Protein AF-A0A7S2RJC7-F1 (afdb_monomer_lite)

Foldseek 3Di:
DDDDDDDDDDDDDDDDDDDDPDPCDVQCVLAPPVRAGPVVLLVVLLVCLLPVLVVQLVVVLVVLCVQAADFDLQQAAAAPDPPDDQDFAEDDDGDHRLVPDDLVVLLVQCVSVVNNVCSPDDSVVSSSVSRLVRLQSLQVSQVVSQLVCQCCCFVVVDPTYHYQRDADRVARNNLSSNHHPQRSQQLSLLVSLLVLLAQLLVLLVCCLPPNLSSLSVSLSNLLSNLVNQLVQLVVCLVPCFRCGSRGHGHHHDDSCNGPGPCSVLVNLLSVLSNVVSSCCSGQVFDSNLSSLCSNLQRHPLSSLVSVLVSCSSHSVLVVLVSNLVSLVVSLVSLCVRLPVCLVVSLVSQLVRQCVGPNDVSSVVSNVSSVSSNVVSVVVNVVSVVSSVVSVVVVPPDPPPPPPD

Organism: NCBI:txid96639

Structure (mmCIF, N/CA/C/O backbone):
data_AF-A0A7S2RJC7-F1
#
_entry.id   AF-A0A7S2RJC7-F1
#
loop_
_atom_site.group_PDB
_atom_site.id
_atom_site.type_symbol
_atom_site.label_atom_id
_atom_site.label_alt_id
_atom_site.label_comp_id
_atom_site.label_asym_id
_atom_site.label_entity_id
_atom_site.label_seq_id
_atom_site.pdbx_PDB_ins_code
_atom_site.Cartn_x
_atom_site.Cartn_y
_atom_site.Cartn_z
_atom_site.occupancy
_atom_site.B_iso_or_equiv
_atom_site.auth_seq_id
_atom_site.auth_comp_id
_atom_site.auth_asym_id
_atom_site.auth_atom_id
_atom_site.pdbx_PDB_model_num
ATOM 1 N N . MET A 1 1 ? -8.207 3.080 -53.864 1.00 37.31 1 MET A N 1
ATOM 2 C CA . MET A 1 1 ? -8.817 4.023 -52.901 1.00 37.31 1 MET A CA 1
ATOM 3 C C . MET A 1 1 ? -8.468 3.542 -51.505 1.00 37.31 1 MET A C 1
ATOM 5 O O . MET A 1 1 ? -9.176 2.708 -50.954 1.00 37.31 1 MET A O 1
ATOM 9 N N . GLU A 1 2 ? -7.333 3.998 -50.982 1.00 32.25 2 GLU A N 1
ATOM 10 C CA . GLU A 1 2 ? -6.976 3.814 -49.575 1.00 32.25 2 GLU A CA 1
ATOM 11 C C . GLU A 1 2 ? -7.846 4.744 -48.728 1.00 32.25 2 GLU A C 1
ATOM 13 O O . GLU A 1 2 ? -7.948 5.939 -49.006 1.00 32.25 2 GLU A O 1
ATOM 18 N N . LYS A 1 3 ? -8.530 4.182 -47.729 1.00 32.84 3 LYS A N 1
ATOM 19 C CA . LYS A 1 3 ? -9.277 4.959 -46.740 1.00 32.84 3 LYS A CA 1
ATOM 20 C C . LYS A 1 3 ? -8.295 5.420 -45.665 1.00 32.84 3 LYS A C 1
ATOM 22 O O . LYS A 1 3 ? -7.793 4.597 -44.904 1.00 32.84 3 LYS A O 1
ATOM 27 N N . SER A 1 4 ? -8.045 6.725 -45.612 1.00 31.44 4 SER A N 1
ATOM 28 C CA . SER A 1 4 ? -7.323 7.387 -44.526 1.00 31.44 4 SER A CA 1
ATOM 29 C C . SER A 1 4 ? -8.029 7.135 -43.189 1.00 31.44 4 SER A C 1
ATOM 31 O O . SER A 1 4 ? -9.244 7.327 -43.078 1.00 31.44 4 SER A O 1
ATOM 33 N N . LYS A 1 5 ? -7.277 6.699 -42.172 1.00 33.00 5 LYS A N 1
ATOM 34 C CA . LYS A 1 5 ? -7.758 6.636 -40.784 1.00 33.00 5 LYS A CA 1
ATOM 35 C C . LYS A 1 5 ? -8.062 8.060 -40.283 1.00 33.00 5 LYS A C 1
ATOM 37 O O . LYS A 1 5 ? -7.337 8.978 -40.658 1.00 33.00 5 LYS A O 1
ATOM 42 N N . PRO A 1 6 ? -9.107 8.265 -39.462 1.00 36.31 6 PRO A N 1
ATOM 43 C CA . PRO A 1 6 ? -9.429 9.584 -38.940 1.00 36.31 6 PRO A CA 1
ATOM 44 C C . PRO A 1 6 ? -8.436 9.965 -37.837 1.00 36.31 6 PRO A C 1
ATOM 46 O O . PRO A 1 6 ? -8.317 9.260 -36.834 1.00 36.31 6 PRO A O 1
ATOM 49 N N . GLU A 1 7 ? -7.734 11.081 -38.023 1.00 31.30 7 GLU A N 1
ATOM 50 C CA . GLU A 1 7 ? -7.027 11.763 -36.941 1.00 31.30 7 GLU A CA 1
ATOM 51 C C . GLU A 1 7 ? -8.057 12.305 -35.949 1.00 31.30 7 GLU A C 1
ATOM 53 O O . GLU A 1 7 ? -8.968 13.058 -36.295 1.00 31.30 7 GLU A O 1
ATOM 58 N N . MET A 1 8 ? -7.943 11.869 -34.699 1.00 29.00 8 MET A N 1
ATOM 59 C CA . MET A 1 8 ? -8.819 12.299 -33.623 1.00 29.00 8 MET A CA 1
ATOM 60 C C . MET A 1 8 ? -8.259 13.592 -33.022 1.00 29.00 8 MET A C 1
ATOM 62 O O . MET A 1 8 ? -7.414 13.567 -32.130 1.00 29.00 8 MET A O 1
ATOM 66 N N . THR A 1 9 ? -8.730 14.732 -33.523 1.00 31.17 9 THR A N 1
ATOM 67 C CA . THR A 1 9 ? -8.415 16.055 -32.971 1.00 31.17 9 THR A CA 1
ATOM 68 C C . THR A 1 9 ? -9.111 16.226 -31.620 1.00 31.17 9 THR A C 1
ATOM 70 O O . THR A 1 9 ? -10.309 16.502 -31.548 1.00 31.17 9 THR A O 1
ATOM 73 N N . ILE A 1 10 ? -8.372 16.053 -30.523 1.00 32.62 10 ILE A N 1
ATOM 74 C CA . ILE A 1 10 ? -8.865 16.350 -29.173 1.00 32.62 10 ILE A CA 1
ATOM 75 C C . ILE A 1 10 ? -8.798 17.867 -28.961 1.00 32.62 10 ILE A C 1
ATOM 77 O O . ILE A 1 10 ? -7.727 18.433 -28.747 1.00 32.62 10 ILE A O 1
ATOM 81 N N . VAL A 1 11 ? -9.953 18.533 -28.994 1.00 32.19 11 VAL A N 1
ATOM 82 C CA . VAL A 1 11 ? -10.088 19.942 -28.600 1.00 32.19 11 VAL A CA 1
ATOM 83 C C . VAL A 1 11 ? -10.038 20.026 -27.070 1.00 32.19 11 VAL A C 1
ATOM 85 O O . VAL A 1 11 ? -10.982 19.634 -26.388 1.00 32.19 11 VAL A O 1
ATOM 88 N N . LYS A 1 12 ? -8.929 20.529 -26.513 1.00 35.75 12 LYS A N 1
ATOM 89 C CA . LYS A 1 12 ? -8.820 20.894 -25.091 1.00 35.75 12 LYS A CA 1
ATOM 90 C C . LYS A 1 12 ? -9.181 22.366 -24.914 1.00 35.75 12 LYS A C 1
ATOM 92 O O . LYS A 1 12 ? -8.433 23.243 -25.334 1.00 35.75 12 LYS A O 1
ATOM 97 N N . THR A 1 13 ? -10.285 22.640 -24.227 1.00 28.88 13 THR A N 1
ATOM 98 C CA . THR A 1 13 ? -10.583 23.972 -23.687 1.00 28.88 13 THR A CA 1
ATOM 99 C C . THR A 1 13 ? -10.474 23.913 -22.168 1.00 28.88 13 THR A C 1
ATOM 101 O O . THR A 1 13 ? -11.386 23.460 -21.489 1.00 28.88 13 THR A O 1
ATOM 104 N N . LEU A 1 14 ? -9.340 24.368 -21.638 1.00 28.38 14 LEU A N 1
ATOM 105 C CA . LEU A 1 14 ? -9.199 24.830 -20.257 1.00 28.38 14 LEU A CA 1
ATOM 106 C C . LEU A 1 14 ? -8.304 26.068 -20.307 1.00 28.38 14 LEU A C 1
ATOM 108 O O . LEU A 1 14 ? -7.080 25.995 -20.281 1.00 28.38 14 LEU A O 1
ATOM 112 N N . THR A 1 15 ? -8.948 27.215 -20.490 1.00 29.28 15 THR A N 1
ATOM 113 C CA . THR A 1 15 ? -8.324 28.536 -20.515 1.00 29.28 15 THR A CA 1
ATOM 114 C C . THR A 1 15 ? -7.988 28.988 -19.099 1.00 29.28 15 THR A C 1
ATOM 116 O O . THR A 1 15 ? -8.881 29.364 -18.343 1.00 29.28 15 THR A O 1
ATOM 119 N N . PHE A 1 16 ? -6.696 29.040 -18.782 1.00 28.61 16 PHE A N 1
ATOM 120 C CA . PHE A 1 16 ? -6.146 30.015 -17.843 1.00 28.61 16 PHE A CA 1
ATOM 121 C C . PHE A 1 16 ? -5.082 30.844 -18.573 1.00 28.61 16 PHE A C 1
ATOM 123 O O . PHE A 1 16 ? -4.045 30.327 -18.964 1.00 28.61 16 PHE A O 1
ATOM 130 N N . GLY A 1 17 ? -5.409 32.122 -18.784 1.00 28.47 17 GLY A N 1
ATOM 131 C CA . GLY A 1 17 ? -4.495 33.262 -18.911 1.00 28.47 17 GLY A CA 1
ATOM 132 C C . GLY A 1 17 ? -3.238 33.124 -19.773 1.00 28.47 17 GLY A C 1
ATOM 133 O O . GLY A 1 17 ? -2.170 32.848 -19.249 1.00 28.47 17 GLY A O 1
ATOM 134 N N . ALA A 1 18 ? -3.382 33.468 -21.054 1.00 35.62 18 ALA A N 1
ATOM 135 C CA . ALA A 1 18 ? -2.396 34.144 -21.904 1.00 35.62 18 ALA A CA 1
ATOM 136 C C . ALA A 1 18 ? -0.910 33.744 -21.765 1.00 35.62 18 ALA A C 1
ATOM 138 O O . ALA A 1 18 ? -0.159 34.387 -21.041 1.00 35.62 18 ALA A O 1
ATOM 139 N N . MET A 1 19 ? -0.464 32.808 -22.606 1.00 29.47 19 MET A N 1
ATOM 140 C CA . MET A 1 19 ? 0.806 32.900 -23.341 1.00 29.47 19 MET A CA 1
ATOM 141 C C . MET A 1 19 ? 0.743 31.964 -24.560 1.00 29.47 19 MET A C 1
ATOM 143 O O . MET A 1 19 ? 0.349 30.817 -24.428 1.00 29.47 19 MET A O 1
ATOM 147 N N . HIS A 1 20 ? 1.055 32.532 -25.728 1.00 33.91 20 HIS A N 1
ATOM 148 C CA . HIS A 1 20 ? 1.298 31.950 -27.056 1.00 33.91 20 HIS A CA 1
ATOM 149 C C . HIS A 1 20 ? 0.642 30.625 -27.508 1.00 33.91 20 HIS A C 1
ATOM 151 O O . HIS A 1 20 ? 0.823 29.558 -26.935 1.00 33.91 20 HIS A O 1
ATOM 157 N N . ASN A 1 21 ? -0.004 30.715 -28.679 1.00 34.25 21 ASN A N 1
ATOM 158 C CA . ASN A 1 21 ? -0.400 29.613 -29.560 1.00 34.25 21 ASN A CA 1
ATOM 159 C C . ASN A 1 21 ? 0.822 28.864 -30.131 1.00 34.25 21 ASN A C 1
ATOM 161 O O . ASN A 1 21 ? 1.093 28.947 -31.327 1.00 34.25 21 ASN A O 1
ATOM 165 N N . GLU A 1 22 ? 1.536 28.109 -29.308 1.00 38.72 22 GLU A N 1
ATOM 166 C CA . GLU A 1 22 ? 2.316 26.974 -29.795 1.00 38.72 22 GLU A CA 1
ATOM 167 C C . GLU A 1 22 ? 1.563 25.715 -29.382 1.00 38.72 22 GLU A C 1
ATOM 169 O O . GLU A 1 22 ? 1.468 25.374 -28.205 1.00 38.72 22 GLU A O 1
ATOM 174 N N . THR A 1 23 ? 0.953 25.043 -30.358 1.00 37.19 23 THR A N 1
ATOM 175 C CA . THR A 1 23 ? 0.533 23.650 -30.211 1.00 37.19 23 THR A CA 1
ATOM 176 C C . THR A 1 23 ? 1.787 22.816 -29.994 1.00 37.19 23 THR A C 1
ATOM 178 O O . THR A 1 23 ? 2.338 22.276 -30.947 1.00 37.19 23 THR A O 1
ATOM 181 N N . THR A 1 24 ? 2.255 22.753 -28.749 1.00 41.94 24 THR A N 1
ATOM 182 C CA . THR A 1 24 ? 3.354 21.882 -28.352 1.00 41.94 24 THR A CA 1
ATOM 183 C C . THR A 1 24 ? 2.872 20.455 -28.554 1.00 41.94 24 THR A C 1
ATOM 185 O O . THR A 1 24 ? 1.888 20.021 -27.942 1.00 41.94 24 THR A O 1
ATOM 188 N N . THR A 1 25 ? 3.494 19.735 -29.478 1.00 53.50 25 THR A N 1
ATOM 189 C CA . THR A 1 25 ? 3.149 18.331 -29.704 1.00 53.50 25 THR A CA 1
ATOM 190 C C . THR A 1 25 ? 3.571 17.514 -28.477 1.00 53.50 25 THR A C 1
ATOM 192 O O . THR A 1 25 ? 4.492 17.886 -27.749 1.00 53.50 25 THR A O 1
ATOM 195 N N . LEU A 1 26 ? 2.899 16.388 -28.203 1.00 51.75 26 LEU A N 1
ATOM 196 C CA . LEU A 1 26 ? 3.301 15.496 -27.103 1.00 51.75 26 LEU A CA 1
ATOM 197 C C . LEU A 1 26 ? 4.776 15.064 -27.251 1.00 51.75 26 LEU A C 1
ATOM 199 O O . LEU A 1 26 ? 5.454 14.861 -26.251 1.00 51.75 26 LEU A O 1
ATOM 203 N N . GLU A 1 27 ? 5.282 14.988 -28.486 1.00 49.16 27 GLU A N 1
ATOM 204 C CA . GLU A 1 27 ? 6.691 14.727 -28.792 1.00 49.16 27 GLU A CA 1
ATOM 205 C C . GLU A 1 27 ? 7.619 15.794 -28.194 1.00 49.16 27 GLU A C 1
ATOM 207 O O . GLU A 1 27 ? 8.525 15.457 -27.438 1.00 49.16 27 GLU A O 1
ATOM 212 N N . GLU A 1 28 ? 7.345 17.081 -28.406 1.00 50.56 28 GLU A N 1
ATOM 213 C CA . GLU A 1 28 ? 8.143 18.184 -27.842 1.00 50.56 28 GLU A CA 1
ATOM 214 C C . GLU A 1 28 ? 8.082 18.262 -26.307 1.00 50.56 28 GLU A C 1
ATOM 216 O O . GLU A 1 28 ? 8.956 18.851 -25.674 1.00 50.56 28 GLU A O 1
ATOM 221 N N . CYS A 1 29 ? 7.052 17.671 -25.693 1.00 50.56 29 CYS A N 1
ATOM 222 C CA . CYS A 1 29 ? 6.916 17.597 -24.240 1.00 50.56 29 CYS A CA 1
ATOM 223 C C . CYS A 1 29 ? 7.657 16.412 -23.611 1.00 50.56 29 CYS A C 1
ATOM 225 O O . CYS A 1 29 ? 7.998 16.500 -22.434 1.00 50.56 29 CYS A O 1
ATOM 227 N N . VAL A 1 30 ? 7.868 15.312 -24.344 1.00 56.53 30 VAL A N 1
ATOM 228 C CA . VAL A 1 30 ? 8.475 14.064 -23.834 1.00 56.53 30 VAL A CA 1
ATOM 229 C C . VAL A 1 30 ? 9.978 14.001 -24.129 1.00 56.53 30 VAL A C 1
ATOM 231 O O . VAL A 1 30 ? 10.727 13.393 -23.363 1.00 56.53 30 VAL A O 1
ATOM 234 N N . PHE A 1 31 ? 10.438 14.673 -25.183 1.00 56.19 31 PHE A N 1
ATOM 235 C CA . PHE A 1 31 ? 11.855 14.867 -25.479 1.00 56.19 31 PHE A CA 1
ATOM 236 C C . PHE A 1 31 ? 12.334 16.225 -24.947 1.00 56.19 31 PHE A C 1
ATOM 238 O O . PHE A 1 31 ? 11.566 17.185 -24.896 1.00 56.19 31 PHE A O 1
ATOM 245 N N . ASP A 1 32 ? 13.608 16.355 -24.556 1.00 52.97 32 ASP A N 1
ATOM 246 C CA . ASP A 1 32 ? 14.204 17.691 -24.667 1.00 52.97 32 ASP A CA 1
ATOM 247 C C . ASP A 1 32 ? 14.296 18.055 -26.162 1.00 52.97 32 ASP A C 1
ATOM 249 O O . ASP A 1 32 ? 14.260 17.172 -27.019 1.00 52.97 32 ASP A O 1
ATOM 253 N N . GLY A 1 33 ? 14.408 19.336 -26.515 1.00 46.16 33 GLY A N 1
ATOM 254 C CA . GLY A 1 33 ? 14.473 19.774 -27.921 1.00 46.16 33 GLY A CA 1
ATOM 255 C C . GLY A 1 33 ? 15.626 19.179 -28.758 1.00 46.16 33 GLY A C 1
ATOM 256 O O . GLY A 1 33 ? 15.797 19.578 -29.905 1.00 46.16 33 GLY A O 1
ATOM 257 N N . SER A 1 34 ? 16.421 18.252 -28.204 1.00 48.22 34 SER A N 1
ATOM 258 C CA . SER A 1 34 ? 17.479 17.482 -28.859 1.00 48.22 34 SER A CA 1
ATOM 259 C C . SER A 1 34 ? 17.214 15.965 -28.939 1.00 48.22 34 SER A C 1
ATOM 261 O O . SER A 1 34 ? 18.109 15.216 -29.327 1.00 48.22 34 SER A O 1
ATOM 263 N N . GLY A 1 35 ? 16.011 15.488 -28.591 1.00 56.75 35 GLY A N 1
ATOM 264 C CA . GLY A 1 35 ? 15.669 14.058 -28.631 1.00 56.75 35 GLY A CA 1
ATOM 265 C C . GLY A 1 35 ? 16.223 13.246 -27.451 1.00 56.75 35 GLY A C 1
ATOM 266 O O . GLY A 1 35 ? 16.203 12.016 -27.487 1.00 56.75 35 GLY A O 1
ATOM 267 N N . CYS A 1 36 ? 16.725 13.912 -26.405 1.00 65.06 36 CYS A N 1
ATOM 268 C CA . CYS A 1 36 ? 17.342 13.280 -25.239 1.00 65.06 36 CYS A CA 1
ATOM 269 C C . CYS A 1 36 ? 16.391 13.210 -24.029 1.00 65.06 36 CYS A C 1
ATOM 271 O O . CYS A 1 36 ? 15.296 13.780 -24.017 1.00 65.06 36 CYS A O 1
ATOM 273 N N . VAL A 1 37 ? 16.827 12.484 -22.988 1.00 75.88 37 VAL A N 1
ATOM 274 C CA . VAL A 1 37 ? 16.106 12.339 -21.713 1.00 75.88 37 VAL A CA 1
ATOM 275 C C . VAL A 1 37 ? 15.796 13.712 -21.107 1.00 75.88 37 VAL A C 1
ATOM 277 O O . VAL A 1 37 ? 16.703 14.440 -20.707 1.00 75.88 37 VAL A O 1
ATOM 280 N N . SER A 1 38 ? 14.513 14.037 -20.937 1.00 84.00 38 SER A N 1
ATOM 281 C CA . SER A 1 38 ? 14.102 15.287 -20.298 1.00 84.00 38 SER A CA 1
ATOM 282 C C . SER A 1 38 ? 14.269 15.252 -18.773 1.00 84.00 38 SER A C 1
ATOM 284 O O . SER A 1 38 ? 13.366 14.864 -18.031 1.00 84.00 38 SER A O 1
ATOM 286 N N . TYR A 1 39 ? 15.409 15.734 -18.270 1.00 84.38 39 TYR A N 1
ATOM 287 C CA . TYR A 1 39 ? 15.644 15.900 -16.825 1.00 84.38 39 TYR A CA 1
ATOM 288 C C . TYR A 1 39 ? 14.620 16.818 -16.143 1.00 84.38 39 TYR A C 1
ATOM 290 O O . TYR A 1 39 ? 14.353 16.666 -14.951 1.00 84.38 39 TYR A O 1
ATOM 298 N N . LYS A 1 40 ? 14.008 17.747 -16.893 1.00 86.06 40 LYS A N 1
ATOM 299 C CA . LYS A 1 40 ? 12.928 18.605 -16.388 1.00 86.06 40 LYS A CA 1
ATOM 300 C C . LYS A 1 40 ? 11.691 17.790 -16.016 1.00 86.06 40 LYS A C 1
ATOM 302 O O . LYS A 1 40 ? 11.107 18.056 -14.972 1.00 86.06 40 LYS A O 1
ATOM 307 N N . LEU A 1 41 ? 11.317 16.794 -16.825 1.00 86.75 41 LEU A N 1
ATOM 308 C CA . LEU A 1 41 ? 10.190 15.907 -16.518 1.00 86.75 41 LEU A CA 1
ATOM 309 C C . LEU A 1 41 ? 10.491 15.009 -15.322 1.00 86.75 41 LEU A C 1
ATOM 311 O O . LEU A 1 41 ? 9.622 14.831 -14.476 1.00 86.75 41 LEU A O 1
ATOM 315 N N . ILE A 1 42 ? 11.726 14.507 -15.210 1.00 88.06 42 ILE A N 1
ATOM 316 C CA . ILE A 1 42 ? 12.169 13.741 -14.033 1.00 88.06 42 ILE A CA 1
ATOM 317 C C . ILE A 1 42 ? 12.032 14.596 -12.774 1.00 88.06 42 ILE A C 1
ATOM 319 O O . ILE A 1 42 ? 11.447 14.154 -11.790 1.00 88.06 42 ILE A O 1
ATOM 323 N N . LEU A 1 43 ? 12.537 15.833 -12.808 1.00 88.75 43 LEU A N 1
ATOM 324 C CA . LEU A 1 43 ? 12.462 16.751 -11.676 1.00 88.75 43 LEU A CA 1
ATOM 325 C C . LEU A 1 43 ? 11.014 17.129 -11.346 1.00 88.75 43 LEU A C 1
ATOM 327 O O . LEU A 1 43 ? 10.643 17.145 -10.178 1.00 88.75 43 LEU A O 1
ATOM 331 N N . LEU A 1 44 ? 10.185 17.414 -12.353 1.00 90.62 44 LEU A N 1
ATOM 332 C CA . LEU A 1 44 ? 8.773 17.729 -12.147 1.00 90.62 44 LEU A CA 1
ATOM 333 C C . LEU A 1 44 ? 8.029 16.545 -11.525 1.00 90.62 44 LEU A C 1
ATOM 335 O O . LEU A 1 44 ? 7.272 16.739 -10.579 1.00 90.62 44 LEU A O 1
ATOM 339 N N . SER A 1 45 ? 8.284 15.332 -12.018 1.00 91.25 45 SER A N 1
ATOM 340 C CA . SER A 1 45 ? 7.748 14.089 -11.467 1.00 91.25 45 SER A CA 1
ATOM 341 C C . SER A 1 45 ? 8.216 13.877 -10.024 1.00 91.25 45 SER A C 1
ATOM 343 O O . SER A 1 45 ? 7.397 13.681 -9.133 1.00 91.25 45 SER A O 1
ATOM 345 N N . PHE A 1 46 ? 9.513 14.038 -9.748 1.00 91.25 46 PHE A N 1
ATOM 346 C CA . PHE A 1 46 ? 10.075 13.984 -8.397 1.00 91.25 46 PHE A CA 1
ATOM 347 C C . PHE A 1 46 ? 9.410 14.988 -7.449 1.00 91.25 46 PHE A C 1
ATOM 349 O O . PHE A 1 46 ? 9.058 14.631 -6.330 1.00 91.25 46 PHE A O 1
ATOM 356 N N . LEU A 1 47 ? 9.204 16.237 -7.876 1.00 89.50 47 LEU A N 1
ATOM 357 C CA . LEU A 1 47 ? 8.547 17.261 -7.059 1.00 89.50 47 LEU A CA 1
ATOM 358 C C . LEU A 1 47 ? 7.056 16.962 -6.865 1.00 89.50 47 LEU A C 1
ATOM 360 O O . LEU A 1 47 ? 6.531 17.135 -5.763 1.00 89.50 47 LEU A O 1
ATOM 364 N N . PHE A 1 48 ? 6.381 16.490 -7.915 1.00 89.44 48 PHE A N 1
ATOM 365 C CA . PHE A 1 48 ? 4.989 16.063 -7.851 1.00 89.44 48 PHE A CA 1
ATOM 366 C C . PHE A 1 48 ? 4.819 14.917 -6.856 1.00 89.44 48 PHE A C 1
ATOM 368 O O . PHE A 1 48 ? 3.956 14.994 -5.989 1.00 89.44 48 PHE A O 1
ATOM 375 N N . TRP A 1 49 ? 5.667 13.894 -6.909 1.00 86.81 49 TRP A N 1
ATOM 376 C CA . TRP A 1 49 ? 5.598 12.788 -5.962 1.00 86.81 49 TRP A CA 1
ATOM 377 C C . TRP A 1 49 ? 6.091 13.192 -4.566 1.00 86.81 49 TRP A C 1
ATOM 379 O O . TRP A 1 49 ? 5.486 12.828 -3.561 1.00 86.81 49 TRP A O 1
ATOM 389 N N . GLY A 1 50 ? 7.114 14.039 -4.482 1.00 82.94 50 GLY A N 1
ATOM 390 C CA . GLY A 1 50 ? 7.666 14.539 -3.226 1.00 82.94 50 GLY A CA 1
ATOM 391 C C . GLY A 1 50 ? 6.696 15.400 -2.415 1.00 82.94 50 GLY A C 1
ATOM 392 O O . GLY A 1 50 ? 6.667 15.300 -1.195 1.00 82.94 50 GLY A O 1
ATOM 393 N N . ILE A 1 51 ? 5.883 16.237 -3.068 1.00 84.94 51 ILE A N 1
ATOM 394 C CA . ILE A 1 51 ? 4.954 17.168 -2.400 1.00 84.94 51 ILE A CA 1
ATOM 395 C C . ILE A 1 51 ? 3.503 16.716 -2.575 1.00 84.94 51 ILE A C 1
ATOM 397 O O . ILE A 1 51 ? 2.734 16.648 -1.612 1.00 84.94 51 ILE A O 1
ATOM 401 N N . GLY A 1 52 ? 3.121 16.388 -3.807 1.00 85.00 52 GLY A N 1
ATOM 402 C CA . GLY A 1 52 ? 1.759 16.018 -4.178 1.00 85.00 52 GLY A CA 1
ATOM 403 C C . GLY A 1 52 ? 1.257 14.786 -3.437 1.00 85.00 52 GLY A C 1
ATOM 404 O O . GLY A 1 52 ? 0.084 14.746 -3.079 1.00 85.00 52 GLY A O 1
ATOM 405 N N . LEU A 1 53 ? 2.119 13.828 -3.082 1.00 83.88 53 LEU A N 1
ATOM 406 C CA . LEU A 1 53 ? 1.681 12.662 -2.309 1.00 83.88 53 LEU A CA 1
ATOM 407 C C . LEU A 1 53 ? 1.265 12.994 -0.888 1.00 83.88 53 LEU A C 1
ATOM 409 O O . LEU A 1 53 ? 0.308 12.410 -0.387 1.00 83.88 53 LEU A O 1
ATOM 413 N N . HIS A 1 54 ? 1.931 13.945 -0.238 1.00 82.06 54 HIS A N 1
ATOM 414 C CA . HIS A 1 54 ? 1.494 14.401 1.078 1.00 82.06 54 HIS A CA 1
ATOM 415 C C . HIS A 1 54 ? 0.135 15.096 0.997 1.00 82.06 54 HIS A C 1
ATOM 417 O O . HIS A 1 54 ? -0.717 14.870 1.858 1.00 82.06 54 HIS A O 1
ATOM 423 N N . VAL A 1 55 ? -0.103 15.861 -0.073 1.00 88.31 55 VAL A N 1
ATOM 424 C CA . VAL A 1 55 ? -1.415 16.457 -0.350 1.00 88.31 55 VAL A CA 1
ATOM 425 C C . VAL A 1 55 ? -2.461 15.365 -0.591 1.00 88.31 55 VAL A C 1
ATOM 427 O O . VAL A 1 55 ? -3.515 15.394 0.038 1.00 88.31 55 VAL A O 1
ATOM 430 N N . LEU A 1 56 ? -2.172 14.360 -1.421 1.00 89.94 56 LEU A N 1
ATOM 431 C CA . LEU A 1 56 ? -3.095 13.255 -1.704 1.00 89.94 56 LEU A CA 1
ATOM 432 C C . LEU A 1 56 ? -3.417 12.425 -0.459 1.00 89.94 56 LEU A C 1
ATOM 434 O O . LEU A 1 56 ? -4.582 12.103 -0.241 1.00 89.94 56 LEU A O 1
ATOM 438 N N . LYS A 1 57 ? -2.429 12.129 0.395 1.00 88.31 57 LYS A N 1
ATOM 439 C CA . LYS A 1 57 ? -2.658 11.469 1.692 1.00 88.31 57 LYS A CA 1
ATOM 440 C C . LYS A 1 57 ? -3.573 12.292 2.585 1.00 88.31 57 LYS A C 1
ATOM 442 O O . LYS A 1 57 ? -4.514 11.752 3.157 1.00 88.31 57 LYS A O 1
ATOM 447 N N . TYR A 1 58 ? -3.296 13.591 2.704 1.00 88.19 58 TYR A N 1
ATOM 448 C CA . TYR A 1 58 ? -4.105 14.494 3.513 1.00 88.19 58 TYR A CA 1
ATOM 449 C C . TYR A 1 58 ? -5.551 14.544 3.008 1.00 88.19 58 TYR A C 1
ATOM 451 O O . TYR A 1 58 ? -6.481 14.378 3.794 1.00 88.19 58 TYR A O 1
ATOM 459 N N . LEU A 1 59 ? -5.741 14.705 1.695 1.00 92.69 59 LEU A N 1
ATOM 460 C CA . LEU A 1 59 ? -7.061 14.708 1.070 1.00 92.69 59 LEU A CA 1
ATOM 461 C C . LEU A 1 59 ? -7.779 13.371 1.266 1.00 92.69 59 LEU A C 1
ATOM 463 O O . LEU A 1 59 ? -8.940 13.372 1.660 1.00 92.69 59 LEU A O 1
ATOM 467 N N . PHE A 1 60 ? -7.093 12.245 1.064 1.00 92.31 60 PHE A N 1
ATOM 468 C CA . PHE A 1 60 ? -7.640 10.911 1.312 1.00 92.31 60 PHE A CA 1
ATOM 469 C C . PHE A 1 60 ? -8.129 10.771 2.757 1.00 92.31 60 PHE A C 1
ATOM 471 O O . PHE A 1 60 ? -9.280 10.407 2.980 1.00 92.31 60 PHE A O 1
ATOM 478 N N . ILE A 1 61 ? -7.293 11.141 3.733 1.00 90.56 61 ILE A N 1
ATOM 479 C CA . ILE A 1 61 ? -7.655 11.120 5.154 1.00 90.56 61 ILE A CA 1
ATOM 480 C C . ILE A 1 61 ? -8.894 11.981 5.400 1.00 90.56 61 ILE A C 1
ATOM 482 O O . ILE A 1 61 ? -9.838 11.505 6.019 1.00 90.56 61 ILE A O 1
ATOM 486 N N . LYS A 1 62 ? -8.935 13.216 4.888 1.00 93.44 62 LYS A N 1
ATOM 487 C CA . LYS A 1 62 ? -10.062 14.134 5.115 1.00 93.44 62 LYS A CA 1
ATOM 488 C C . LYS A 1 62 ? -11.361 13.649 4.484 1.00 93.44 62 LYS A C 1
ATOM 490 O O . LYS A 1 62 ? -12.411 13.729 5.117 1.00 93.44 62 LYS A O 1
ATOM 495 N N . VAL A 1 63 ? -11.295 13.112 3.270 1.00 94.00 63 VAL A N 1
ATOM 496 C CA . VAL A 1 63 ? -12.454 12.527 2.588 1.00 94.00 63 VAL A CA 1
ATOM 497 C C . VAL A 1 63 ? -12.952 11.296 3.346 1.00 94.00 63 VAL A C 1
ATOM 499 O O . VAL A 1 63 ? -14.151 11.173 3.582 1.00 94.00 63 VAL A O 1
ATOM 502 N N . CYS A 1 64 ? -12.056 10.411 3.787 1.00 92.19 64 CYS A N 1
ATOM 503 C CA . CYS A 1 64 ? -12.433 9.245 4.582 1.00 92.19 64 CYS A CA 1
ATOM 504 C C . CYS A 1 64 ? -12.963 9.623 5.969 1.00 92.19 64 CYS A C 1
ATOM 506 O O . CYS A 1 64 ? -13.891 8.982 6.441 1.00 92.19 64 CYS A O 1
ATOM 508 N N . GLU A 1 65 ? -12.433 10.658 6.622 1.00 91.25 65 GLU A N 1
ATOM 509 C CA . GLU A 1 65 ? -12.967 11.155 7.899 1.00 91.25 65 GLU A CA 1
ATOM 510 C C . GLU A 1 65 ? -14.391 11.687 7.726 1.00 91.25 65 GLU A C 1
ATOM 512 O O . GLU A 1 65 ? -15.250 11.424 8.561 1.00 91.25 65 GLU A O 1
ATOM 517 N N . TYR A 1 66 ? -14.656 12.387 6.622 1.00 92.38 66 TYR A N 1
ATOM 518 C CA . TYR A 1 66 ? -15.983 12.908 6.318 1.00 92.38 66 TYR A CA 1
ATOM 519 C C . TYR A 1 66 ? -16.992 11.803 5.968 1.00 92.38 66 TYR A C 1
ATOM 521 O O . TYR A 1 66 ? -18.123 11.830 6.441 1.00 92.38 66 TYR A O 1
ATOM 529 N N . LEU A 1 67 ? -16.595 10.828 5.142 1.00 92.12 67 LEU A N 1
ATOM 530 C CA . LEU A 1 67 ? -17.505 9.798 4.624 1.00 92.12 67 LEU A CA 1
ATOM 531 C C . LEU A 1 67 ? -17.620 8.557 5.520 1.00 92.12 67 LEU A C 1
ATOM 533 O O . LEU A 1 67 ? -18.637 7.871 5.474 1.00 92.12 67 LEU A O 1
ATOM 537 N N . LEU A 1 68 ? -16.561 8.230 6.264 1.00 92.38 68 LEU A N 1
ATOM 538 C CA . LEU A 1 68 ? -16.354 6.942 6.943 1.00 92.38 68 LEU A CA 1
ATOM 539 C C . LEU A 1 68 ? -15.878 7.124 8.402 1.00 92.38 68 LEU A C 1
ATOM 541 O O . LEU A 1 68 ? -15.289 6.207 8.982 1.00 92.38 68 LEU A O 1
ATOM 545 N N . GLY A 1 69 ? -16.068 8.314 8.981 1.00 89.56 69 GLY A N 1
ATOM 546 C CA . GLY A 1 69 ? -15.647 8.676 10.340 1.00 89.56 69 GLY A CA 1
ATOM 547 C C . GLY A 1 69 ? -16.763 8.672 11.388 1.00 89.56 69 GLY A C 1
ATOM 548 O O . GLY A 1 69 ? -16.583 9.255 12.455 1.00 89.56 69 GLY A O 1
ATOM 549 N N . GLU A 1 70 ? -17.913 8.059 11.103 1.00 90.06 70 GLU A N 1
ATOM 550 C CA . GLU A 1 70 ? -19.048 8.020 12.028 1.00 90.06 70 GLU A CA 1
ATOM 551 C C . GLU A 1 70 ? -18.749 7.115 13.233 1.00 90.06 70 GLU A C 1
ATOM 553 O O . GLU A 1 70 ? -18.339 5.960 13.083 1.00 90.06 70 GLU A O 1
ATOM 558 N N . VAL A 1 71 ? -18.994 7.625 14.440 1.00 87.81 71 VAL A N 1
ATOM 559 C CA . VAL A 1 71 ? -18.903 6.846 15.680 1.00 87.81 71 VAL A CA 1
ATOM 560 C C . VAL A 1 71 ? -20.306 6.625 16.217 1.00 87.81 71 VAL A C 1
ATOM 562 O O . VAL A 1 71 ? -20.996 7.588 16.540 1.00 87.81 71 VAL A O 1
ATOM 565 N N . ASP A 1 72 ? -20.685 5.358 16.345 1.00 85.94 72 ASP A N 1
ATOM 566 C CA . ASP A 1 72 ? -21.993 4.940 16.839 1.00 85.94 72 ASP A CA 1
ATOM 567 C C . ASP A 1 72 ? -21.850 4.176 18.166 1.00 85.94 72 ASP A C 1
ATOM 569 O O . ASP A 1 72 ? -21.123 3.181 18.261 1.00 85.94 72 ASP A O 1
ATOM 573 N N . ALA A 1 73 ? -22.562 4.629 19.200 1.00 85.12 73 ALA A N 1
ATOM 574 C CA . ALA A 1 73 ? -22.598 3.979 20.508 1.00 85.12 73 ALA A CA 1
ATOM 575 C C . ALA A 1 73 ? -23.241 2.581 20.471 1.00 85.12 73 ALA A C 1
ATOM 577 O O . ALA A 1 73 ? -22.922 1.738 21.314 1.00 85.12 73 ALA A O 1
ATOM 578 N N . ASP A 1 74 ? -24.098 2.302 19.486 1.00 87.44 74 ASP A N 1
ATOM 579 C CA . ASP A 1 74 ? -24.664 0.975 19.243 1.00 87.44 74 ASP A CA 1
ATOM 580 C C . ASP A 1 74 ? -23.703 0.014 18.552 1.00 87.44 74 ASP A C 1
ATOM 582 O O . ASP A 1 74 ? -24.027 -1.161 18.382 1.00 87.44 74 ASP A O 1
ATOM 586 N N . HIS A 1 75 ? -22.514 0.469 18.189 1.00 86.38 75 HIS A N 1
ATOM 587 C CA . HIS A 1 75 ? -21.482 -0.391 17.634 1.00 86.38 75 HIS A CA 1
ATOM 588 C C . HIS A 1 75 ? -20.193 -0.316 18.453 1.00 86.38 75 HIS A C 1
ATOM 590 O O . HIS A 1 75 ? -19.396 -1.236 18.387 1.00 86.38 75 HIS A O 1
ATOM 596 N N . ALA A 1 76 ? -19.992 0.695 19.299 1.00 88.50 76 ALA A N 1
ATOM 597 C CA . ALA A 1 76 ? -18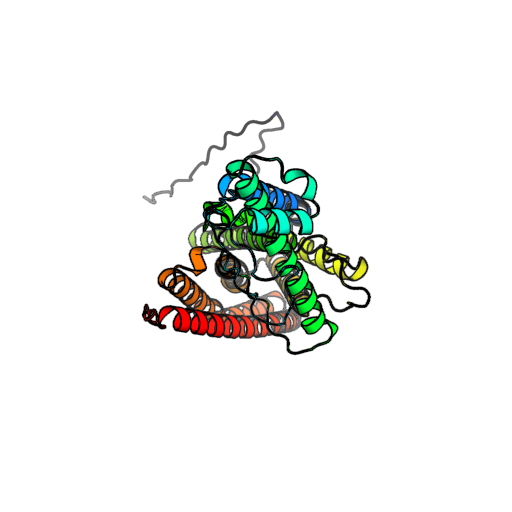.818 0.763 20.160 1.00 88.50 76 ALA A CA 1
ATOM 598 C C . ALA A 1 76 ? -18.845 -0.260 21.310 1.00 88.50 76 ALA A C 1
ATOM 600 O O . ALA A 1 76 ? -19.882 -0.532 21.927 1.00 88.50 76 ALA A O 1
ATOM 601 N N . TYR A 1 77 ? -17.663 -0.778 21.640 1.00 90.38 77 TYR A N 1
ATOM 602 C CA . TYR A 1 77 ? -17.450 -1.708 22.746 1.00 90.38 77 TYR A CA 1
ATOM 603 C C . TYR A 1 77 ? -16.457 -1.131 23.756 1.00 90.38 77 TYR A C 1
ATOM 605 O O . TYR A 1 77 ? -15.717 -0.209 23.441 1.00 90.38 77 TYR A O 1
ATOM 613 N N . LEU A 1 78 ? -16.431 -1.685 24.964 1.00 90.88 78 LEU A N 1
ATOM 614 C CA . LEU A 1 78 ? -15.453 -1.433 26.019 1.00 90.88 78 LEU A CA 1
ATOM 615 C C . LEU A 1 78 ? -14.740 -2.745 26.375 1.00 90.88 78 LEU A C 1
ATOM 617 O O . LEU A 1 78 ? -15.343 -3.823 26.266 1.00 90.88 78 LEU A O 1
ATOM 621 N N . PRO A 1 79 ? -13.472 -2.686 26.812 1.00 89.06 79 PRO A N 1
ATOM 622 C CA . PRO A 1 79 ? -12.796 -3.858 27.343 1.00 89.06 79 PRO A CA 1
ATOM 623 C C . PRO A 1 79 ? -13.366 -4.231 28.719 1.00 89.06 79 PRO A C 1
ATOM 625 O O . PRO A 1 79 ? -13.950 -3.396 29.411 1.00 89.06 79 PRO A O 1
ATOM 628 N N . ASP A 1 80 ? -13.185 -5.487 29.130 1.00 85.75 80 ASP A N 1
ATOM 629 C CA . ASP A 1 80 ? -13.581 -5.956 30.470 1.00 85.75 80 ASP A CA 1
ATOM 630 C C . ASP A 1 80 ? -12.702 -5.360 31.575 1.00 85.75 80 ASP A C 1
ATOM 632 O O . ASP A 1 80 ? -13.151 -5.147 32.700 1.00 85.75 80 ASP A O 1
ATOM 636 N N . VAL A 1 81 ? -11.441 -5.080 31.242 1.00 85.19 81 VAL A N 1
ATOM 637 C CA . VAL A 1 81 ? -10.453 -4.498 32.145 1.00 85.19 81 VAL A CA 1
ATOM 638 C C . VAL A 1 81 ? -9.754 -3.355 31.423 1.00 85.19 81 VAL A C 1
ATOM 640 O O . VAL A 1 81 ? -9.294 -3.507 30.291 1.00 85.19 81 VAL A O 1
ATOM 643 N N . PHE A 1 82 ? -9.667 -2.204 32.083 1.00 86.19 82 PHE A N 1
ATOM 644 C CA . PHE A 1 82 ? -8.866 -1.070 31.639 1.00 86.19 82 PHE A CA 1
ATOM 645 C C . PHE A 1 82 ? -7.948 -0.603 32.788 1.00 86.19 82 PHE A C 1
ATOM 647 O O . PHE A 1 82 ? -8.427 -0.454 33.914 1.00 86.19 82 PHE A O 1
ATOM 654 N N . PRO A 1 83 ? -6.639 -0.383 32.532 1.00 86.81 83 PRO A N 1
ATOM 655 C CA . PRO A 1 83 ? -5.978 -0.487 31.229 1.00 86.81 83 PRO A CA 1
ATOM 656 C C . PRO A 1 83 ? -5.834 -1.938 30.723 1.00 86.81 83 PRO A C 1
ATOM 658 O O . PRO A 1 83 ? -5.603 -2.857 31.503 1.00 86.81 83 PRO A O 1
ATOM 661 N N . VAL A 1 84 ? -5.975 -2.126 29.406 1.00 84.94 84 VAL A N 1
ATOM 662 C CA . VAL A 1 84 ? -5.825 -3.418 28.714 1.00 84.94 84 VAL A CA 1
ATOM 663 C C . VAL A 1 84 ? -4.366 -3.870 28.753 1.00 84.94 84 VAL A C 1
ATOM 665 O O . VAL A 1 84 ? -3.457 -3.080 28.493 1.00 84.94 84 VAL A O 1
ATOM 668 N N . GLU A 1 85 ? -4.139 -5.153 29.036 1.00 77.12 85 GLU A N 1
ATOM 669 C CA . GLU A 1 85 ? -2.800 -5.739 29.030 1.00 77.12 85 GLU A CA 1
ATOM 670 C C . GLU A 1 85 ? -2.308 -5.984 27.591 1.00 77.12 85 GLU A C 1
ATOM 672 O O . GLU A 1 85 ? -2.942 -6.662 26.779 1.00 77.12 85 GLU A O 1
ATOM 677 N N . GLU A 1 86 ? -1.129 -5.463 27.258 1.00 71.25 86 GLU A N 1
ATOM 678 C CA . GLU A 1 86 ? -0.578 -5.513 25.902 1.00 71.25 86 GLU A CA 1
ATOM 679 C C . GLU A 1 86 ? 0.191 -6.822 25.650 1.00 71.25 86 GLU A C 1
ATOM 681 O O . GLU A 1 86 ? 1.419 -6.866 25.606 1.00 71.25 86 GLU A O 1
ATOM 686 N N . LYS A 1 87 ? -0.537 -7.931 25.478 1.00 67.12 87 LYS A N 1
ATOM 687 C CA . LYS A 1 87 ? 0.064 -9.239 25.154 1.00 67.12 87 LYS A CA 1
ATOM 688 C C . LYS A 1 87 ? 0.415 -9.374 23.670 1.00 67.12 87 LYS A C 1
ATOM 690 O O . LYS A 1 87 ? -0.287 -8.862 22.794 1.00 67.12 87 LYS A O 1
ATOM 695 N N . ALA A 1 88 ? 1.465 -10.141 23.367 1.00 63.81 88 ALA A N 1
ATOM 696 C CA . ALA A 1 88 ? 1.865 -10.477 21.999 1.00 63.81 88 ALA A CA 1
ATOM 697 C C . ALA A 1 88 ? 0.760 -11.236 21.229 1.00 63.81 88 ALA A C 1
ATOM 699 O O . ALA A 1 88 ? 0.046 -12.060 21.796 1.00 63.81 88 ALA A O 1
ATOM 700 N N . GLY A 1 89 ? 0.655 -11.026 19.911 1.00 66.75 89 GLY A N 1
ATOM 701 C CA . GLY A 1 89 ? -0.287 -11.761 19.051 1.00 66.75 89 GLY A CA 1
ATOM 702 C C . GLY A 1 89 ? -1.634 -11.063 18.855 1.00 66.75 89 GLY A C 1
ATOM 703 O O . GLY A 1 89 ? -1.671 -9.859 18.621 1.00 66.75 89 GLY A O 1
ATOM 704 N N . LYS A 1 90 ? -2.756 -11.795 18.880 1.00 66.25 90 LYS A N 1
ATOM 705 C CA . LYS A 1 90 ? -4.090 -11.209 18.629 1.00 66.25 90 LYS A CA 1
ATOM 706 C C . LYS A 1 90 ? -4.446 -10.165 19.689 1.00 66.25 90 LYS A C 1
ATOM 708 O O . LYS A 1 90 ? -4.106 -10.350 20.853 1.00 66.25 90 LYS A O 1
ATOM 713 N N . SER A 1 91 ? -5.058 -9.054 19.284 1.00 68.44 91 SER A N 1
ATOM 714 C CA . SER A 1 91 ? -5.652 -8.105 20.233 1.00 68.44 91 SER A CA 1
ATOM 715 C C . SER A 1 91 ? -6.896 -8.717 20.873 1.00 68.44 91 SER A C 1
ATOM 717 O O . SER A 1 91 ? -7.586 -9.506 20.224 1.00 68.44 91 SER A O 1
ATOM 719 N N . GLU A 1 92 ? -7.138 -8.392 22.143 1.00 71.00 92 GLU A N 1
ATOM 720 C CA . GLU A 1 92 ? -8.348 -8.818 22.848 1.00 71.00 92 GLU A CA 1
ATOM 721 C C . GLU A 1 92 ? -9.585 -8.228 22.161 1.00 71.00 92 GLU A C 1
ATOM 723 O O . GLU A 1 92 ? -9.576 -7.073 21.727 1.00 71.00 92 GLU A O 1
ATOM 728 N N . GLU A 1 93 ? -10.634 -9.040 22.017 1.00 75.44 93 GLU A N 1
ATOM 729 C CA . GLU A 1 93 ? -11.930 -8.551 21.551 1.00 75.44 93 GLU A CA 1
ATOM 730 C C . GLU A 1 93 ? -12.626 -7.849 22.717 1.00 75.44 93 GLU A C 1
ATOM 732 O O . GLU A 1 93 ? -12.701 -8.380 23.822 1.00 75.44 93 GLU A O 1
ATOM 737 N N . TRP A 1 94 ? -13.107 -6.635 22.473 1.00 86.12 94 TRP A N 1
ATOM 738 C CA . TRP A 1 94 ? -13.859 -5.869 23.457 1.00 86.12 94 TRP A CA 1
ATOM 739 C C . TRP A 1 94 ? -15.318 -6.315 23.414 1.00 86.12 94 TRP A C 1
ATOM 741 O O . TRP A 1 94 ? -15.914 -6.368 22.339 1.00 86.12 94 TRP A O 1
ATOM 751 N N . MET A 1 95 ? -15.880 -6.666 24.570 1.00 83.62 95 MET A N 1
ATOM 752 C CA . MET A 1 95 ? -17.157 -7.388 24.645 1.00 83.62 95 MET A CA 1
ATOM 753 C C . MET A 1 95 ? -18.302 -6.542 25.212 1.00 83.62 95 MET A C 1
ATOM 755 O O . MET A 1 95 ? -19.470 -6.846 24.963 1.00 83.62 95 MET A O 1
ATOM 759 N N . ASN A 1 96 ? -17.996 -5.455 25.925 1.00 88.00 96 ASN A N 1
ATOM 760 C CA . ASN A 1 96 ? -18.998 -4.656 26.628 1.00 88.00 96 ASN A CA 1
ATOM 761 C C . ASN A 1 96 ? -19.572 -3.570 25.723 1.00 88.00 96 ASN A C 1
ATOM 763 O O . ASN A 1 96 ? -18.960 -2.527 25.523 1.00 88.00 96 ASN A O 1
ATOM 767 N N . LYS A 1 97 ? -20.754 -3.810 25.158 1.00 91.00 97 LYS A N 1
ATOM 768 C CA . LYS A 1 97 ? -21.392 -2.876 24.228 1.00 91.00 97 LYS A CA 1
ATOM 769 C C . LYS A 1 97 ? -21.825 -1.589 24.940 1.00 91.00 97 LYS A C 1
ATOM 771 O O . LYS A 1 97 ? -22.657 -1.652 25.851 1.00 91.00 97 LYS A O 1
ATOM 776 N N . VAL A 1 98 ? -21.334 -0.436 24.476 1.00 91.88 98 VAL A N 1
ATOM 777 C CA . VAL A 1 98 ? -21.544 0.879 25.113 1.00 91.88 98 VAL A CA 1
ATOM 778 C C . VAL A 1 98 ? -23.029 1.188 25.309 1.00 91.88 98 VAL A C 1
ATOM 780 O O . VAL A 1 98 ? -23.420 1.619 26.396 1.00 91.88 98 VAL A O 1
ATOM 783 N N . SER A 1 99 ? -23.886 0.893 24.324 1.00 91.56 99 SER A N 1
ATOM 784 C CA . SER A 1 99 ? -25.330 1.151 24.453 1.00 91.56 99 SER A CA 1
ATOM 785 C C . SER A 1 99 ? -26.045 0.335 25.533 1.00 91.56 99 SER A C 1
ATOM 787 O O . SER A 1 99 ? -27.128 0.721 25.973 1.00 91.56 99 SER A O 1
ATOM 789 N N . THR A 1 100 ? -25.440 -0.753 26.013 1.00 91.88 100 THR A N 1
ATOM 790 C CA . THR A 1 100 ? -26.024 -1.634 27.041 1.00 91.88 100 THR A CA 1
ATOM 791 C C . THR A 1 100 ? -25.301 -1.577 28.384 1.00 91.88 100 THR A C 1
ATOM 793 O O . THR A 1 100 ? -25.809 -2.100 29.374 1.00 91.88 100 THR A O 1
ATOM 796 N N . CYS A 1 101 ? -24.133 -0.933 28.446 1.00 91.25 101 CYS A N 1
ATOM 797 C CA . CYS A 1 101 ? -23.385 -0.786 29.686 1.00 91.25 101 CYS A CA 1
ATOM 798 C C . CYS A 1 101 ? -24.160 0.049 30.715 1.00 91.25 101 CYS A C 1
ATOM 800 O O . CYS A 1 101 ? -24.777 1.069 30.393 1.00 91.25 101 CYS A O 1
ATOM 802 N N . GLY A 1 102 ? -24.093 -0.391 31.974 1.00 91.06 102 GLY A N 1
ATOM 803 C CA . GLY A 1 102 ? -24.610 0.371 33.106 1.00 91.06 102 GLY A CA 1
ATOM 804 C C . GLY A 1 102 ? -23.778 1.627 33.358 1.00 91.06 102 GLY A C 1
ATOM 805 O O . GLY A 1 102 ? -22.572 1.647 33.112 1.00 91.06 102 GLY A O 1
ATOM 806 N N . GLU A 1 103 ? -24.414 2.662 33.901 1.00 91.50 103 GLU A N 1
ATOM 807 C CA . GLU A 1 103 ? -23.818 3.993 34.064 1.00 91.50 103 GLU A CA 1
ATOM 808 C C . GLU A 1 103 ? -22.503 3.986 34.861 1.00 91.50 103 GLU A C 1
ATOM 810 O O . GLU A 1 103 ? -21.537 4.614 34.450 1.00 91.50 103 GLU A O 1
ATOM 815 N N . LYS A 1 104 ? -22.397 3.152 35.905 1.00 90.88 104 LYS A N 1
ATOM 816 C CA . LYS A 1 104 ? -21.154 2.992 36.685 1.00 90.88 104 LYS A CA 1
ATOM 817 C C . LYS A 1 104 ? -19.948 2.556 35.845 1.00 90.88 104 LYS A C 1
ATOM 819 O O . LYS A 1 104 ? -18.826 2.955 36.139 1.00 90.88 104 LYS A O 1
ATOM 824 N N . VAL A 1 105 ? -20.164 1.714 34.831 1.00 92.31 105 VAL A N 1
ATOM 825 C CA . VAL A 1 105 ? -19.092 1.253 33.931 1.00 92.31 105 VAL A CA 1
ATOM 826 C C . VAL A 1 105 ? -18.681 2.384 32.993 1.00 92.31 105 VAL A C 1
ATOM 828 O O . VAL A 1 105 ? -17.490 2.599 32.785 1.00 92.31 105 VAL A O 1
ATOM 831 N N . LEU A 1 106 ? -19.663 3.131 32.477 1.00 93.69 106 LEU A N 1
ATOM 832 C CA . LEU A 1 106 ? -19.437 4.301 31.627 1.00 93.69 106 LEU A CA 1
ATOM 833 C C . LEU A 1 106 ? -18.634 5.375 32.376 1.00 93.69 106 LEU A C 1
ATOM 835 O O . LEU A 1 106 ? -17.608 5.827 31.877 1.00 93.69 106 LEU A O 1
ATOM 839 N N . ASP A 1 107 ? -19.046 5.713 33.599 1.00 92.44 107 ASP A N 1
ATOM 840 C CA . ASP A 1 107 ? -18.373 6.700 34.448 1.00 92.44 107 ASP A CA 1
ATOM 841 C C . ASP A 1 107 ? -16.954 6.250 34.822 1.00 92.44 107 ASP A C 1
ATOM 843 O O . ASP A 1 107 ? -16.010 7.034 34.747 1.00 92.44 107 ASP A O 1
ATOM 847 N N . GLY A 1 108 ? -16.780 4.969 35.173 1.00 93.25 108 GLY A N 1
ATOM 848 C CA . GLY A 1 108 ? -15.466 4.399 35.471 1.00 93.25 108 GLY A CA 1
ATOM 849 C C . GLY A 1 108 ? -14.511 4.470 34.277 1.00 93.25 108 GLY A C 1
ATOM 850 O O . GLY A 1 108 ? -13.339 4.813 34.441 1.00 93.25 108 GLY A O 1
ATOM 851 N N . PHE A 1 109 ? -15.013 4.208 33.067 1.00 94.44 109 PHE A N 1
ATOM 852 C CA . PHE A 1 109 ? -14.224 4.332 31.845 1.00 94.44 109 PHE A CA 1
ATOM 853 C C . PHE A 1 109 ? -13.875 5.793 31.527 1.00 94.44 109 PHE A C 1
ATOM 855 O O . PHE A 1 109 ? -12.721 6.090 31.222 1.00 94.44 109 PHE A O 1
ATOM 862 N N . LEU A 1 110 ? -14.825 6.727 31.651 1.00 94.44 110 LEU A N 1
ATOM 863 C CA . LEU A 1 110 ? -14.553 8.157 31.459 1.00 94.44 110 LEU A CA 1
ATOM 864 C C . LEU A 1 110 ? -13.537 8.685 32.474 1.00 94.44 110 LEU A C 1
ATOM 866 O O . LEU A 1 110 ? -12.620 9.408 32.092 1.00 94.44 110 LEU A O 1
ATOM 870 N N . ALA A 1 111 ? -13.635 8.279 33.741 1.00 92.81 111 ALA A N 1
ATOM 871 C CA . ALA A 1 111 ? -12.653 8.624 34.764 1.00 92.81 111 ALA A CA 1
ATOM 872 C C . ALA A 1 111 ? -11.252 8.099 34.408 1.00 92.81 111 ALA A C 1
ATOM 874 O O . ALA A 1 111 ? -10.281 8.851 34.484 1.00 92.81 111 ALA A O 1
ATOM 875 N N . PHE A 1 112 ? -11.145 6.851 33.937 1.00 94.38 112 PHE A N 1
ATOM 876 C CA . PHE A 1 112 ? -9.890 6.293 33.416 1.00 94.38 112 PHE A CA 1
ATOM 877 C C . PHE A 1 112 ? -9.325 7.113 32.245 1.00 94.38 112 PHE A C 1
ATOM 879 O O . PHE A 1 112 ? -8.117 7.332 32.164 1.00 94.38 112 PHE A O 1
ATOM 886 N N . ARG A 1 113 ? -10.193 7.617 31.365 1.00 94.38 113 ARG A N 1
ATOM 887 C CA . ARG A 1 113 ? -9.827 8.493 30.242 1.00 94.38 113 ARG A CA 1
ATOM 888 C C . ARG A 1 113 ? -9.547 9.946 30.646 1.00 94.38 113 ARG A C 1
ATOM 890 O O . ARG A 1 113 ? -9.281 10.767 29.773 1.00 94.38 113 ARG A O 1
ATOM 897 N N . GLY A 1 114 ? -9.587 10.278 31.939 1.00 92.50 114 GLY A N 1
ATOM 898 C CA . GLY A 1 114 ? -9.359 11.638 32.437 1.00 92.50 114 GLY A CA 1
ATOM 899 C C . GLY A 1 114 ? -10.534 12.593 32.201 1.00 92.50 114 GLY A C 1
ATOM 900 O O . GLY A 1 114 ? -10.349 13.803 32.250 1.00 92.50 114 GLY A O 1
ATOM 901 N N . LYS A 1 115 ? -11.735 12.060 31.952 1.00 90.88 115 LYS A N 1
ATOM 902 C CA . LYS A 1 115 ? -12.990 12.794 31.708 1.00 90.88 115 LYS A CA 1
ATOM 903 C C . LYS A 1 115 ? -14.005 12.603 32.840 1.00 90.88 115 LYS A C 1
ATOM 905 O O . LYS A 1 115 ? -15.211 12.575 32.614 1.00 90.88 115 LYS A O 1
ATOM 910 N N . GLY A 1 116 ? -13.515 12.438 34.071 1.00 77.56 116 GLY A N 1
ATOM 911 C CA . GLY A 1 116 ? -14.350 12.179 35.252 1.00 77.56 116 GLY A CA 1
ATOM 912 C C . GLY A 1 116 ? -15.350 13.296 35.577 1.00 77.56 116 GLY A C 1
ATOM 913 O O . GLY A 1 116 ? -16.372 13.033 36.200 1.00 77.56 116 GLY A O 1
ATOM 914 N N . ASP A 1 117 ? -15.109 14.519 35.106 1.00 77.69 117 ASP A N 1
ATOM 915 C CA . ASP A 1 117 ? -16.015 15.654 35.320 1.00 77.69 117 ASP A CA 1
ATOM 916 C C . ASP A 1 117 ? -17.266 15.596 34.413 1.00 77.69 117 ASP A C 1
ATOM 918 O O . ASP A 1 117 ? -18.279 16.244 34.684 1.00 77.69 117 ASP A O 1
ATOM 922 N N . GLU A 1 118 ? -17.245 14.763 33.365 1.00 77.62 118 GLU A N 1
ATOM 923 C CA . GLU A 1 118 ? -18.343 14.594 32.400 1.00 77.62 118 GLU A CA 1
ATOM 924 C C . GLU A 1 118 ? -19.444 13.621 32.889 1.00 77.62 118 GLU A C 1
ATOM 926 O O . GLU A 1 118 ? -20.400 13.320 32.174 1.00 77.62 118 GLU A O 1
ATOM 931 N N . VAL A 1 119 ? -19.370 13.161 34.146 1.00 67.06 119 VAL A N 1
ATOM 932 C CA . VAL A 1 119 ? -20.358 12.260 34.782 1.00 67.06 119 VAL A CA 1
ATOM 933 C C . VAL A 1 119 ? -21.756 12.890 34.881 1.00 67.06 119 VAL A C 1
ATOM 935 O O . VAL A 1 119 ? -22.754 12.170 34.939 1.00 67.06 119 VAL A O 1
ATOM 938 N N . SER A 1 120 ? -21.840 14.223 34.848 1.00 72.44 120 SER A N 1
ATOM 939 C CA . SER A 1 120 ? -23.093 14.990 34.924 1.00 72.44 120 SER A CA 1
ATOM 940 C C . SER A 1 120 ? -23.886 15.072 33.608 1.00 72.44 120 SER A C 1
ATOM 942 O O . SER A 1 120 ? -24.993 15.613 33.599 1.00 72.44 120 SER A O 1
ATOM 944 N N . LEU A 1 121 ? -23.352 14.542 32.500 1.00 81.69 121 LEU A N 1
ATOM 945 C CA . LEU A 1 121 ? -24.039 14.513 31.207 1.00 81.69 121 LEU A CA 1
ATOM 946 C C . LEU A 1 121 ? -25.260 13.582 31.223 1.00 81.69 121 LEU A C 1
ATOM 948 O O . LEU A 1 121 ? -25.304 12.595 31.960 1.00 81.69 121 LEU A O 1
ATOM 952 N N . SER A 1 122 ? -26.234 13.854 30.347 1.00 88.25 122 SER A N 1
ATOM 953 C CA . SER A 1 122 ? -27.328 12.910 30.101 1.00 88.25 122 SER A CA 1
ATOM 954 C C . SER A 1 122 ? -26.777 11.567 29.605 1.00 88.25 122 SER A C 1
ATOM 956 O O . SER A 1 122 ? -25.740 11.512 28.942 1.00 88.25 122 SER A O 1
ATOM 958 N N . LEU A 1 123 ? -27.477 10.468 29.904 1.00 88.38 123 LEU A N 1
ATOM 959 C CA . LEU A 1 123 ? -27.000 9.117 29.586 1.00 88.38 123 LEU A CA 1
ATOM 960 C C . LEU A 1 123 ? -26.728 8.908 28.085 1.00 88.38 123 LEU A C 1
ATOM 962 O O . LEU A 1 123 ? -25.809 8.179 27.720 1.00 88.38 123 LEU A O 1
ATOM 966 N N . GLU A 1 124 ? -27.511 9.548 27.219 1.00 89.00 124 GLU A N 1
ATOM 967 C CA . GLU A 1 124 ? -27.339 9.497 25.764 1.00 89.00 124 GLU A CA 1
ATOM 968 C C . GLU A 1 124 ? -26.027 10.161 25.327 1.00 89.00 124 GLU A C 1
ATOM 970 O O . GLU A 1 124 ? -25.176 9.508 24.725 1.00 89.00 124 GLU A O 1
ATOM 975 N N . VAL A 1 125 ? -25.796 11.409 25.744 1.00 89.69 125 VAL A N 1
ATOM 976 C CA . VAL A 1 125 ? -24.561 12.149 25.434 1.00 89.69 125 VAL A CA 1
ATOM 977 C C . VAL A 1 125 ? -23.342 11.455 26.050 1.00 89.69 125 VAL A C 1
ATOM 979 O O . VAL A 1 125 ? -22.289 11.346 25.421 1.00 89.69 125 VAL A O 1
ATOM 982 N N . LYS A 1 126 ? -23.495 10.906 27.260 1.00 92.19 126 LYS A N 1
ATOM 983 C CA . LYS A 1 126 ? -22.462 10.113 27.934 1.00 92.19 126 LYS A CA 1
ATOM 984 C C . LYS A 1 126 ? -22.068 8.887 27.108 1.00 92.19 126 LYS A C 1
ATOM 986 O O . LYS A 1 126 ? -20.883 8.602 26.967 1.00 92.19 126 LYS A O 1
ATOM 991 N N . ARG A 1 127 ? -23.033 8.170 26.523 1.00 93.44 127 ARG A N 1
ATOM 992 C CA . ARG A 1 127 ? -22.762 7.010 25.657 1.00 93.44 127 ARG A CA 1
ATOM 993 C C . ARG A 1 127 ? -22.044 7.399 24.372 1.00 93.44 127 ARG A C 1
ATOM 995 O O . ARG A 1 127 ? -21.110 6.703 23.990 1.00 93.44 127 ARG A O 1
ATOM 1002 N N . GLU A 1 128 ? -22.424 8.502 23.733 1.00 91.69 128 GLU A N 1
ATOM 1003 C CA . GLU A 1 128 ? -21.716 8.998 22.545 1.00 91.69 128 GLU A CA 1
ATOM 1004 C C . GLU A 1 128 ? -20.260 9.362 22.856 1.00 91.69 128 GLU A C 1
ATOM 1006 O O . GLU A 1 128 ? -19.343 8.991 22.120 1.00 91.69 128 GLU A O 1
ATOM 1011 N N . LEU A 1 129 ? -20.031 10.054 23.973 1.00 92.75 129 LEU A N 1
ATOM 1012 C CA . LEU A 1 129 ? -18.691 10.392 24.436 1.00 92.75 129 LEU A CA 1
ATOM 1013 C C . LEU A 1 129 ? -17.869 9.134 24.727 1.00 92.75 129 LEU A C 1
ATOM 1015 O O . LEU A 1 129 ? -16.741 9.010 24.248 1.00 92.75 129 LEU A O 1
ATOM 1019 N N . VAL A 1 130 ? -18.442 8.188 25.476 1.00 94.25 130 VAL A N 1
ATOM 1020 C CA . VAL A 1 130 ? -17.795 6.907 25.778 1.00 94.25 130 VAL A CA 1
ATOM 1021 C C . VAL A 1 130 ? -17.473 6.151 24.496 1.00 94.25 130 VAL A C 1
ATOM 1023 O O . VAL A 1 130 ? -16.380 5.611 24.393 1.00 94.25 130 VAL A O 1
ATOM 1026 N N . ALA A 1 131 ? -18.361 6.144 23.501 1.00 93.00 131 ALA A N 1
ATOM 1027 C CA . ALA A 1 131 ? -18.108 5.500 22.217 1.00 93.00 131 ALA A CA 1
ATOM 1028 C C . ALA A 1 131 ? -16.894 6.111 21.498 1.00 93.00 131 ALA A C 1
ATOM 1030 O O . ALA A 1 131 ? -16.026 5.379 21.022 1.00 93.00 131 ALA A O 1
ATOM 1031 N N . ARG A 1 132 ? -16.780 7.446 21.470 1.00 91.69 132 ARG A N 1
ATOM 1032 C CA . ARG A 1 132 ? -15.621 8.143 20.880 1.00 91.69 132 ARG A CA 1
ATOM 1033 C C . ARG A 1 132 ? -14.327 7.827 21.624 1.00 91.69 132 ARG A C 1
ATOM 1035 O O . ARG A 1 132 ? -13.316 7.527 20.991 1.00 91.69 132 ARG A O 1
ATOM 1042 N N . GLU A 1 133 ? -14.364 7.847 22.953 1.00 93.38 133 GLU A N 1
ATOM 1043 C CA . GLU A 1 133 ? -13.204 7.517 23.784 1.00 93.38 133 GLU A CA 1
ATOM 1044 C C . GLU A 1 133 ? -12.814 6.041 23.706 1.00 93.38 133 GLU A C 1
ATOM 1046 O O . GLU A 1 133 ? -11.632 5.711 23.737 1.00 93.38 133 GLU A O 1
ATOM 1051 N N . ALA A 1 134 ? -13.788 5.148 23.566 1.00 91.69 134 ALA A N 1
ATOM 1052 C CA . ALA A 1 134 ? -13.564 3.727 23.372 1.00 91.69 134 ALA A CA 1
ATOM 1053 C C . ALA A 1 134 ? -12.836 3.464 22.051 1.00 91.69 134 ALA A C 1
ATOM 1055 O O . ALA A 1 134 ? -11.817 2.775 22.031 1.00 91.69 134 ALA A O 1
ATOM 1056 N N . VAL A 1 135 ? -13.308 4.072 20.960 1.00 89.81 135 VAL A N 1
ATOM 1057 C CA . VAL A 1 135 ? -12.644 4.001 19.653 1.00 89.81 135 VAL A CA 1
ATOM 1058 C C . VAL A 1 135 ? -11.219 4.559 19.737 1.00 89.81 135 VAL A C 1
ATOM 1060 O O . VAL A 1 135 ? -10.276 3.896 19.299 1.00 89.81 135 VAL A O 1
ATOM 1063 N N . ALA A 1 136 ? -11.033 5.731 20.354 1.00 89.31 136 ALA A N 1
ATOM 1064 C CA . ALA A 1 136 ? -9.710 6.322 20.549 1.00 89.31 136 ALA A CA 1
ATOM 1065 C C . ALA A 1 136 ? -8.783 5.402 21.361 1.00 89.31 136 ALA A C 1
ATOM 1067 O O . ALA A 1 136 ? -7.650 5.147 20.957 1.00 89.31 136 ALA A O 1
ATOM 1068 N N . TYR A 1 137 ? -9.274 4.833 22.461 1.00 90.00 137 TYR A N 1
ATOM 1069 C CA . TYR A 1 137 ? -8.484 3.949 23.308 1.00 90.00 137 TYR A CA 1
ATOM 1070 C C . TYR A 1 137 ? -8.119 2.629 22.606 1.00 90.00 137 TYR A C 1
ATOM 1072 O O . TYR A 1 137 ? -6.986 2.165 22.731 1.00 90.00 137 TYR A O 1
ATOM 1080 N N . ASN A 1 138 ? -9.022 2.049 21.808 1.00 86.94 138 ASN A N 1
ATOM 1081 C CA . ASN A 1 138 ? -8.746 0.840 21.021 1.00 86.94 138 ASN A CA 1
ATOM 1082 C C . ASN A 1 138 ? -7.616 1.089 20.013 1.00 86.94 138 ASN A C 1
ATOM 1084 O O . ASN A 1 138 ? -6.682 0.294 19.883 1.00 86.94 138 ASN A O 1
ATOM 1088 N N . ASN A 1 139 ? -7.672 2.245 19.352 1.00 85.12 139 ASN A N 1
ATOM 1089 C CA . ASN A 1 139 ? -6.646 2.698 18.424 1.00 85.12 139 ASN A CA 1
ATOM 1090 C C . ASN A 1 139 ? -5.287 2.873 19.114 1.00 85.12 139 ASN A C 1
ATOM 1092 O O . ASN A 1 139 ? -4.282 2.358 18.630 1.00 85.12 139 ASN A O 1
ATOM 1096 N N . GLU A 1 140 ? -5.258 3.539 20.271 1.00 85.88 140 GLU A N 1
ATOM 1097 C CA . GLU A 1 140 ? -4.040 3.731 21.061 1.00 85.88 140 GLU A CA 1
ATOM 1098 C C . GLU A 1 140 ? -3.414 2.391 21.498 1.00 85.88 140 GLU A C 1
ATOM 1100 O O . GLU A 1 140 ? -2.198 2.219 21.418 1.00 85.88 140 GLU A O 1
ATOM 1105 N N . VAL A 1 141 ? -4.231 1.427 21.944 1.00 84.50 141 VAL A N 1
ATOM 1106 C CA . VAL A 1 141 ? -3.770 0.079 22.325 1.00 84.50 141 VAL A CA 1
ATOM 1107 C C . VAL A 1 141 ? -3.163 -0.652 21.124 1.00 84.50 141 VAL A C 1
ATOM 1109 O O . VAL A 1 141 ? -2.106 -1.277 21.246 1.00 84.50 141 VAL A O 1
ATOM 1112 N N . TYR A 1 142 ? -3.801 -0.575 19.953 1.00 81.50 142 TYR A N 1
ATOM 1113 C CA . TYR A 1 142 ? -3.285 -1.211 18.743 1.00 81.50 142 TYR A CA 1
ATOM 1114 C C . TYR A 1 142 ? -1.969 -0.582 18.268 1.00 81.50 142 TYR A C 1
ATOM 1116 O O . TYR A 1 142 ? -1.017 -1.319 18.004 1.00 81.50 142 TYR A O 1
ATOM 1124 N N . ASP A 1 143 ? -1.882 0.749 18.213 1.00 79.00 143 ASP A N 1
ATOM 1125 C CA . ASP A 1 143 ? -0.684 1.462 17.755 1.00 79.00 143 ASP A CA 1
ATOM 1126 C C . ASP A 1 143 ? 0.519 1.182 18.676 1.00 79.00 143 ASP A C 1
ATOM 1128 O O . ASP A 1 143 ? 1.615 0.872 18.199 1.00 79.00 143 ASP A O 1
ATOM 1132 N N . ARG A 1 144 ? 0.320 1.158 20.005 1.00 79.38 144 ARG A N 1
ATOM 1133 C CA . ARG A 1 144 ? 1.386 0.771 20.954 1.00 79.38 144 ARG A CA 1
ATOM 1134 C C . ARG A 1 144 ? 1.872 -0.658 20.721 1.00 79.38 144 ARG A C 1
ATOM 1136 O O . ARG A 1 144 ? 3.080 -0.909 20.658 1.00 79.38 144 ARG A O 1
ATOM 1143 N N . LYS A 1 145 ? 0.945 -1.592 20.504 1.00 79.19 145 LYS A N 1
ATOM 1144 C CA . LYS A 1 145 ? 1.267 -2.993 20.211 1.00 79.19 145 LYS A CA 1
ATOM 1145 C C . LYS A 1 145 ? 1.986 -3.165 18.871 1.00 79.19 145 LYS A C 1
ATOM 1147 O O . LYS A 1 145 ? 2.886 -4.002 18.759 1.00 79.19 145 LYS A O 1
ATOM 1152 N N . LEU A 1 146 ? 1.616 -2.382 17.858 1.00 76.00 146 LEU A N 1
ATOM 1153 C CA . LEU A 1 146 ? 2.301 -2.341 16.569 1.00 76.00 146 LEU A CA 1
ATOM 1154 C C . LEU A 1 146 ? 3.746 -1.851 16.732 1.00 76.00 146 LEU A C 1
ATOM 1156 O O . LEU A 1 146 ? 4.665 -2.512 16.242 1.00 76.00 146 LEU A O 1
ATOM 1160 N N . GLY A 1 147 ? 3.957 -0.765 17.479 1.00 72.69 147 GLY A N 1
ATOM 1161 C CA . GLY A 1 147 ? 5.286 -0.254 17.828 1.00 72.69 147 GLY A CA 1
ATOM 1162 C C . GLY A 1 147 ? 6.159 -1.282 18.558 1.00 72.69 147 GLY A C 1
ATOM 1163 O O . GLY A 1 147 ? 7.310 -1.513 18.169 1.00 72.69 147 GLY A O 1
ATOM 1164 N N . TRP A 1 148 ? 5.601 -1.968 19.559 1.00 76.69 14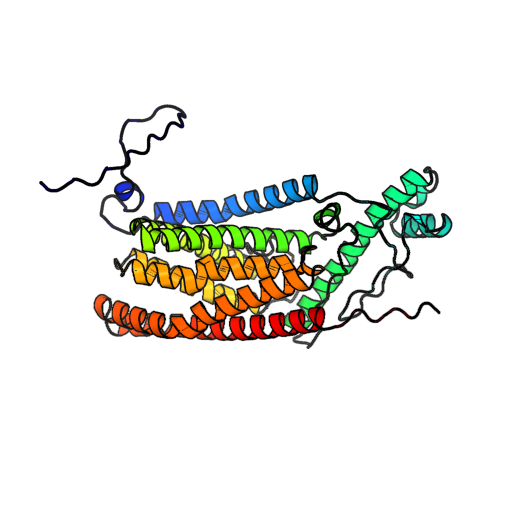8 TRP A N 1
ATOM 1165 C CA . TRP A 1 148 ? 6.277 -3.067 20.257 1.00 76.69 148 TRP A CA 1
ATOM 1166 C C . TRP A 1 148 ? 6.666 -4.207 19.305 1.00 76.69 148 TRP A C 1
ATOM 1168 O O . TRP A 1 148 ? 7.819 -4.636 19.295 1.00 76.69 148 TRP A O 1
ATOM 1178 N N . TYR A 1 149 ? 5.741 -4.668 18.454 1.00 76.19 149 TYR A N 1
ATOM 1179 C CA . TYR A 1 149 ? 6.012 -5.744 17.496 1.00 76.19 149 TYR A CA 1
ATOM 1180 C C . TYR A 1 149 ? 7.139 -5.382 16.522 1.00 76.19 149 TYR A C 1
ATOM 1182 O O . TYR A 1 149 ? 8.008 -6.217 16.259 1.00 76.19 149 TYR A O 1
ATOM 1190 N N . ILE A 1 150 ? 7.128 -4.157 15.984 1.00 70.94 150 ILE A N 1
ATOM 1191 C CA . ILE A 1 150 ? 8.169 -3.669 15.069 1.00 70.94 150 ILE A CA 1
ATOM 1192 C C . ILE A 1 150 ? 9.533 -3.734 15.764 1.00 70.94 150 ILE A C 1
ATOM 1194 O O . ILE A 1 150 ? 10.468 -4.319 15.213 1.00 70.94 150 ILE A O 1
ATOM 1198 N N . THR A 1 151 ? 9.611 -3.229 16.996 1.00 69.38 151 THR A N 1
ATOM 1199 C CA . THR A 1 151 ? 10.841 -3.218 17.801 1.00 69.38 151 THR A CA 1
ATOM 1200 C C . THR A 1 151 ? 11.336 -4.643 18.069 1.00 69.38 151 THR A C 1
ATOM 1202 O O . THR A 1 151 ? 12.485 -4.999 17.804 1.00 69.38 151 THR A O 1
ATOM 1205 N N . GLU A 1 152 ? 10.456 -5.529 18.534 1.00 72.81 152 GLU A N 1
ATOM 1206 C CA . GLU A 1 152 ? 10.837 -6.902 18.859 1.00 72.81 152 GLU A CA 1
ATOM 1207 C C . GLU A 1 152 ? 11.271 -7.707 17.630 1.00 72.81 152 GLU A C 1
ATOM 1209 O O . GLU A 1 152 ? 12.251 -8.455 17.690 1.00 72.81 152 GLU A O 1
ATOM 1214 N N . LYS A 1 153 ? 10.573 -7.552 16.500 1.00 68.31 153 LYS A N 1
ATOM 1215 C CA . LYS A 1 153 ? 10.863 -8.303 15.277 1.00 68.31 153 LYS A CA 1
ATOM 1216 C C . LYS A 1 153 ? 12.102 -7.801 14.546 1.00 68.31 153 LYS A C 1
ATOM 1218 O O . LYS A 1 153 ? 12.883 -8.622 14.066 1.00 68.31 153 LYS A O 1
ATOM 1223 N N . PHE A 1 154 ? 12.256 -6.488 14.389 1.00 62.59 154 PHE A N 1
ATOM 1224 C CA . PHE A 1 154 ? 13.272 -5.915 13.501 1.00 62.59 154 PHE A CA 1
ATOM 1225 C C . PHE A 1 154 ? 14.529 -5.451 14.242 1.00 62.59 154 PHE A C 1
ATOM 1227 O O . PHE A 1 154 ? 15.631 -5.647 13.719 1.00 62.59 154 PHE A O 1
ATOM 1234 N N . THR A 1 155 ? 14.382 -4.929 15.460 1.00 64.69 155 THR A N 1
ATOM 1235 C CA . THR A 1 155 ? 15.499 -4.502 16.315 1.00 64.69 155 THR A CA 1
ATOM 1236 C C . THR A 1 155 ? 16.042 -5.690 17.100 1.00 64.69 155 THR A C 1
ATOM 1238 O O . THR A 1 155 ? 17.204 -6.067 16.954 1.00 64.69 155 THR A O 1
ATOM 1241 N N . ASN A 1 156 ? 15.169 -6.356 17.861 1.00 66.81 156 ASN A N 1
ATOM 1242 C CA . ASN A 1 156 ? 15.564 -7.443 18.763 1.00 66.81 156 ASN A CA 1
ATOM 1243 C C . ASN A 1 156 ? 15.602 -8.817 18.073 1.00 66.81 156 ASN A C 1
ATOM 1245 O O . ASN A 1 156 ? 15.978 -9.810 18.697 1.00 66.81 156 ASN A O 1
ATOM 1249 N N . LYS A 1 157 ? 15.222 -8.888 16.786 1.00 72.50 157 LYS A N 1
ATOM 1250 C CA . LYS A 1 157 ? 15.209 -10.105 15.948 1.00 72.50 157 LYS A CA 1
ATOM 1251 C C . LYS A 1 157 ? 14.449 -11.281 16.576 1.00 72.50 157 LYS A C 1
ATOM 1253 O O . LYS A 1 157 ? 14.723 -12.444 16.268 1.00 72.50 157 LYS A O 1
ATOM 1258 N N . LYS A 1 158 ? 13.479 -11.001 17.448 1.00 74.06 158 LYS A N 1
ATOM 1259 C CA . LYS A 1 158 ? 12.656 -12.026 18.085 1.00 74.06 158 LYS A CA 1
ATOM 1260 C C . LYS A 1 158 ? 11.547 -12.473 17.145 1.00 74.06 158 LYS A C 1
ATOM 1262 O O . LYS A 1 158 ? 10.987 -11.705 16.363 1.00 74.06 158 LYS A O 1
ATOM 1267 N N . ARG A 1 159 ? 11.182 -13.750 17.250 1.00 75.94 159 ARG A N 1
ATOM 1268 C CA . ARG A 1 159 ? 9.990 -14.281 16.585 1.00 75.94 159 ARG A CA 1
ATOM 1269 C C . ARG A 1 159 ? 8.757 -13.892 17.392 1.00 75.94 159 ARG A C 1
ATOM 1271 O O . ARG A 1 159 ? 8.336 -14.627 18.276 1.00 75.94 159 ARG A O 1
ATOM 1278 N N . VAL A 1 160 ? 8.192 -12.736 17.071 1.00 73.19 160 VAL A N 1
ATOM 1279 C CA . VAL A 1 160 ? 6.924 -12.255 17.630 1.00 73.19 160 VAL A CA 1
ATOM 1280 C C . VAL A 1 160 ? 5.803 -12.363 16.598 1.00 73.19 160 VAL A C 1
ATOM 1282 O O . VAL A 1 160 ? 6.028 -12.230 15.393 1.00 73.19 160 VAL A O 1
ATOM 1285 N N . ALA A 1 161 ? 4.587 -12.646 17.062 1.00 72.50 161 ALA A N 1
ATOM 1286 C CA . ALA A 1 161 ? 3.408 -12.700 16.203 1.00 72.50 161 ALA A CA 1
ATOM 1287 C C . ALA A 1 161 ? 2.942 -11.283 15.832 1.00 72.50 161 ALA A C 1
ATOM 1289 O O . ALA A 1 161 ? 2.932 -10.398 16.687 1.00 72.50 161 ALA A O 1
ATOM 1290 N N . PHE A 1 162 ? 2.537 -11.085 14.572 1.00 65.88 162 PHE A N 1
ATOM 1291 C CA . PHE A 1 162 ? 2.002 -9.805 14.100 1.00 65.88 162 PHE A CA 1
ATOM 1292 C C . PHE A 1 162 ? 0.700 -9.459 14.843 1.00 65.88 162 PHE A C 1
ATOM 1294 O O . PHE A 1 162 ? -0.161 -10.341 14.971 1.00 65.88 162 PHE A O 1
ATOM 1301 N N . PRO A 1 163 ? 0.533 -8.216 15.327 1.00 68.50 163 PRO A N 1
ATOM 1302 C CA . PRO A 1 163 ? -0.700 -7.793 15.966 1.00 68.50 163 PRO A CA 1
ATOM 1303 C C . PRO A 1 163 ? -1.832 -7.769 14.947 1.00 68.50 163 PRO A C 1
ATOM 1305 O O . PRO A 1 163 ? -1.780 -7.069 13.944 1.00 68.50 163 PRO A O 1
ATOM 1308 N N . VAL A 1 164 ? -2.872 -8.559 15.195 1.00 66.94 164 VAL A N 1
ATOM 1309 C CA . VAL A 1 164 ? -4.067 -8.548 14.349 1.00 66.94 164 VAL A CA 1
ATOM 1310 C C . VAL A 1 164 ? -5.064 -7.589 14.968 1.00 66.94 164 VAL A C 1
ATOM 1312 O O . VAL A 1 164 ? -5.531 -7.831 16.083 1.00 66.94 164 VAL A O 1
ATOM 1315 N N . LYS A 1 165 ? -5.387 -6.526 14.230 1.00 67.56 165 LYS A N 1
ATOM 1316 C CA . LYS A 1 165 ? -6.407 -5.565 14.631 1.00 67.56 165 LYS A CA 1
ATOM 1317 C C . LYS A 1 165 ? -7.773 -6.249 14.782 1.00 67.56 165 LYS A C 1
ATOM 1319 O O . LYS A 1 165 ? -8.123 -7.067 13.910 1.00 67.56 165 LYS A O 1
ATOM 1324 N N . PRO A 1 166 ? -8.548 -5.911 15.830 1.00 66.50 166 PRO A N 1
ATOM 1325 C CA . PRO A 1 166 ? -9.948 -6.303 15.934 1.00 66.50 166 PRO A CA 1
ATOM 1326 C C . PRO A 1 166 ? -10.738 -5.898 14.684 1.00 66.50 166 PRO A C 1
ATOM 1328 O O . PRO A 1 166 ? -10.284 -5.100 13.861 1.00 66.50 166 PRO A O 1
ATOM 1331 N N . ARG A 1 167 ? -11.913 -6.496 14.496 1.00 68.75 167 ARG A N 1
ATOM 1332 C CA . ARG A 1 167 ? -12.797 -6.105 13.391 1.00 68.75 167 ARG A CA 1
ATOM 1333 C C . ARG A 1 167 ? -13.300 -4.675 13.608 1.00 68.75 167 ARG A C 1
ATOM 1335 O O . ARG A 1 167 ? -13.591 -4.366 14.763 1.00 68.75 167 ARG A O 1
ATOM 1342 N N . PRO A 1 168 ? -13.436 -3.861 12.541 1.00 73.12 168 PRO A N 1
ATOM 1343 C CA . PRO A 1 168 ? -14.113 -2.581 12.651 1.00 73.12 168 PRO A CA 1
ATOM 1344 C C . PRO A 1 168 ? -15.533 -2.803 13.16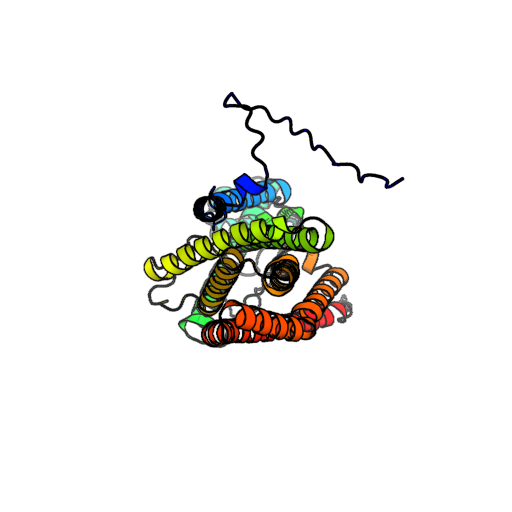8 1.00 73.12 168 PRO A C 1
ATOM 1346 O O . PRO A 1 168 ? -16.270 -3.621 12.610 1.00 73.12 168 PRO A O 1
ATOM 1349 N N . TRP A 1 169 ? -15.910 -2.122 14.237 1.00 74.69 169 TRP A N 1
ATOM 1350 C CA . TRP A 1 169 ? -17.199 -2.299 14.878 1.00 74.69 169 TRP A CA 1
ATOM 1351 C C . TRP A 1 169 ? -18.346 -1.684 14.072 1.00 74.69 169 TRP A C 1
ATOM 1353 O O . TRP A 1 169 ? -19.416 -2.284 13.988 1.00 74.69 169 TRP A O 1
ATOM 1363 N N . ASN A 1 170 ? -18.118 -0.537 13.427 1.00 81.25 170 ASN A N 1
ATOM 1364 C CA . ASN A 1 170 ? -19.130 0.198 12.659 1.00 81.25 170 ASN A CA 1
ATOM 1365 C C . ASN A 1 170 ? -19.009 -0.017 11.132 1.00 81.25 170 ASN A C 1
ATOM 1367 O O . ASN A 1 170 ? -19.404 0.821 10.312 1.00 81.25 170 ASN A O 1
ATOM 1371 N N . GLY A 1 171 ? -18.410 -1.142 10.721 1.00 84.31 171 GLY A N 1
ATOM 1372 C CA . GLY A 1 171 ? -18.248 -1.508 9.314 1.00 84.31 171 GLY A CA 1
ATOM 1373 C C . GLY A 1 171 ? -17.614 -0.386 8.483 1.00 84.31 171 GLY A C 1
ATOM 1374 O O . GLY A 1 171 ? -16.584 0.167 8.853 1.00 84.31 171 GLY A O 1
ATOM 1375 N N . TRP A 1 172 ? -18.221 -0.053 7.339 1.00 87.38 172 TRP A N 1
ATOM 1376 C CA . TRP A 1 172 ? -17.732 1.025 6.468 1.00 87.38 172 TRP A CA 1
ATOM 1377 C C . TRP A 1 172 ? -17.956 2.425 7.038 1.00 87.38 172 TRP A C 1
ATOM 1379 O O . TRP A 1 172 ? -17.116 3.286 6.810 1.00 87.38 172 TRP A O 1
ATOM 1389 N N . ARG A 1 173 ? -19.040 2.661 7.786 1.00 87.06 173 ARG A N 1
ATOM 1390 C CA . ARG A 1 173 ? -19.423 4.012 8.229 1.00 87.06 173 ARG A CA 1
ATOM 1391 C C . ARG A 1 173 ? -18.483 4.602 9.276 1.00 87.06 173 ARG A C 1
ATOM 1393 O O . ARG A 1 173 ? -18.292 5.810 9.273 1.00 87.06 173 ARG A O 1
ATOM 1400 N N . GLY A 1 174 ? -17.882 3.764 10.120 1.00 85.81 174 GLY A N 1
ATOM 1401 C CA . GLY A 1 174 ? -16.898 4.195 11.122 1.00 85.81 174 GLY A CA 1
ATOM 1402 C C . GLY A 1 174 ? -15.481 3.694 10.886 1.00 85.81 174 GLY A C 1
ATOM 1403 O O . GLY A 1 174 ? -14.629 3.869 11.756 1.00 85.81 174 GLY A O 1
ATOM 1404 N N . TRP A 1 175 ? -15.203 3.090 9.723 1.00 88.06 175 TRP A N 1
ATOM 1405 C CA . TRP A 1 175 ? -13.896 2.501 9.427 1.00 88.06 175 TRP A CA 1
ATOM 1406 C C . TRP A 1 175 ? -12.743 3.464 9.719 1.00 88.06 175 TRP A C 1
ATOM 1408 O O . TRP A 1 175 ? -11.783 3.068 10.372 1.00 88.06 175 TRP A O 1
ATOM 1418 N N . MET A 1 176 ? -12.852 4.724 9.283 1.00 89.44 176 MET A N 1
ATOM 1419 C CA . MET A 1 176 ? -11.803 5.730 9.451 1.00 89.44 176 MET A CA 1
ATOM 1420 C C . MET A 1 176 ? -11.654 6.179 10.910 1.00 89.44 176 MET A C 1
ATOM 1422 O O . MET A 1 176 ? -10.533 6.404 11.377 1.00 89.44 176 MET A O 1
ATOM 1426 N N . ALA A 1 177 ? -12.763 6.290 11.648 1.00 87.56 177 ALA A N 1
ATOM 1427 C CA . ALA A 1 177 ? -12.734 6.634 13.070 1.00 87.56 177 ALA A CA 1
ATOM 1428 C C . ALA A 1 177 ? -11.956 5.583 13.874 1.00 87.56 177 ALA A C 1
ATOM 1430 O O . ALA A 1 177 ? -11.156 5.923 14.746 1.00 87.56 177 ALA A O 1
ATOM 1431 N N . GLU A 1 178 ? -12.105 4.317 13.494 1.00 86.44 178 GLU A N 1
ATOM 1432 C CA . GLU A 1 178 ? -11.451 3.159 14.100 1.00 86.44 178 GLU A CA 1
ATOM 1433 C C . GLU A 1 178 ? -10.018 2.915 13.612 1.00 86.44 178 GLU A C 1
ATOM 1435 O O . GLU A 1 178 ? -9.462 1.844 13.838 1.00 86.44 178 GLU A O 1
ATOM 1440 N N . LEU A 1 179 ? -9.386 3.872 12.928 1.00 84.50 179 LEU A N 1
ATOM 1441 C CA . LEU A 1 179 ? -7.956 3.832 12.620 1.00 84.50 179 LEU A CA 1
ATOM 1442 C C . LEU A 1 179 ? -7.182 4.744 13.575 1.00 84.50 179 LEU A C 1
ATOM 1444 O O . LEU A 1 179 ? -7.493 5.933 13.675 1.00 84.50 179 LEU A O 1
ATOM 1448 N N . GLY A 1 180 ? -6.149 4.209 14.231 1.00 81.38 180 GLY A N 1
ATOM 1449 C CA . GLY A 1 180 ? -5.185 5.009 14.984 1.00 81.38 180 GLY A CA 1
ATOM 1450 C C . GLY A 1 180 ? -4.280 5.841 14.076 1.00 81.38 180 GLY A C 1
ATOM 1451 O O . GLY A 1 180 ? -4.228 5.582 12.869 1.00 81.38 180 GLY A O 1
ATOM 1452 N N . PRO A 1 181 ? -3.586 6.859 14.613 1.00 79.94 181 PRO A N 1
ATOM 1453 C CA . PRO A 1 181 ? -2.683 7.697 13.831 1.00 79.94 181 PRO A CA 1
ATOM 1454 C C . PRO A 1 181 ? -1.665 6.905 13.000 1.00 79.94 181 PRO A C 1
ATOM 1456 O O . PRO A 1 181 ? -1.436 7.260 11.843 1.00 79.94 181 PRO A O 1
ATOM 1459 N N . GLU A 1 182 ? -1.092 5.822 13.543 1.00 75.75 182 GLU A N 1
ATOM 1460 C CA . GLU A 1 182 ? -0.108 5.023 12.801 1.00 75.75 182 GLU A CA 1
ATOM 1461 C C . GLU A 1 182 ? -0.757 4.240 11.652 1.00 75.75 182 GLU A C 1
ATOM 1463 O O . GLU A 1 182 ? -0.247 4.226 10.530 1.00 75.75 182 GLU A O 1
ATOM 1468 N N . ASP A 1 183 ? -1.909 3.624 11.913 1.00 77.06 183 ASP A N 1
ATOM 1469 C CA . ASP A 1 183 ? -2.648 2.837 10.923 1.00 77.06 183 ASP A CA 1
ATOM 1470 C C . ASP A 1 183 ? -3.205 3.737 9.802 1.00 77.06 183 ASP A C 1
ATOM 1472 O O . ASP A 1 183 ? -3.116 3.393 8.623 1.00 77.06 183 ASP A O 1
ATOM 1476 N N . ARG A 1 184 ? -3.693 4.946 10.137 1.00 83.25 184 ARG A N 1
ATOM 1477 C CA . ARG A 1 184 ? -4.111 5.971 9.157 1.00 83.25 184 ARG A CA 1
ATOM 1478 C C . ARG A 1 184 ? -2.961 6.373 8.246 1.00 83.25 184 ARG A C 1
ATOM 1480 O O . ARG A 1 184 ? -3.150 6.458 7.032 1.00 83.25 184 ARG A O 1
ATOM 1487 N N . ALA A 1 185 ? -1.783 6.614 8.820 1.00 79.19 185 ALA A N 1
ATOM 1488 C CA . ALA A 1 185 ? -0.605 6.992 8.055 1.00 79.19 185 ALA A CA 1
ATOM 1489 C C . ALA A 1 185 ? -0.219 5.881 7.068 1.00 79.19 185 ALA A C 1
ATOM 1491 O O . ALA A 1 185 ? -0.142 6.148 5.867 1.00 79.19 185 ALA A O 1
ATOM 1492 N N . GLY A 1 186 ? -0.119 4.633 7.541 1.00 78.50 186 GLY A N 1
ATOM 1493 C CA . GLY A 1 186 ? 0.173 3.475 6.693 1.00 78.50 186 GLY A CA 1
ATOM 1494 C C . GLY A 1 186 ? -0.869 3.251 5.591 1.00 78.50 186 GLY A C 1
ATOM 1495 O O . GLY A 1 186 ? -0.512 3.082 4.429 1.00 78.50 186 GLY A O 1
ATOM 1496 N N . ILE A 1 187 ? -2.165 3.310 5.912 1.00 84.81 187 ILE A N 1
ATOM 1497 C CA . ILE A 1 187 ? -3.256 3.144 4.934 1.00 84.81 187 ILE A CA 1
ATOM 1498 C C . ILE A 1 187 ? -3.227 4.252 3.877 1.00 84.81 187 ILE A C 1
ATOM 1500 O O . ILE A 1 187 ? -3.349 3.963 2.687 1.00 84.81 187 ILE A O 1
ATOM 1504 N N . SER A 1 188 ? -3.022 5.508 4.285 1.00 87.88 188 SER A N 1
ATOM 1505 C CA . SER A 1 188 ? -2.901 6.628 3.344 1.00 87.88 188 SER A CA 1
ATOM 1506 C C . SER A 1 188 ? -1.672 6.491 2.435 1.00 87.88 188 SER A C 1
ATOM 1508 O O . SER A 1 188 ? -1.751 6.805 1.248 1.00 87.88 188 SER A O 1
ATOM 1510 N N . GLY A 1 189 ? -0.558 5.965 2.961 1.00 85.06 189 GLY A N 1
ATOM 1511 C CA . GLY A 1 189 ? 0.630 5.617 2.185 1.00 85.06 189 GLY A CA 1
ATOM 1512 C C . GLY A 1 189 ? 0.340 4.542 1.149 1.00 85.06 189 GLY A C 1
ATOM 1513 O O . GLY A 1 189 ? 0.554 4.770 -0.038 1.00 85.06 189 GLY A O 1
ATOM 1514 N N . VAL A 1 190 ? -0.237 3.409 1.559 1.00 86.94 190 VAL A N 1
ATOM 1515 C CA . VAL A 1 190 ? -0.585 2.320 0.629 1.00 86.94 190 VAL A CA 1
ATOM 1516 C C . VAL A 1 190 ? -1.561 2.799 -0.451 1.00 86.94 190 VAL A C 1
ATOM 1518 O O . VAL A 1 190 ? -1.414 2.416 -1.608 1.00 86.94 190 VAL A O 1
ATOM 1521 N N . PHE A 1 191 ? -2.537 3.644 -0.103 1.00 89.75 191 PHE A N 1
ATOM 1522 C CA . PHE A 1 191 ? -3.463 4.243 -1.070 1.00 89.75 191 PHE A CA 1
ATOM 1523 C C . PHE A 1 191 ? -2.734 5.072 -2.130 1.00 89.75 191 PHE A C 1
ATOM 1525 O O . PHE A 1 191 ? -3.033 4.970 -3.315 1.00 89.75 191 PHE A O 1
ATOM 1532 N N . VAL A 1 192 ? -1.745 5.858 -1.722 1.00 88.38 192 VAL A N 1
ATOM 1533 C CA . VAL A 1 192 ? -0.935 6.646 -2.646 1.00 88.38 192 VAL A CA 1
ATOM 1534 C C . VAL A 1 192 ? -0.096 5.764 -3.581 1.00 88.38 192 VAL A C 1
ATOM 1536 O O . VAL A 1 192 ? -0.110 6.006 -4.786 1.00 88.38 192 VAL A O 1
ATOM 1539 N N . TYR A 1 193 ? 0.558 4.713 -3.071 1.00 87.69 193 TYR A N 1
ATOM 1540 C CA . TYR A 1 193 ? 1.273 3.747 -3.926 1.00 87.69 193 TYR A CA 1
ATOM 1541 C C . TYR A 1 193 ? 0.305 3.056 -4.889 1.00 87.69 193 TYR A C 1
ATOM 1543 O O . TYR A 1 193 ? 0.624 2.815 -6.045 1.00 87.69 193 TYR A O 1
ATOM 1551 N N . MET A 1 194 ? -0.914 2.763 -4.427 1.00 90.75 194 MET A N 1
ATOM 1552 C CA . MET A 1 194 ? -1.962 2.188 -5.265 1.00 90.75 194 MET A CA 1
ATOM 1553 C C . MET A 1 194 ? -2.325 3.111 -6.439 1.00 90.75 194 MET A C 1
ATOM 1555 O O . MET A 1 194 ? -2.540 2.618 -7.542 1.00 90.75 194 MET A O 1
ATOM 1559 N N . LEU A 1 195 ? -2.397 4.430 -6.221 1.00 89.75 195 LEU A N 1
ATOM 1560 C CA . LEU A 1 195 ? -2.671 5.403 -7.284 1.00 89.75 195 LEU A CA 1
ATOM 1561 C C . LEU A 1 195 ? -1.526 5.500 -8.293 1.00 89.75 195 LEU A C 1
ATOM 1563 O O . LEU A 1 195 ? -1.793 5.533 -9.491 1.00 89.75 195 LEU A O 1
ATOM 1567 N N . GLU A 1 196 ? -0.282 5.535 -7.815 1.00 90.44 196 GLU A N 1
ATOM 1568 C CA . GLU A 1 196 ? 0.911 5.564 -8.666 1.00 90.44 196 GLU A CA 1
ATOM 1569 C C . GLU A 1 196 ? 0.974 4.310 -9.546 1.00 90.44 196 GLU A C 1
ATOM 1571 O O . GLU A 1 196 ? 0.875 4.413 -10.769 1.00 90.44 196 GLU A O 1
ATOM 1576 N N . HIS A 1 197 ? 0.961 3.125 -8.934 1.00 91.81 197 HIS A N 1
ATOM 1577 C CA . HIS A 1 197 ? 0.998 1.857 -9.657 1.00 91.81 197 HIS A CA 1
ATOM 1578 C C . HIS A 1 197 ? -0.216 1.670 -10.578 1.00 91.81 197 HIS A C 1
ATOM 1580 O O . HIS A 1 197 ? -0.122 1.064 -11.648 1.00 91.81 197 HIS A O 1
ATOM 1586 N N . GLY A 1 198 ? -1.379 2.202 -10.187 1.00 91.69 198 GLY A N 1
ATOM 1587 C CA . GLY A 1 198 ? -2.560 2.252 -11.041 1.00 91.69 198 GLY A CA 1
ATOM 1588 C C . GLY A 1 198 ? -2.325 3.100 -12.287 1.00 91.69 198 GLY A C 1
ATOM 1589 O O . GLY A 1 198 ? -2.560 2.626 -13.397 1.00 91.69 198 GLY A O 1
ATOM 1590 N N . LEU A 1 199 ? -1.825 4.326 -12.118 1.00 90.75 199 LEU A N 1
ATOM 1591 C CA . LEU A 1 199 ? -1.501 5.231 -13.217 1.00 90.75 199 LEU A CA 1
ATOM 1592 C C . LEU A 1 199 ? -0.459 4.607 -14.156 1.00 90.75 199 LEU A C 1
ATOM 1594 O O . LEU A 1 199 ? -0.729 4.481 -15.350 1.00 90.75 199 LEU A O 1
ATOM 1598 N N . ALA A 1 200 ? 0.679 4.154 -13.623 1.00 90.56 200 ALA A N 1
ATOM 1599 C CA . ALA A 1 200 ? 1.738 3.512 -14.398 1.00 90.56 200 ALA A CA 1
ATOM 1600 C C . ALA A 1 200 ? 1.227 2.258 -15.129 1.00 90.56 200 ALA A C 1
ATOM 1602 O O . ALA A 1 200 ? 1.456 2.083 -16.325 1.00 90.56 200 ALA A O 1
ATOM 1603 N N . GLY A 1 201 ? 0.460 1.409 -14.439 1.00 90.62 201 GLY A N 1
ATOM 1604 C CA . GLY A 1 201 ? -0.070 0.164 -14.990 1.00 90.62 201 GLY A CA 1
ATOM 1605 C C . GLY A 1 201 ? -1.100 0.357 -16.097 1.00 90.62 201 GLY A C 1
ATOM 1606 O O . GLY A 1 201 ? -1.024 -0.322 -17.121 1.00 90.62 201 GLY A O 1
ATOM 1607 N N . PHE A 1 202 ? -2.058 1.270 -15.926 1.00 91.62 202 PHE A N 1
ATOM 1608 C CA . PHE A 1 202 ? -3.061 1.531 -16.960 1.00 91.62 202 PHE A CA 1
ATOM 1609 C C . PHE A 1 202 ? -2.466 2.248 -18.171 1.00 91.62 202 PHE A C 1
ATOM 1611 O O . PHE A 1 202 ? -2.855 1.938 -19.295 1.00 91.62 202 PHE A O 1
ATOM 1618 N N . LEU A 1 203 ? -1.502 3.151 -17.969 1.00 91.00 203 LEU A N 1
ATOM 1619 C CA . LEU A 1 203 ? -0.790 3.785 -19.077 1.00 91.00 203 LEU A CA 1
ATOM 1620 C C . LEU A 1 203 ? 0.100 2.789 -19.835 1.00 91.00 203 LEU A C 1
ATOM 1622 O O . LEU A 1 203 ? 0.112 2.824 -21.061 1.00 91.00 203 LEU A O 1
ATOM 1626 N N . ALA A 1 204 ? 0.761 1.855 -19.144 1.00 89.88 204 ALA A N 1
ATOM 1627 C CA . ALA A 1 204 ? 1.516 0.778 -19.789 1.00 89.88 204 ALA A CA 1
ATOM 1628 C C . ALA A 1 204 ? 0.602 -0.173 -20.588 1.00 89.88 204 ALA A C 1
ATOM 1630 O O . ALA A 1 204 ? 0.915 -0.561 -21.711 1.00 89.88 204 ALA A O 1
ATOM 1631 N N . LEU A 1 205 ? -0.578 -0.515 -20.055 1.00 89.44 205 LEU A N 1
ATOM 1632 C CA . LEU A 1 205 ? -1.582 -1.274 -20.812 1.00 89.44 205 LEU A CA 1
ATOM 1633 C C . LEU A 1 205 ? -2.081 -0.500 -22.035 1.00 89.44 205 LEU A C 1
ATOM 1635 O O . LEU A 1 205 ? -2.278 -1.083 -23.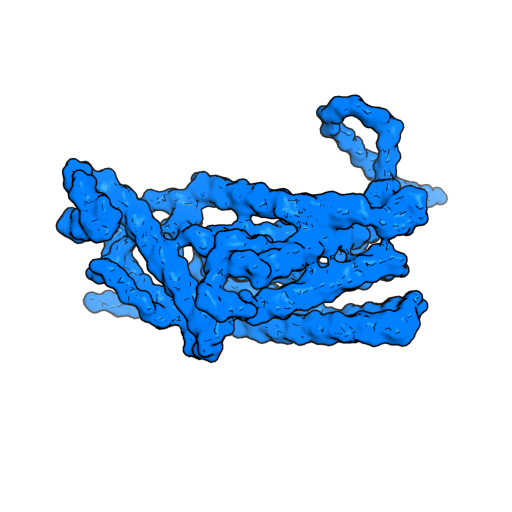098 1.00 89.44 205 LEU A O 1
ATOM 1639 N N . TYR A 1 206 ? -2.284 0.809 -21.897 1.00 88.94 206 TYR A N 1
ATOM 1640 C CA . TYR A 1 206 ? -2.678 1.663 -23.010 1.00 88.94 206 TYR A CA 1
ATOM 1641 C C . TYR A 1 206 ? -1.591 1.707 -24.094 1.00 88.94 206 TYR A C 1
ATOM 1643 O O . TYR A 1 206 ? -1.913 1.590 -25.278 1.00 88.94 206 TYR A O 1
ATOM 1651 N N . SER A 1 207 ? -0.309 1.789 -23.714 1.00 88.81 207 SER A N 1
ATOM 1652 C CA . SER A 1 207 ? 0.796 1.812 -24.679 1.00 88.81 207 SER A CA 1
ATOM 1653 C C . SER A 1 207 ? 0.938 0.516 -25.472 1.00 88.81 207 SER A C 1
ATOM 1655 O O . SER A 1 207 ? 1.316 0.570 -26.635 1.00 88.81 207 SER A O 1
ATOM 1657 N N . LEU A 1 208 ? 0.569 -0.635 -24.898 1.00 87.19 208 LEU A N 1
ATOM 1658 C CA . LEU A 1 208 ? 0.563 -1.913 -25.624 1.00 87.19 208 LEU A CA 1
ATOM 1659 C C . LEU A 1 208 ? -0.465 -1.968 -26.765 1.00 87.19 208 LEU A C 1
ATOM 1661 O O . LEU A 1 208 ? -0.322 -2.775 -27.681 1.00 87.19 208 LEU A O 1
ATOM 1665 N N . HIS A 1 209 ? -1.522 -1.154 -26.705 1.00 84.50 209 HIS A N 1
ATOM 1666 C CA . HIS A 1 209 ? -2.657 -1.260 -27.623 1.00 84.50 209 HIS A CA 1
ATOM 1667 C C . HIS A 1 209 ? -2.851 -0.051 -28.538 1.00 84.50 209 HIS A C 1
ATOM 1669 O O . HIS A 1 209 ? -3.496 -0.197 -29.578 1.00 84.50 209 HIS A O 1
ATOM 1675 N N . TYR A 1 210 ? -2.340 1.124 -28.163 1.00 83.62 210 TYR A N 1
ATOM 1676 C CA . TYR A 1 210 ? -2.731 2.374 -28.817 1.00 83.62 210 TYR A CA 1
ATOM 1677 C C . TYR A 1 210 ? -1.562 3.286 -29.183 1.00 83.62 210 TYR A C 1
ATOM 1679 O O . TYR A 1 210 ? -1.450 3.661 -30.348 1.00 83.62 210 TYR A O 1
ATOM 1687 N N . ASP A 1 211 ? -0.739 3.687 -28.213 1.00 80.75 211 ASP A N 1
ATOM 1688 C CA . ASP A 1 211 ? 0.274 4.731 -28.413 1.00 80.75 211 ASP A CA 1
ATOM 1689 C C . ASP A 1 211 ? 1.491 4.478 -27.518 1.00 80.75 211 ASP A C 1
ATOM 1691 O O . ASP A 1 211 ? 1.431 4.592 -26.289 1.00 80.75 211 ASP A O 1
ATOM 1695 N N . ASP A 1 212 ? 2.595 4.115 -28.157 1.00 80.00 212 ASP A N 1
ATOM 1696 C CA . ASP A 1 212 ? 3.843 3.724 -27.514 1.00 80.00 212 ASP A CA 1
ATOM 1697 C C . ASP A 1 212 ? 4.502 4.870 -26.736 1.00 80.00 212 ASP A C 1
ATOM 1699 O O . ASP A 1 212 ? 5.168 4.621 -25.733 1.00 80.00 212 ASP A O 1
ATOM 1703 N N . ARG A 1 213 ? 4.224 6.133 -27.080 1.00 80.81 213 ARG A N 1
ATOM 1704 C CA . ARG A 1 213 ? 4.762 7.315 -26.383 1.00 80.81 213 ARG A CA 1
ATOM 1705 C C . ARG A 1 213 ? 4.398 7.336 -24.901 1.00 80.81 213 ARG A C 1
ATOM 1707 O O . ARG A 1 213 ? 5.145 7.884 -24.087 1.00 80.81 213 ARG A O 1
ATOM 1714 N N . PHE A 1 214 ? 3.290 6.702 -24.518 1.00 84.44 214 PHE A N 1
ATOM 1715 C CA . PHE A 1 214 ? 2.895 6.597 -23.116 1.00 84.44 214 PHE A CA 1
ATOM 1716 C C . PHE A 1 214 ? 3.844 5.734 -22.282 1.00 84.44 214 PHE A C 1
ATOM 1718 O O . PHE A 1 214 ? 3.944 5.983 -21.084 1.00 84.44 214 PHE A O 1
ATOM 1725 N N . VAL A 1 215 ? 4.612 4.812 -22.876 1.00 85.88 215 VAL A N 1
ATOM 1726 C CA . VAL A 1 215 ? 5.621 4.050 -22.121 1.00 85.88 215 VAL A CA 1
ATOM 1727 C C . VAL A 1 215 ? 6.730 4.962 -21.593 1.00 85.88 215 VAL A C 1
ATOM 1729 O O . VAL A 1 215 ? 7.238 4.761 -20.495 1.00 85.88 215 VAL A O 1
ATOM 1732 N N . ARG A 1 216 ? 7.087 6.013 -22.344 1.00 84.12 216 ARG A N 1
ATOM 1733 C CA . ARG A 1 216 ? 8.072 7.012 -21.905 1.00 84.12 216 ARG A CA 1
ATOM 1734 C C . ARG A 1 216 ? 7.505 7.882 -20.789 1.00 84.12 216 ARG A C 1
ATOM 1736 O O . ARG A 1 216 ? 8.207 8.167 -19.823 1.00 84.12 216 ARG A O 1
ATOM 1743 N N . VAL A 1 217 ? 6.229 8.265 -20.890 1.00 86.75 217 VAL A N 1
ATOM 1744 C CA . VAL A 1 217 ? 5.527 8.993 -19.821 1.00 86.75 217 VAL A CA 1
ATOM 1745 C C . VAL A 1 217 ? 5.505 8.169 -18.534 1.00 86.75 217 VAL A C 1
ATOM 1747 O O . VAL A 1 217 ? 5.846 8.708 -17.485 1.00 86.75 217 VAL A O 1
ATOM 1750 N N . VAL A 1 218 ? 5.174 6.874 -18.617 1.00 88.69 218 VAL A N 1
ATOM 1751 C CA . VAL A 1 218 ? 5.217 5.950 -17.472 1.00 88.69 218 VAL A CA 1
ATOM 1752 C C . VAL A 1 218 ? 6.590 5.977 -16.816 1.00 88.69 218 VAL A C 1
ATOM 1754 O O . VAL A 1 218 ? 6.666 6.222 -15.619 1.00 88.69 218 VAL A O 1
ATOM 1757 N N . SER A 1 219 ? 7.670 5.847 -17.584 1.00 88.88 219 SER A N 1
ATOM 1758 C CA . SER A 1 219 ? 9.024 5.855 -17.023 1.00 88.88 219 SER A CA 1
ATOM 1759 C C . SER A 1 219 ? 9.428 7.182 -16.387 1.00 88.88 219 SER A C 1
ATOM 1761 O O . SER A 1 219 ? 10.117 7.183 -15.375 1.00 88.88 219 SER A O 1
ATOM 1763 N N . TYR A 1 220 ? 9.009 8.331 -16.931 1.00 89.25 220 TYR A N 1
ATOM 1764 C CA . TYR A 1 220 ? 9.249 9.619 -16.267 1.00 89.25 220 TYR A CA 1
ATOM 1765 C C . TYR A 1 220 ? 8.491 9.732 -14.942 1.00 89.25 220 TYR A C 1
ATOM 1767 O O . TYR A 1 220 ? 9.018 10.255 -13.953 1.00 89.25 220 TYR A O 1
ATOM 1775 N N . VAL A 1 221 ? 7.244 9.264 -14.930 1.00 89.25 221 VAL A N 1
ATOM 1776 C CA . VAL A 1 221 ? 6.376 9.290 -13.756 1.00 89.25 221 VAL A CA 1
ATOM 1777 C C . VAL A 1 221 ? 6.925 8.362 -12.670 1.00 89.25 221 VAL A C 1
ATOM 1779 O O . VAL A 1 221 ? 7.196 8.841 -11.570 1.00 89.25 221 VAL A O 1
ATOM 1782 N N . ASP A 1 222 ? 7.168 7.094 -12.987 1.00 89.75 222 ASP A N 1
ATOM 1783 C CA . ASP A 1 222 ? 7.662 6.082 -12.044 1.00 89.75 222 ASP A CA 1
ATOM 1784 C C . ASP A 1 222 ? 9.077 6.432 -11.547 1.00 89.75 222 ASP A C 1
ATOM 1786 O O . ASP A 1 222 ? 9.342 6.447 -10.347 1.00 89.75 222 ASP A O 1
ATOM 1790 N N . MET A 1 223 ? 9.970 6.916 -12.418 1.00 90.00 223 MET A N 1
ATOM 1791 C CA . MET A 1 223 ? 11.322 7.299 -11.988 1.00 90.00 223 MET A CA 1
ATOM 1792 C C . MET A 1 223 ? 11.326 8.467 -11.007 1.00 90.00 223 MET A C 1
ATOM 1794 O O . MET A 1 223 ? 12.081 8.456 -10.034 1.00 90.00 223 MET A O 1
ATOM 1798 N N . GLY A 1 224 ? 10.481 9.479 -11.217 1.00 90.50 224 GLY A N 1
ATOM 1799 C CA . GLY A 1 224 ? 10.339 10.555 -10.237 1.00 90.50 224 GLY A CA 1
ATOM 1800 C C . GLY A 1 224 ? 9.816 10.045 -8.892 1.00 90.50 224 GLY A C 1
ATOM 1801 O O . GLY A 1 224 ? 10.284 10.507 -7.850 1.00 90.50 224 GLY A O 1
ATOM 1802 N N . PHE A 1 225 ? 8.910 9.063 -8.908 1.00 89.94 225 PHE A N 1
ATOM 1803 C CA . PHE A 1 225 ? 8.399 8.407 -7.706 1.00 89.94 225 PHE A CA 1
ATOM 1804 C C . PHE A 1 225 ? 9.500 7.622 -6.984 1.00 89.94 225 PHE A C 1
ATOM 1806 O O . PHE A 1 225 ? 9.757 7.873 -5.806 1.00 89.94 225 PHE A O 1
ATOM 1813 N N . ASN A 1 226 ? 10.213 6.752 -7.704 1.00 89.50 226 ASN A N 1
ATOM 1814 C CA . ASN A 1 226 ? 11.331 5.963 -7.191 1.00 89.50 226 ASN A CA 1
ATOM 1815 C C . ASN A 1 226 ? 12.408 6.858 -6.557 1.00 89.50 226 ASN A C 1
ATOM 1817 O O . ASN A 1 226 ? 12.882 6.582 -5.454 1.00 89.50 226 ASN A O 1
ATOM 1821 N N . LEU A 1 227 ? 12.768 7.968 -7.211 1.00 90.50 227 LEU A N 1
ATOM 1822 C CA . LEU A 1 227 ? 13.738 8.929 -6.681 1.00 90.50 227 LEU A CA 1
ATOM 1823 C C . LEU A 1 227 ? 13.225 9.658 -5.432 1.00 90.50 227 LEU A C 1
ATOM 1825 O O . LEU A 1 227 ? 13.985 9.823 -4.476 1.00 90.50 227 LEU A O 1
ATOM 1829 N N . ALA A 1 228 ? 11.958 10.085 -5.418 1.00 89.12 228 ALA A N 1
ATOM 1830 C CA . ALA A 1 228 ? 11.355 10.730 -4.253 1.00 89.12 228 ALA A CA 1
ATOM 1831 C C . ALA A 1 228 ? 11.353 9.786 -3.046 1.00 89.12 228 ALA A C 1
ATOM 1833 O O . ALA A 1 228 ? 11.808 10.166 -1.963 1.00 89.12 228 ALA A O 1
ATOM 1834 N N . ASP A 1 229 ? 10.930 8.536 -3.239 1.00 86.00 229 ASP A N 1
ATOM 1835 C CA . ASP A 1 229 ? 10.892 7.556 -2.159 1.00 86.00 229 ASP A CA 1
ATOM 1836 C C . ASP A 1 229 ? 12.296 7.188 -1.668 1.00 86.00 229 ASP A C 1
ATOM 1838 O O . ASP A 1 229 ? 12.528 7.114 -0.464 1.00 86.00 229 ASP A O 1
ATOM 1842 N N . LEU A 1 230 ? 13.278 7.046 -2.568 1.00 87.50 230 LEU A N 1
ATOM 1843 C CA . LEU A 1 230 ? 14.683 6.838 -2.198 1.00 87.50 230 LEU A CA 1
ATOM 1844 C C . LEU A 1 230 ? 15.235 7.977 -1.341 1.00 87.50 230 LEU A C 1
ATOM 1846 O O . LEU A 1 230 ? 15.923 7.707 -0.353 1.00 87.50 230 LEU A O 1
ATOM 1850 N N . VAL A 1 231 ? 14.929 9.234 -1.675 1.00 87.12 231 VAL A N 1
ATOM 1851 C CA . VAL A 1 231 ? 15.330 10.392 -0.864 1.00 87.12 231 VAL A CA 1
ATOM 1852 C C . VAL A 1 231 ? 14.692 10.321 0.520 1.00 87.12 231 VAL A C 1
ATOM 1854 O O . VAL A 1 231 ? 15.397 10.479 1.517 1.00 87.12 231 VAL A O 1
ATOM 1857 N N . PHE A 1 232 ? 13.397 10.021 0.613 1.00 80.94 232 PHE A N 1
ATOM 1858 C CA . PHE A 1 232 ? 12.707 9.917 1.897 1.00 80.94 232 PHE A CA 1
ATOM 1859 C C . PHE A 1 232 ? 13.179 8.733 2.744 1.00 80.94 232 PHE A C 1
ATOM 1861 O O . PHE A 1 232 ? 13.447 8.895 3.937 1.00 80.94 232 PHE A O 1
ATOM 1868 N N . MET A 1 233 ? 13.352 7.555 2.146 1.00 79.56 233 MET A N 1
ATOM 1869 C CA . MET A 1 233 ? 13.928 6.383 2.807 1.00 79.56 233 MET A CA 1
ATOM 1870 C C . MET A 1 233 ? 15.352 6.669 3.294 1.00 79.56 233 MET A C 1
ATOM 1872 O O . MET A 1 233 ? 15.703 6.314 4.416 1.00 79.56 233 MET A O 1
ATOM 1876 N N . THR A 1 234 ? 16.160 7.369 2.495 1.00 79.38 234 THR A N 1
ATOM 1877 C CA . THR A 1 234 ? 17.525 7.762 2.870 1.00 79.38 234 THR A CA 1
ATOM 1878 C C . THR A 1 234 ? 17.513 8.769 4.015 1.00 79.38 234 THR A C 1
ATOM 1880 O O . THR A 1 234 ? 18.195 8.555 5.014 1.00 79.38 234 THR A O 1
ATOM 1883 N N . ALA A 1 235 ? 16.696 9.822 3.929 1.00 77.81 235 ALA A N 1
ATOM 1884 C CA . ALA A 1 235 ? 16.505 10.791 5.008 1.00 77.81 235 ALA A CA 1
ATOM 1885 C C . ALA A 1 235 ? 16.069 10.102 6.307 1.00 77.81 235 ALA A C 1
ATOM 1887 O O . ALA A 1 235 ? 16.521 10.476 7.393 1.00 77.81 235 ALA A O 1
ATOM 1888 N N . SER A 1 236 ? 15.278 9.031 6.183 1.00 72.62 236 SER A N 1
ATOM 1889 C CA . SER A 1 236 ? 14.836 8.254 7.333 1.00 72.62 236 SER A CA 1
ATOM 1890 C C . SER A 1 236 ? 16.003 7.666 8.121 1.00 72.62 236 SER A C 1
ATOM 1892 O O . SER A 1 236 ? 16.016 7.737 9.349 1.00 72.62 236 SER A O 1
ATOM 1894 N N . LEU A 1 237 ? 17.032 7.165 7.425 1.00 70.44 237 LEU A N 1
ATOM 1895 C CA . LEU A 1 237 ? 18.245 6.610 8.039 1.00 70.44 237 LEU A CA 1
ATOM 1896 C C . LEU A 1 237 ? 18.996 7.637 8.899 1.00 70.44 237 LEU A C 1
ATOM 1898 O O . LEU A 1 237 ? 19.617 7.261 9.892 1.00 70.44 237 LEU A O 1
ATOM 1902 N N . PHE A 1 238 ? 18.951 8.917 8.520 1.00 68.38 238 PHE A N 1
ATOM 1903 C CA . PHE A 1 238 ? 19.740 9.978 9.151 1.00 68.38 238 PHE A CA 1
ATOM 1904 C C . PHE A 1 238 ? 19.000 10.709 10.270 1.00 68.38 238 PHE A C 1
ATOM 1906 O O . PHE A 1 238 ? 19.620 11.117 11.249 1.00 68.38 238 PHE A O 1
ATOM 1913 N N . ILE A 1 239 ? 17.684 10.887 10.138 1.00 67.75 239 ILE A N 1
ATOM 1914 C CA . ILE A 1 239 ? 16.900 11.728 11.055 1.00 67.75 239 ILE A CA 1
ATOM 1915 C C . ILE A 1 239 ? 16.402 10.914 12.260 1.00 67.75 239 ILE A C 1
ATOM 1917 O O . ILE A 1 239 ? 16.005 11.478 13.279 1.00 67.75 239 ILE A O 1
ATOM 1921 N N . GLY A 1 240 ? 16.448 9.578 12.188 1.00 57.88 240 GLY A N 1
ATOM 1922 C CA . GLY A 1 240 ? 15.861 8.732 13.226 1.00 57.88 240 GLY A CA 1
ATOM 1923 C C . GLY A 1 240 ? 14.333 8.790 13.203 1.00 57.88 240 GLY A C 1
ATOM 1924 O O . GLY A 1 240 ? 13.699 8.531 14.222 1.00 57.88 240 GLY A O 1
ATOM 1925 N N . TYR A 1 241 ? 13.749 9.172 12.065 1.00 62.69 241 TYR A N 1
ATOM 1926 C CA . TYR A 1 241 ? 12.317 9.145 11.798 1.00 62.69 241 TYR A CA 1
ATOM 1927 C C . TYR A 1 241 ? 12.094 8.440 10.464 1.00 62.69 241 TYR A C 1
ATOM 1929 O O . TYR A 1 241 ? 12.783 8.766 9.515 1.00 62.69 241 TYR A O 1
ATOM 1937 N N . ASP A 1 242 ? 11.150 7.513 10.356 1.00 63.72 242 ASP A N 1
ATOM 1938 C CA . ASP A 1 242 ? 10.643 7.082 9.056 1.00 63.72 242 ASP A CA 1
ATOM 1939 C C . ASP A 1 242 ? 10.018 8.301 8.380 1.00 63.72 242 ASP A C 1
ATOM 1941 O O . ASP A 1 242 ? 9.192 8.965 8.984 1.00 63.72 242 ASP A O 1
ATOM 1945 N N . CYS A 1 243 ? 10.460 8.657 7.187 1.00 68.88 243 CYS A N 1
ATOM 1946 C CA . CYS A 1 243 ? 9.924 9.742 6.374 1.00 68.88 243 CYS A CA 1
ATOM 1947 C C . CYS A 1 243 ? 9.400 9.215 5.038 1.00 68.88 243 CYS A C 1
ATOM 1949 O O . CYS A 1 243 ? 9.025 10.022 4.191 1.00 68.88 243 CYS A O 1
ATOM 1951 N N . SER A 1 244 ? 9.389 7.891 4.843 1.00 67.75 244 SER A N 1
ATOM 1952 C CA . SER A 1 244 ? 8.996 7.258 3.587 1.00 67.75 244 SER A CA 1
ATOM 1953 C C . SER A 1 244 ? 7.596 7.665 3.150 1.00 67.75 244 SER A C 1
ATOM 1955 O O . SER A 1 244 ? 6.720 8.009 3.960 1.00 67.75 244 SER A O 1
ATOM 1957 N N . ILE A 1 245 ? 7.346 7.551 1.847 1.00 64.81 245 ILE A N 1
ATOM 1958 C CA . ILE A 1 245 ? 6.005 7.749 1.305 1.00 64.81 245 ILE A CA 1
ATOM 1959 C C . ILE A 1 245 ? 5.047 6.702 1.901 1.00 64.81 245 ILE A C 1
ATOM 1961 O O . ILE A 1 245 ? 3.849 6.953 2.002 1.00 64.81 245 ILE A O 1
ATOM 1965 N N . TYR A 1 246 ? 5.533 5.567 2.391 1.00 62.53 246 TYR A N 1
ATOM 1966 C CA . TYR A 1 246 ? 4.691 4.563 3.028 1.00 62.53 246 TYR A CA 1
ATOM 1967 C C . TYR A 1 246 ? 4.190 4.973 4.430 1.00 62.53 246 TYR A C 1
ATOM 1969 O O . TYR A 1 246 ? 2.995 4.866 4.695 1.00 62.53 246 TYR A O 1
ATOM 1977 N N . MET A 1 247 ? 5.055 5.485 5.318 1.00 58.53 247 MET A N 1
ATOM 1978 C CA . MET A 1 247 ? 4.691 5.731 6.731 1.00 58.53 247 MET A CA 1
ATOM 1979 C C . MET A 1 247 ? 4.517 7.206 7.119 1.00 58.53 247 MET A C 1
ATOM 1981 O O . MET A 1 247 ? 3.790 7.491 8.069 1.00 58.53 247 MET A O 1
ATOM 1985 N N . GLY A 1 248 ? 5.154 8.156 6.424 1.00 52.78 248 GLY A N 1
ATOM 1986 C CA . GLY A 1 248 ? 5.283 9.533 6.930 1.00 52.78 248 GLY A CA 1
ATOM 1987 C C . GLY A 1 248 ? 6.112 9.626 8.230 1.00 52.78 248 GLY A C 1
ATOM 1988 O O . GLY A 1 248 ? 6.555 8.596 8.727 1.00 52.78 248 GLY A O 1
ATOM 1989 N N . PRO A 1 249 ? 6.333 10.842 8.785 1.00 43.97 249 PRO A N 1
ATOM 1990 C CA . PRO A 1 249 ? 7.266 11.101 9.891 1.00 43.97 249 PRO A CA 1
ATOM 1991 C C . PRO A 1 249 ? 6.944 10.283 11.156 1.00 43.97 249 PRO A C 1
ATOM 1993 O O . PRO A 1 249 ? 6.080 10.669 11.942 1.00 43.97 249 PRO A O 1
ATOM 1996 N N . LYS A 1 250 ? 7.678 9.189 11.403 1.00 53.19 250 LYS A N 1
ATOM 1997 C CA . LYS A 1 250 ? 7.557 8.354 12.615 1.00 53.19 250 LYS A CA 1
ATOM 1998 C C . LYS A 1 250 ? 8.892 8.205 13.320 1.00 53.19 250 LYS A C 1
ATOM 2000 O O . LYS A 1 250 ? 9.827 7.685 12.735 1.00 53.19 250 LYS A O 1
ATOM 2005 N N . ARG A 1 251 ? 8.976 8.557 14.605 1.00 44.34 251 ARG A N 1
ATOM 2006 C CA . ARG A 1 251 ? 10.205 8.397 15.399 1.00 44.34 251 ARG A CA 1
ATOM 2007 C C . ARG A 1 251 ? 10.640 6.926 15.428 1.00 44.34 251 ARG A C 1
ATOM 2009 O O . ARG A 1 251 ? 9.921 6.080 15.953 1.00 44.34 251 ARG A O 1
ATOM 2016 N N . MET A 1 252 ? 11.816 6.633 14.888 1.00 51.09 252 MET A N 1
ATOM 2017 C CA . MET A 1 252 ? 12.486 5.347 15.060 1.00 51.09 252 MET A CA 1
ATOM 2018 C C . MET A 1 252 ? 13.011 5.267 16.498 1.00 51.09 252 MET A C 1
ATOM 2020 O O . MET A 1 252 ? 13.440 6.273 17.075 1.00 51.09 252 MET A O 1
ATOM 2024 N N . GLY A 1 253 ? 12.922 4.091 17.123 1.00 44.69 253 GLY A N 1
ATOM 2025 C CA . GLY A 1 253 ? 13.366 3.910 18.505 1.00 44.69 253 GLY A CA 1
ATOM 2026 C C . GLY A 1 253 ? 14.835 4.319 18.689 1.00 44.69 253 GLY A C 1
ATOM 2027 O O . GLY A 1 253 ? 15.660 4.175 17.787 1.00 44.69 253 GLY A O 1
ATOM 2028 N N . LYS A 1 254 ? 15.209 4.831 19.869 1.00 37.47 254 LYS A N 1
ATOM 2029 C CA . LYS A 1 254 ? 16.631 5.062 20.191 1.00 37.47 254 LYS A CA 1
ATOM 2030 C C . LYS A 1 254 ? 17.379 3.722 20.128 1.00 37.47 254 LYS A C 1
ATOM 2032 O O . LYS A 1 254 ? 17.055 2.815 20.884 1.00 37.47 254 LYS A O 1
ATOM 2037 N N . GLY A 1 255 ? 18.381 3.621 19.252 1.00 42.41 255 GLY A N 1
ATOM 2038 C CA . GLY A 1 255 ? 19.137 2.382 18.999 1.00 42.41 255 GLY A CA 1
ATOM 2039 C C . GLY A 1 255 ? 18.608 1.550 17.825 1.00 42.41 255 GLY A C 1
ATOM 2040 O O . GLY A 1 255 ? 19.250 0.581 17.419 1.00 42.41 255 GLY A O 1
ATOM 2041 N N . ASP A 1 256 ? 17.489 1.962 17.232 1.00 44.44 256 ASP A N 1
ATOM 2042 C CA . ASP A 1 256 ? 16.873 1.325 16.076 1.00 44.44 256 ASP A CA 1
ATOM 2043 C C . ASP A 1 256 ? 17.578 1.789 14.788 1.00 44.44 256 ASP A C 1
ATOM 2045 O O . ASP A 1 256 ? 17.098 2.608 14.014 1.00 44.44 256 ASP A O 1
ATOM 2049 N N . THR A 1 257 ? 18.803 1.298 14.591 1.00 42.75 257 THR A N 1
ATOM 2050 C CA . THR A 1 257 ? 19.630 1.551 13.389 1.00 42.75 257 THR A CA 1
ATOM 2051 C C . THR A 1 257 ? 19.196 0.716 12.183 1.00 42.75 257 THR A C 1
ATOM 2053 O O . THR A 1 257 ? 19.832 0.734 11.128 1.00 42.75 257 THR A O 1
ATOM 2056 N N . ASN A 1 258 ? 18.128 -0.064 12.339 1.00 41.72 258 ASN A N 1
ATOM 2057 C CA . ASN A 1 258 ? 17.657 -1.006 11.347 1.00 41.72 258 ASN A CA 1
ATOM 2058 C C . ASN A 1 258 ? 16.191 -0.682 11.036 1.00 41.72 258 ASN A C 1
ATOM 2060 O O . ASN A 1 258 ? 15.308 -1.418 11.486 1.00 41.72 258 ASN A O 1
ATOM 2064 N N . PRO A 1 259 ? 15.923 0.401 10.272 1.00 48.53 259 PRO A N 1
ATOM 2065 C CA . PRO A 1 259 ? 14.597 0.613 9.712 1.00 48.53 259 PRO A CA 1
ATOM 2066 C C . PRO A 1 259 ? 14.237 -0.697 9.040 1.00 48.53 259 PRO A C 1
ATOM 2068 O O . PRO A 1 259 ? 15.069 -1.247 8.314 1.00 48.53 259 PRO A O 1
ATOM 2071 N N . SER A 1 260 ? 13.095 -1.253 9.446 1.00 46.25 260 SER A N 1
ATOM 2072 C CA . SER A 1 260 ? 12.672 -2.637 9.216 1.00 46.25 260 SER A CA 1
ATOM 2073 C C . SER A 1 260 ? 13.279 -3.257 7.951 1.00 46.25 260 SER A C 1
ATOM 2075 O O . SER A 1 260 ? 13.309 -2.614 6.916 1.00 46.25 260 SER A O 1
ATOM 2077 N N . GLY A 1 261 ? 13.752 -4.511 7.972 1.00 38.59 261 GLY A N 1
ATOM 2078 C CA . GLY A 1 261 ? 14.430 -5.128 6.808 1.00 38.59 261 GLY A CA 1
ATOM 2079 C C . GLY A 1 261 ? 13.674 -5.040 5.463 1.00 38.59 261 GLY A C 1
ATOM 2080 O O . GLY A 1 261 ? 14.287 -5.197 4.410 1.00 38.59 261 GLY A O 1
ATOM 2081 N N . ILE A 1 262 ? 12.375 -4.726 5.510 1.00 48.56 262 ILE A N 1
ATOM 2082 C CA . ILE A 1 262 ? 11.528 -4.307 4.389 1.00 48.56 262 ILE A CA 1
ATOM 2083 C C . ILE A 1 262 ? 12.100 -3.062 3.680 1.00 48.56 262 ILE A C 1
ATOM 2085 O O . ILE A 1 262 ? 12.234 -3.102 2.466 1.00 48.56 262 ILE A O 1
ATOM 2089 N N . PHE A 1 263 ? 12.548 -2.026 4.398 1.00 58.03 263 PHE A N 1
ATOM 2090 C CA . PHE A 1 263 ? 13.152 -0.811 3.832 1.00 58.03 263 PHE A CA 1
ATOM 2091 C C . PHE A 1 263 ? 14.421 -1.066 3.028 1.00 58.03 263 PHE A C 1
ATOM 2093 O O . PHE A 1 263 ? 14.614 -0.447 1.991 1.00 58.03 263 PHE A O 1
ATOM 2100 N N . LYS A 1 264 ? 15.292 -1.984 3.462 1.00 63.78 264 LYS A N 1
ATOM 2101 C CA . LYS A 1 264 ? 16.543 -2.261 2.733 1.00 63.78 264 LYS A CA 1
ATOM 2102 C C . LYS A 1 264 ? 16.267 -2.910 1.380 1.00 63.78 264 LYS A C 1
ATOM 2104 O O . LYS A 1 264 ? 16.817 -2.484 0.373 1.00 63.78 264 LYS A O 1
ATOM 2109 N N . MET A 1 265 ? 15.403 -3.921 1.355 1.00 67.00 265 MET A N 1
ATOM 2110 C CA . MET A 1 265 ? 15.013 -4.588 0.111 1.00 67.00 265 MET A CA 1
ATOM 2111 C C . MET A 1 265 ? 14.184 -3.664 -0.791 1.00 67.00 265 MET A C 1
ATOM 2113 O O . MET A 1 265 ? 14.381 -3.669 -2.001 1.00 67.00 265 MET A O 1
ATOM 2117 N N . LEU A 1 266 ? 13.312 -2.844 -0.200 1.00 74.69 266 LEU A N 1
ATOM 2118 C CA . LEU A 1 266 ? 12.513 -1.850 -0.910 1.00 74.69 266 LEU A CA 1
ATOM 2119 C C . LEU A 1 266 ? 13.397 -0.751 -1.527 1.00 74.69 266 LEU A C 1
ATOM 2121 O O . LEU A 1 266 ? 13.235 -0.426 -2.694 1.00 74.69 266 LEU A O 1
ATOM 2125 N N . ALA A 1 267 ? 14.417 -0.265 -0.815 1.00 77.94 267 ALA A N 1
ATOM 2126 C CA . ALA A 1 267 ? 15.382 0.689 -1.363 1.00 77.94 267 ALA A CA 1
ATOM 2127 C C . ALA A 1 267 ? 16.138 0.117 -2.573 1.00 77.94 267 ALA A C 1
ATOM 2129 O O . ALA A 1 267 ? 16.262 0.789 -3.592 1.00 77.94 267 ALA A O 1
ATOM 2130 N N . PHE A 1 268 ? 16.597 -1.139 -2.512 1.00 79.06 268 PHE A N 1
ATOM 2131 C CA . PHE A 1 268 ? 17.215 -1.779 -3.680 1.00 79.06 268 PHE A CA 1
ATOM 2132 C C . PHE A 1 268 ? 16.224 -1.997 -4.832 1.00 79.06 268 PHE A C 1
ATOM 2134 O O . PHE A 1 268 ? 16.627 -1.918 -5.990 1.00 79.06 268 PHE A O 1
ATOM 2141 N N . HIS A 1 269 ? 14.945 -2.239 -4.531 1.00 82.31 269 HIS A N 1
ATOM 2142 C CA . HIS A 1 269 ? 13.880 -2.334 -5.528 1.00 82.31 269 HIS A CA 1
ATOM 2143 C C . HIS A 1 269 ? 13.669 -0.999 -6.256 1.00 82.31 269 HIS A C 1
ATOM 2145 O O . HIS A 1 269 ? 13.784 -0.971 -7.477 1.00 82.31 269 HIS A O 1
ATOM 2151 N N . HIS A 1 270 ? 13.464 0.106 -5.531 1.00 86.06 270 HIS A N 1
ATOM 2152 C CA . HIS A 1 270 ? 13.280 1.436 -6.131 1.00 86.06 270 HIS A CA 1
ATOM 2153 C C . HIS A 1 270 ? 14.537 1.927 -6.857 1.00 86.06 270 HIS A C 1
ATOM 2155 O O . HIS A 1 270 ? 14.443 2.531 -7.921 1.00 86.06 270 HIS A O 1
ATOM 2161 N N . LEU A 1 271 ? 15.732 1.622 -6.335 1.00 86.06 271 LEU A N 1
ATOM 2162 C CA . LEU A 1 271 ? 16.985 1.918 -7.033 1.00 86.06 271 LEU A CA 1
ATOM 2163 C C . LEU A 1 271 ? 17.096 1.126 -8.341 1.00 86.06 271 LEU A C 1
ATOM 2165 O O . LEU A 1 271 ? 17.475 1.685 -9.365 1.00 86.06 271 LEU A O 1
ATOM 2169 N N . GLY A 1 272 ? 16.763 -0.166 -8.313 1.00 83.12 272 GLY A N 1
ATOM 2170 C CA . GLY A 1 272 ? 16.751 -1.007 -9.506 1.00 83.12 272 GLY A CA 1
ATOM 2171 C C . GLY A 1 272 ? 15.737 -0.530 -10.545 1.00 83.12 272 GLY A C 1
ATOM 2172 O O . GLY A 1 272 ? 16.085 -0.454 -11.720 1.00 83.12 272 GLY A O 1
ATOM 2173 N N . ALA A 1 273 ? 14.526 -0.165 -10.115 1.00 87.38 273 ALA A N 1
ATOM 2174 C CA . ALA A 1 273 ? 13.480 0.388 -10.976 1.00 87.38 273 ALA A CA 1
ATOM 2175 C C . ALA A 1 273 ? 13.940 1.694 -11.643 1.00 87.38 273 ALA A C 1
ATOM 2177 O O . ALA A 1 273 ? 14.005 1.753 -12.869 1.00 87.38 273 ALA A O 1
ATOM 2178 N N . ALA A 1 274 ? 14.433 2.660 -10.856 1.00 87.44 274 ALA A N 1
ATOM 2179 C CA . ALA A 1 274 ? 14.950 3.929 -11.372 1.00 87.44 274 ALA A CA 1
ATOM 2180 C C . ALA A 1 274 ? 16.093 3.744 -12.386 1.00 87.44 274 ALA A C 1
ATOM 2182 O O . ALA A 1 274 ? 16.170 4.460 -13.384 1.00 87.44 274 ALA A O 1
ATOM 2183 N N . VAL A 1 275 ? 16.993 2.778 -12.160 1.00 82.56 275 VAL A N 1
ATOM 2184 C CA . VAL A 1 275 ? 18.075 2.470 -13.109 1.00 82.56 275 VAL A CA 1
ATOM 2185 C C . VAL A 1 275 ? 17.525 1.869 -14.404 1.00 82.56 275 VAL A C 1
ATOM 2187 O O . VAL A 1 275 ? 17.965 2.268 -15.483 1.00 82.56 275 VAL A O 1
ATOM 2190 N N . LEU A 1 276 ? 16.573 0.934 -14.326 1.00 81.25 276 LEU A N 1
ATOM 2191 C CA . LEU A 1 276 ? 15.952 0.329 -15.508 1.00 81.25 276 LEU A CA 1
ATOM 2192 C C . LEU A 1 276 ? 15.171 1.364 -16.328 1.00 81.25 276 LEU A C 1
ATOM 2194 O O . LEU A 1 276 ? 15.329 1.411 -17.546 1.00 81.25 276 LEU A O 1
ATOM 2198 N N . GLU A 1 277 ? 14.406 2.234 -15.672 1.00 85.62 277 GLU A N 1
ATOM 2199 C CA . GLU A 1 277 ? 13.671 3.341 -16.298 1.00 85.62 277 GLU A CA 1
ATOM 2200 C C . GLU A 1 277 ? 14.617 4.344 -16.957 1.00 85.62 277 GLU A C 1
ATOM 2202 O O . GLU A 1 277 ? 14.431 4.715 -18.115 1.00 85.62 277 GLU A O 1
ATOM 2207 N N . PHE A 1 278 ? 15.690 4.738 -16.266 1.00 81.31 278 PHE A N 1
ATOM 2208 C CA . PHE A 1 278 ? 16.697 5.628 -16.837 1.00 81.31 278 PHE A CA 1
ATOM 2209 C C . PHE A 1 278 ? 17.353 5.021 -18.084 1.00 81.31 278 PHE A C 1
ATOM 2211 O O . PHE A 1 278 ? 17.586 5.718 -19.075 1.00 81.31 278 PHE A O 1
ATOM 2218 N N . MET A 1 279 ? 17.640 3.716 -18.062 1.00 76.31 279 MET A N 1
ATOM 2219 C CA . MET A 1 279 ? 18.193 3.017 -19.223 1.00 76.31 279 MET A CA 1
ATOM 2220 C C . MET A 1 279 ? 17.198 2.920 -20.368 1.00 76.31 279 MET A C 1
ATOM 2222 O O . MET A 1 279 ? 17.568 3.179 -21.510 1.00 76.31 279 MET A O 1
ATOM 2226 N N . GLN A 1 280 ? 15.936 2.644 -20.071 1.00 79.25 280 GLN A N 1
ATOM 2227 C CA . GLN A 1 280 ? 14.872 2.632 -21.063 1.00 79.25 280 GLN A CA 1
ATOM 2228 C C . GLN A 1 280 ? 14.697 4.003 -21.737 1.00 79.25 280 GLN A C 1
ATOM 2230 O O . GLN A 1 280 ? 14.641 4.074 -22.964 1.00 79.25 280 GLN A O 1
ATOM 2235 N N . LEU A 1 281 ? 14.726 5.096 -20.969 1.00 79.62 281 LEU A N 1
ATOM 2236 C CA . LEU A 1 281 ? 14.648 6.460 -21.502 1.00 79.62 281 LEU A CA 1
ATOM 2237 C C . LEU A 1 281 ? 15.868 6.842 -22.354 1.00 79.62 281 LEU A C 1
ATOM 2239 O O . LEU A 1 281 ? 15.734 7.607 -23.309 1.00 79.62 281 LEU A O 1
ATOM 2243 N N . LYS A 1 282 ? 17.057 6.328 -22.013 1.00 75.25 282 LYS A N 1
ATOM 2244 C CA . LYS A 1 282 ? 18.317 6.666 -22.692 1.00 75.25 282 LYS A CA 1
ATOM 2245 C C . LYS A 1 282 ? 18.558 5.867 -23.975 1.00 75.25 282 LYS A C 1
ATOM 2247 O O . LYS A 1 282 ? 19.215 6.381 -24.875 1.00 75.25 282 LYS A O 1
ATOM 2252 N N . VAL A 1 283 ? 18.105 4.616 -24.040 1.00 69.50 283 VAL A N 1
ATOM 2253 C CA . VAL A 1 283 ? 18.558 3.653 -25.062 1.00 69.50 283 VAL A CA 1
ATOM 2254 C C . VAL A 1 283 ? 17.475 3.341 -26.112 1.00 69.50 283 VAL A C 1
ATOM 2256 O O . VAL A 1 283 ? 17.691 2.494 -26.970 1.00 69.50 283 VAL A O 1
ATOM 2259 N N . ASP A 1 284 ? 16.346 4.059 -26.116 1.00 69.12 284 ASP A N 1
ATOM 2260 C CA . ASP A 1 284 ? 15.210 3.842 -27.039 1.00 69.12 284 ASP A CA 1
ATOM 2261 C C . ASP A 1 284 ? 14.808 2.361 -27.158 1.00 69.12 284 ASP A C 1
ATOM 2263 O O . ASP A 1 284 ? 14.700 1.793 -28.247 1.00 69.12 284 ASP A O 1
ATOM 2267 N N . SER A 1 285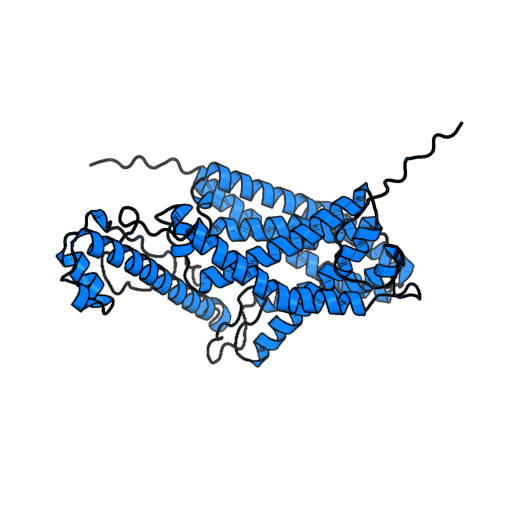 ? 14.703 1.704 -26.002 1.00 75.19 285 SER A N 1
ATOM 2268 C CA . SER A 1 285 ? 14.395 0.278 -25.888 1.00 75.19 285 SER A CA 1
ATOM 2269 C C . SER A 1 285 ? 13.000 -0.053 -26.424 1.00 75.19 285 SER A C 1
ATOM 2271 O O . SER A 1 285 ? 12.102 0.791 -26.362 1.00 75.19 285 SER A O 1
ATOM 2273 N N . ASP A 1 286 ? 12.799 -1.302 -26.864 1.00 85.00 286 ASP A N 1
ATOM 2274 C CA . ASP A 1 286 ? 11.493 -1.807 -27.321 1.00 85.00 286 ASP A CA 1
ATOM 2275 C C . ASP A 1 286 ? 10.370 -1.443 -26.336 1.00 85.00 286 ASP A C 1
ATOM 2277 O O . ASP A 1 286 ? 10.321 -1.903 -25.191 1.00 85.00 286 ASP A O 1
ATOM 2281 N N . HIS A 1 287 ? 9.457 -0.591 -26.794 1.00 84.50 287 HIS A N 1
ATOM 2282 C CA . HIS A 1 287 ? 8.366 -0.045 -26.000 1.00 84.50 287 HIS A CA 1
ATOM 2283 C C . HIS A 1 287 ? 7.407 -1.120 -25.482 1.00 84.50 287 HIS A C 1
ATOM 2285 O O . HIS A 1 287 ? 6.900 -0.993 -24.365 1.00 84.50 287 HIS A O 1
ATOM 2291 N N . THR A 1 288 ? 7.216 -2.202 -26.239 1.00 87.94 288 THR A N 1
ATOM 2292 C CA . THR A 1 288 ? 6.359 -3.326 -25.843 1.00 87.94 288 THR A CA 1
ATOM 2293 C C . THR A 1 288 ? 6.960 -4.035 -24.639 1.00 87.94 288 THR A C 1
ATOM 2295 O O . THR A 1 288 ? 6.311 -4.158 -23.601 1.00 87.94 288 THR A O 1
ATOM 2298 N N . LEU A 1 289 ? 8.241 -4.402 -24.737 1.00 88.31 289 LEU A N 1
ATOM 2299 C CA . LEU A 1 289 ? 8.988 -5.021 -23.646 1.00 88.31 289 LEU A CA 1
ATOM 2300 C C . LEU A 1 289 ? 8.998 -4.127 -22.398 1.00 88.31 289 LEU A C 1
ATOM 2302 O O . LEU A 1 289 ? 8.812 -4.607 -21.281 1.00 88.31 289 LEU A O 1
ATOM 2306 N N . CYS A 1 290 ? 9.170 -2.816 -22.574 1.00 87.38 290 CYS A N 1
ATOM 2307 C CA . CYS A 1 290 ? 9.177 -1.872 -21.457 1.00 87.38 290 CYS A CA 1
ATOM 2308 C C . CYS A 1 290 ? 7.813 -1.789 -20.755 1.00 87.38 290 CYS A C 1
ATOM 2310 O O . CYS A 1 290 ? 7.753 -1.782 -19.524 1.00 87.38 290 CYS A O 1
ATOM 2312 N N . ALA A 1 291 ? 6.718 -1.785 -21.516 1.00 88.31 291 ALA A N 1
ATOM 2313 C CA . ALA A 1 291 ? 5.369 -1.808 -20.962 1.00 88.31 291 ALA A CA 1
ATOM 2314 C C . ALA A 1 291 ? 5.059 -3.138 -20.248 1.00 88.31 291 ALA A C 1
ATOM 2316 O O . ALA A 1 291 ? 4.455 -3.137 -19.174 1.00 88.31 291 ALA A O 1
ATOM 2317 N N . GLU A 1 292 ? 5.516 -4.273 -20.787 1.00 89.12 292 GLU A N 1
ATOM 2318 C CA . GLU A 1 292 ? 5.385 -5.586 -20.144 1.00 89.12 292 GLU A CA 1
ATOM 2319 C C . GLU A 1 292 ? 6.163 -5.668 -18.823 1.00 89.12 292 GLU A C 1
ATOM 2321 O O . GLU A 1 292 ? 5.628 -6.167 -17.826 1.00 89.12 292 GLU A O 1
ATOM 2326 N N . ILE A 1 293 ? 7.394 -5.137 -18.782 1.00 87.62 293 ILE A N 1
ATOM 2327 C CA . ILE A 1 293 ? 8.189 -5.006 -17.550 1.00 87.62 293 ILE A CA 1
ATOM 2328 C C . ILE A 1 293 ? 7.428 -4.162 -16.526 1.00 87.62 293 ILE A C 1
ATOM 2330 O O . ILE A 1 293 ? 7.262 -4.605 -15.384 1.00 87.62 293 ILE A O 1
ATOM 2334 N N . ALA A 1 294 ? 6.925 -2.991 -16.936 1.00 86.75 294 ALA A N 1
ATOM 2335 C CA . ALA A 1 294 ? 6.164 -2.102 -16.067 1.00 86.75 294 ALA A CA 1
ATOM 2336 C C . ALA A 1 294 ? 4.950 -2.829 -15.475 1.00 86.75 294 ALA A C 1
ATOM 2338 O O . ALA A 1 294 ? 4.795 -2.865 -14.260 1.00 86.75 294 ALA A O 1
ATOM 2339 N N . ILE A 1 295 ? 4.139 -3.510 -16.289 1.00 86.12 295 ILE A N 1
ATOM 2340 C CA . ILE A 1 295 ? 2.980 -4.295 -15.826 1.00 86.12 295 ILE A CA 1
ATOM 2341 C C . ILE A 1 295 ? 3.389 -5.384 -14.818 1.00 86.12 295 ILE A C 1
ATOM 2343 O O . ILE A 1 295 ? 2.747 -5.546 -13.769 1.00 86.12 295 ILE A O 1
ATOM 2347 N N . CYS A 1 296 ? 4.464 -6.122 -15.107 1.00 83.00 296 CYS A N 1
ATOM 2348 C CA . CYS A 1 296 ? 4.885 -7.265 -14.299 1.00 83.00 296 CYS A CA 1
ATOM 2349 C C . CYS A 1 296 ? 5.499 -6.886 -12.949 1.00 83.00 296 CYS A C 1
ATOM 2351 O O . CYS A 1 296 ? 5.334 -7.635 -11.980 1.00 83.00 296 CYS A O 1
ATOM 2353 N N . LEU A 1 297 ? 6.194 -5.750 -12.874 1.00 77.19 297 LEU A N 1
ATOM 2354 C CA . LEU A 1 297 ? 6.933 -5.337 -11.682 1.00 77.19 297 LEU A CA 1
ATOM 2355 C C . LEU A 1 297 ? 6.214 -4.276 -10.850 1.00 77.19 297 LEU A C 1
ATOM 2357 O O . LEU A 1 297 ? 6.165 -4.416 -9.626 1.00 77.19 297 LEU A O 1
ATOM 2361 N N . LEU A 1 298 ? 5.671 -3.250 -11.503 1.00 75.44 298 LEU A N 1
ATOM 2362 C CA . LEU A 1 298 ? 5.355 -1.964 -10.873 1.00 75.44 298 LEU A CA 1
ATOM 2363 C C . LEU A 1 298 ? 3.879 -1.596 -11.071 1.00 75.44 298 LEU A C 1
ATOM 2365 O O . LEU A 1 298 ? 3.163 -1.418 -10.100 1.00 75.44 298 LEU A O 1
ATOM 2369 N N . GLY A 1 299 ? 3.378 -1.630 -12.304 1.00 81.62 299 GLY A N 1
ATOM 2370 C CA . GLY A 1 299 ? 2.036 -1.219 -12.709 1.00 81.62 299 GLY A CA 1
ATOM 2371 C C . GLY A 1 299 ? 0.884 -2.047 -12.125 1.00 81.62 299 GLY A C 1
ATOM 2372 O O . GLY A 1 299 ? 0.586 -2.026 -10.933 1.00 81.62 299 GLY A O 1
ATOM 2373 N N . THR A 1 300 ? 0.156 -2.799 -12.953 1.00 84.38 300 THR A N 1
ATOM 2374 C CA . THR A 1 300 ? -1.093 -3.434 -12.484 1.00 84.38 300 THR A CA 1
ATOM 2375 C C . THR A 1 300 ? -0.872 -4.509 -11.416 1.00 84.38 300 THR A C 1
ATOM 2377 O O . THR A 1 300 ? -1.733 -4.704 -10.556 1.00 84.38 300 THR A O 1
ATOM 2380 N N . THR A 1 301 ? 0.288 -5.173 -11.393 1.00 88.94 301 THR A N 1
ATOM 2381 C CA . THR A 1 301 ? 0.625 -6.089 -10.291 1.00 88.94 301 THR A CA 1
ATOM 2382 C C . THR A 1 301 ? 0.927 -5.348 -8.985 1.00 88.94 301 THR A C 1
ATOM 2384 O O . THR A 1 301 ? 0.499 -5.817 -7.929 1.00 88.94 301 THR A O 1
ATOM 2387 N N . GLY A 1 302 ? 1.591 -4.186 -9.027 1.00 88.31 302 GLY A N 1
ATOM 2388 C CA . GLY A 1 302 ? 1.792 -3.329 -7.854 1.00 88.31 302 GLY A CA 1
ATOM 2389 C C . GLY A 1 302 ? 0.471 -2.760 -7.338 1.00 88.31 302 GLY A C 1
ATOM 2390 O O . GLY A 1 302 ? 0.191 -2.856 -6.143 1.00 88.31 302 GLY A O 1
ATOM 2391 N N . LEU A 1 303 ? -0.417 -2.323 -8.240 1.00 92.44 303 LEU A N 1
ATOM 2392 C CA . LEU A 1 303 ? -1.785 -1.899 -7.920 1.00 92.44 303 LEU A CA 1
ATOM 2393 C C . LEU A 1 303 ? -2.539 -2.990 -7.148 1.00 92.44 303 LEU A C 1
ATOM 2395 O O . LEU A 1 303 ? -3.083 -2.738 -6.069 1.00 92.44 303 LEU A O 1
ATOM 2399 N N . LEU A 1 304 ? -2.551 -4.219 -7.677 1.00 92.31 304 LEU A N 1
ATOM 2400 C CA . LEU A 1 304 ? -3.190 -5.357 -7.015 1.00 92.31 304 LEU A CA 1
ATOM 2401 C C . LEU A 1 304 ? -2.536 -5.673 -5.672 1.00 92.31 304 LEU A C 1
ATOM 2403 O O . LEU A 1 304 ? -3.233 -6.053 -4.727 1.00 92.31 304 LEU A O 1
ATOM 2407 N N . HIS A 1 305 ? -1.216 -5.493 -5.557 1.00 88.81 305 HIS A N 1
ATOM 2408 C CA . HIS A 1 305 ? -0.536 -5.671 -4.286 1.00 88.81 305 HIS A CA 1
ATOM 2409 C C . HIS A 1 305 ? -0.999 -4.657 -3.239 1.00 88.81 305 HIS A C 1
ATOM 2411 O O . HIS A 1 305 ? -1.419 -5.070 -2.156 1.00 88.81 305 HIS A O 1
ATOM 2417 N N . CYS A 1 306 ? -1.002 -3.368 -3.568 1.00 89.81 306 CYS A N 1
ATOM 2418 C CA . CYS A 1 306 ? -1.442 -2.313 -2.661 1.00 89.81 306 CYS A CA 1
ATOM 2419 C C . CYS A 1 306 ? -2.921 -2.468 -2.284 1.00 89.81 306 CYS A C 1
ATOM 2421 O O . CYS A 1 306 ? -3.261 -2.424 -1.101 1.00 89.81 306 CYS A O 1
ATOM 2423 N N . ALA A 1 307 ? -3.795 -2.770 -3.249 1.00 90.88 307 ALA A N 1
ATOM 2424 C CA . ALA A 1 307 ? -5.208 -3.044 -2.988 1.00 90.88 307 ALA A CA 1
ATOM 2425 C C . ALA A 1 307 ? -5.399 -4.264 -2.063 1.00 90.88 307 ALA A C 1
ATOM 2427 O O . ALA A 1 307 ? -6.213 -4.251 -1.135 1.00 90.88 307 ALA A O 1
ATOM 2428 N N . SER A 1 308 ? -4.597 -5.314 -2.253 1.00 87.69 308 SER A N 1
ATOM 2429 C CA . SER A 1 308 ? -4.541 -6.466 -1.352 1.00 87.69 308 SER A CA 1
ATOM 2430 C C . SER A 1 308 ? -4.073 -6.087 0.052 1.00 87.69 308 SER A C 1
ATOM 2432 O O . SER A 1 308 ? -4.681 -6.540 1.026 1.00 87.69 308 SER A O 1
ATOM 2434 N N . VAL A 1 309 ? -3.034 -5.269 0.200 1.00 83.12 309 VAL A N 1
ATOM 2435 C CA . VAL A 1 309 ? -2.578 -4.804 1.517 1.00 83.12 309 VAL A CA 1
ATOM 2436 C C . VAL A 1 309 ? -3.688 -4.008 2.213 1.00 83.12 309 VAL A C 1
ATOM 2438 O O . VAL A 1 309 ? -4.039 -4.356 3.341 1.00 83.12 309 VAL A O 1
ATOM 2441 N N . LEU A 1 310 ? -4.324 -3.058 1.516 1.00 84.19 310 LEU A N 1
ATOM 2442 C CA . LEU A 1 310 ? -5.453 -2.270 2.032 1.00 84.19 310 LEU A CA 1
ATOM 2443 C C . LEU A 1 310 ? -6.633 -3.141 2.464 1.00 84.19 310 LEU A C 1
ATOM 2445 O O . LEU A 1 310 ? -7.204 -2.922 3.529 1.00 84.19 310 LEU A O 1
ATOM 2449 N N . SER A 1 311 ? -6.973 -4.178 1.690 1.00 85.56 311 SER A N 1
ATOM 2450 C CA . SER A 1 311 ? -8.102 -5.067 2.004 1.00 85.56 311 SER A CA 1
ATOM 2451 C C . SER A 1 311 ? -8.008 -5.746 3.375 1.00 85.56 311 SER A C 1
ATOM 2453 O O . SER A 1 311 ? -9.030 -6.163 3.910 1.00 85.56 311 SER A O 1
ATOM 2455 N N . ASN A 1 312 ? -6.812 -5.845 3.971 1.00 78.69 312 ASN A N 1
ATOM 2456 C CA . ASN A 1 312 ? -6.638 -6.391 5.320 1.00 78.69 312 ASN A CA 1
ATOM 2457 C C . ASN A 1 312 ? -7.167 -5.459 6.421 1.00 78.69 312 ASN A C 1
ATOM 2459 O O . ASN A 1 312 ? -7.495 -5.942 7.512 1.00 78.69 312 ASN A O 1
ATOM 2463 N N . SER A 1 313 ? -7.218 -4.159 6.137 1.00 77.81 313 SER A N 1
ATOM 2464 C CA . SER A 1 313 ? -7.685 -3.117 7.050 1.00 77.81 313 SER A CA 1
ATOM 2465 C C . SER A 1 313 ? -9.107 -2.660 6.732 1.00 77.81 313 SER A C 1
ATOM 2467 O O . SER A 1 313 ? -9.731 -2.035 7.580 1.00 77.81 313 SER A O 1
ATOM 2469 N N . LEU A 1 314 ? -9.631 -2.976 5.544 1.00 84.56 314 LEU A N 1
ATOM 2470 C CA . LEU A 1 314 ? -10.982 -2.607 5.116 1.00 84.56 314 LEU A CA 1
ATOM 2471 C C . LEU A 1 314 ? -12.053 -3.582 5.651 1.00 84.56 314 LEU A C 1
ATOM 2473 O O . LEU A 1 314 ? -11.792 -4.787 5.749 1.00 84.56 314 LEU A O 1
ATOM 2477 N N . PRO A 1 315 ? -13.301 -3.119 5.870 1.00 84.56 315 PRO A N 1
ATOM 2478 C CA . PRO A 1 315 ? -14.424 -3.980 6.270 1.00 84.56 315 PRO A CA 1
ATOM 2479 C C . PRO A 1 315 ? -14.723 -5.123 5.285 1.00 84.56 315 PRO A C 1
ATOM 2481 O O . PRO A 1 315 ? -15.318 -6.135 5.654 1.00 84.56 315 PRO A O 1
ATOM 2484 N N . ILE A 1 316 ? -14.265 -5.018 4.029 1.00 83.12 316 ILE A N 1
ATOM 2485 C CA . ILE A 1 316 ? -14.393 -6.081 3.017 1.00 83.12 316 ILE A CA 1
ATOM 2486 C C . ILE A 1 316 ? -13.782 -7.420 3.462 1.00 83.12 316 ILE A C 1
ATOM 2488 O O . ILE A 1 316 ? -14.229 -8.471 3.004 1.00 83.12 316 ILE A O 1
ATOM 2492 N N . ARG A 1 317 ? -12.804 -7.402 4.382 1.00 82.12 317 ARG A N 1
ATOM 2493 C CA . ARG A 1 317 ? -12.183 -8.600 4.967 1.00 82.12 317 ARG A CA 1
ATOM 2494 C C . ARG A 1 317 ? -13.199 -9.552 5.599 1.00 82.12 317 ARG A C 1
ATOM 2496 O O . ARG A 1 317 ? -12.978 -10.764 5.613 1.00 82.12 317 ARG A O 1
ATOM 2503 N N . ASP A 1 318 ? -14.299 -9.015 6.119 1.00 80.00 318 ASP A N 1
ATOM 2504 C CA . ASP A 1 318 ? -15.310 -9.800 6.828 1.00 80.00 318 ASP A CA 1
ATOM 2505 C C . ASP A 1 318 ? -16.273 -10.515 5.873 1.00 80.00 318 ASP A C 1
ATOM 2507 O O . ASP A 1 318 ? -16.828 -11.566 6.209 1.00 80.00 318 ASP A O 1
ATOM 2511 N N . ASN A 1 319 ? -16.393 -10.033 4.633 1.00 87.31 319 ASN A N 1
ATOM 2512 C CA . ASN A 1 319 ? -17.062 -10.769 3.572 1.00 87.31 319 ASN A CA 1
ATOM 2513 C C . ASN A 1 319 ? -16.125 -11.872 3.051 1.00 87.31 319 ASN A C 1
ATOM 2515 O O . ASN A 1 319 ? -15.418 -11.705 2.057 1.00 87.31 319 ASN A O 1
ATOM 2519 N N . LYS A 1 320 ? -16.101 -13.015 3.753 1.00 88.06 320 LYS A N 1
ATOM 2520 C CA . LYS A 1 320 ? -15.161 -14.121 3.489 1.00 88.06 320 LYS A CA 1
ATOM 2521 C C . LYS A 1 320 ? -15.138 -14.582 2.021 1.00 88.06 320 LYS A C 1
ATOM 2523 O O . LYS A 1 320 ? -14.030 -14.781 1.522 1.00 88.06 320 LYS A O 1
ATOM 2528 N N . PRO A 1 321 ? -16.281 -14.764 1.318 1.00 90.69 321 PRO A N 1
ATOM 2529 C CA . PRO A 1 321 ? -16.265 -15.102 -0.106 1.00 90.69 321 PRO A CA 1
ATOM 2530 C C . PRO A 1 321 ? -15.571 -14.042 -0.966 1.00 90.69 321 PRO A C 1
ATOM 2532 O O . PRO A 1 321 ? -14.713 -14.388 -1.773 1.00 90.69 321 PRO A O 1
ATOM 2535 N N . VAL A 1 322 ? -15.895 -12.760 -0.764 1.00 90.75 322 VAL A N 1
ATOM 2536 C CA . VAL A 1 322 ? -15.302 -11.652 -1.531 1.00 90.75 322 VAL A CA 1
ATOM 2537 C C . VAL A 1 322 ? -13.811 -11.521 -1.229 1.00 90.75 322 VAL A C 1
ATOM 2539 O O . VAL A 1 322 ? -13.002 -11.441 -2.151 1.00 90.75 322 VAL A O 1
ATOM 2542 N N . PHE A 1 323 ? -13.421 -11.575 0.045 1.00 90.19 323 PHE A N 1
ATOM 2543 C CA . PHE A 1 323 ? -12.021 -11.499 0.457 1.00 90.19 323 PHE A CA 1
ATOM 2544 C C . PHE A 1 323 ? -11.185 -12.667 -0.088 1.00 90.19 323 PHE A C 1
ATOM 2546 O O . PHE A 1 323 ? -10.065 -12.461 -0.567 1.00 90.19 323 PHE A O 1
ATOM 2553 N N . PHE A 1 324 ? -11.727 -13.893 -0.063 1.00 92.50 324 PHE A N 1
ATOM 2554 C CA . PHE A 1 324 ? -11.082 -15.053 -0.679 1.00 92.50 324 PHE A CA 1
ATOM 2555 C C . PHE A 1 324 ? -10.967 -14.891 -2.195 1.00 92.50 324 PHE A C 1
ATOM 2557 O O . PHE A 1 324 ? -9.865 -15.043 -2.719 1.00 92.50 324 PHE A O 1
ATOM 2564 N N . GLY A 1 325 ? -12.057 -14.533 -2.881 1.00 94.25 325 GLY A N 1
ATOM 2565 C CA . GLY A 1 325 ? -12.065 -14.328 -4.330 1.00 94.25 325 GLY A CA 1
ATOM 2566 C C . GLY A 1 325 ? -11.042 -13.281 -4.773 1.00 94.25 325 GLY A C 1
ATOM 2567 O O . GLY A 1 325 ? -10.236 -13.545 -5.661 1.00 94.25 325 GLY A O 1
ATOM 2568 N N . PHE A 1 326 ? -10.994 -12.138 -4.088 1.00 93.81 326 PHE A N 1
ATOM 2569 C CA . PHE A 1 326 ? -10.026 -11.077 -4.364 1.00 93.81 326 PHE A CA 1
ATOM 2570 C C . PHE A 1 326 ? -8.572 -11.507 -4.105 1.00 93.81 326 PHE A C 1
ATOM 2572 O O . PHE A 1 326 ? -7.685 -11.249 -4.922 1.00 93.81 326 PHE A O 1
ATOM 2579 N N . THR A 1 327 ? -8.313 -12.213 -2.999 1.00 91.94 327 THR A N 1
ATOM 2580 C CA . THR A 1 327 ? -6.965 -12.713 -2.681 1.00 91.94 327 THR A CA 1
ATOM 2581 C C . THR A 1 327 ? -6.513 -13.778 -3.686 1.00 91.94 327 THR A C 1
ATOM 2583 O O . THR A 1 327 ? -5.364 -13.753 -4.124 1.00 91.94 327 THR A O 1
ATOM 2586 N N . ALA A 1 328 ? -7.411 -14.682 -4.089 1.00 94.75 328 ALA A N 1
ATOM 2587 C CA . ALA A 1 328 ? -7.138 -15.713 -5.085 1.00 94.75 328 ALA A CA 1
ATOM 2588 C C . ALA A 1 328 ? -6.879 -15.107 -6.472 1.00 94.75 328 ALA A C 1
ATOM 2590 O O . ALA A 1 328 ? -5.923 -15.502 -7.134 1.00 94.75 328 ALA A O 1
ATOM 2591 N N . PHE A 1 329 ? -7.671 -14.109 -6.876 1.00 95.62 329 PHE A N 1
ATOM 2592 C CA . PHE A 1 329 ? -7.446 -13.349 -8.105 1.00 95.62 329 PHE A CA 1
ATOM 2593 C C . PHE A 1 329 ? -6.082 -12.650 -8.094 1.00 95.62 329 PHE A C 1
ATOM 2595 O O . PHE A 1 329 ? -5.306 -12.789 -9.036 1.00 95.62 329 PHE A O 1
ATOM 2602 N N . THR A 1 330 ? -5.745 -11.975 -6.991 1.00 93.94 330 THR A N 1
ATOM 2603 C CA . THR A 1 330 ? -4.433 -11.334 -6.830 1.00 93.94 330 THR A CA 1
ATOM 2604 C C . THR A 1 330 ? -3.305 -12.359 -6.939 1.00 93.94 330 THR A C 1
ATOM 2606 O O . THR A 1 330 ? -2.337 -12.132 -7.655 1.00 93.94 330 THR A O 1
ATOM 2609 N N . PHE A 1 331 ? -3.427 -13.515 -6.280 1.00 94.31 331 PHE A N 1
ATOM 2610 C CA . PHE A 1 331 ? -2.422 -14.574 -6.380 1.00 94.31 331 PHE A CA 1
ATOM 2611 C C . PHE A 1 331 ? -2.284 -15.119 -7.806 1.00 94.31 331 PHE A C 1
ATOM 2613 O O . PHE A 1 331 ? -1.161 -15.298 -8.270 1.00 94.31 331 PHE A O 1
ATOM 2620 N N . ALA A 1 332 ? -3.392 -15.330 -8.520 1.00 95.44 332 ALA A N 1
ATOM 2621 C CA . ALA A 1 332 ? -3.365 -15.768 -9.912 1.00 95.44 332 ALA A CA 1
ATOM 2622 C C . ALA A 1 332 ? -2.646 -14.753 -10.816 1.00 95.44 332 ALA A C 1
ATOM 2624 O O . ALA A 1 332 ? -1.800 -15.147 -11.616 1.00 95.44 332 ALA A O 1
ATOM 2625 N N . ALA A 1 333 ? -2.905 -13.453 -10.634 1.00 93.06 333 ALA A N 1
ATOM 2626 C CA . ALA A 1 333 ? -2.199 -12.396 -11.355 1.00 93.06 333 ALA A CA 1
ATOM 2627 C C . ALA A 1 333 ? -0.690 -12.397 -11.047 1.00 93.06 333 ALA A C 1
ATOM 2629 O O . ALA A 1 333 ? 0.125 -12.295 -11.961 1.00 93.06 333 ALA A O 1
ATOM 2630 N N . MET A 1 334 ? -0.304 -12.583 -9.779 1.00 92.44 334 MET A N 1
ATOM 2631 C CA . MET A 1 334 ? 1.108 -12.692 -9.387 1.00 92.44 334 MET A CA 1
ATOM 2632 C C . MET A 1 334 ? 1.780 -13.909 -10.030 1.00 92.44 334 MET A C 1
ATOM 2634 O O . MET A 1 334 ? 2.894 -13.797 -10.525 1.00 92.44 334 MET A O 1
ATOM 2638 N N . VAL A 1 335 ? 1.109 -15.064 -10.070 1.00 93.75 335 VAL A N 1
ATOM 2639 C CA . VAL A 1 335 ? 1.620 -16.263 -10.755 1.00 93.75 335 VAL A CA 1
ATOM 2640 C C . VAL A 1 335 ? 1.790 -16.001 -12.249 1.00 93.75 335 VAL A C 1
ATOM 2642 O O . VAL A 1 335 ? 2.841 -16.305 -12.807 1.00 93.75 335 VAL A O 1
ATOM 2645 N N . TRP A 1 336 ? 0.797 -15.402 -12.901 1.00 93.50 336 TRP A N 1
ATOM 2646 C CA . TRP A 1 336 ? 0.875 -15.119 -14.329 1.00 93.50 336 TRP A CA 1
ATOM 2647 C C . TRP A 1 336 ? 2.052 -14.196 -14.664 1.00 93.50 336 TRP A C 1
ATOM 2649 O O . TRP A 1 336 ? 2.967 -14.588 -15.386 1.00 93.50 336 TRP A O 1
ATOM 2659 N N . TYR A 1 337 ? 2.080 -12.999 -14.081 1.00 90.56 337 TYR A N 1
ATOM 2660 C CA . TYR A 1 337 ? 3.043 -11.969 -14.463 1.00 90.56 337 TYR A CA 1
ATOM 2661 C C . TYR A 1 337 ? 4.440 -12.178 -13.863 1.00 90.56 337 TYR A C 1
ATOM 2663 O O . TYR A 1 337 ? 5.442 -11.922 -14.524 1.00 90.56 337 TYR A O 1
ATOM 2671 N N . ARG A 1 338 ? 4.538 -12.678 -12.623 1.00 89.50 338 ARG A N 1
ATOM 2672 C CA . ARG A 1 338 ? 5.814 -12.753 -11.886 1.00 89.50 338 ARG A CA 1
ATOM 2673 C C . ARG A 1 338 ? 6.456 -14.140 -11.859 1.00 89.50 338 ARG A C 1
ATOM 2675 O O . ARG A 1 338 ? 7.607 -14.245 -11.442 1.00 89.50 338 ARG A O 1
ATOM 2682 N N . LEU A 1 339 ? 5.748 -15.189 -12.294 1.00 91.25 339 LEU A N 1
ATOM 2683 C CA . LEU A 1 339 ? 6.304 -16.544 -12.432 1.00 91.25 339 LEU A CA 1
ATOM 2684 C C . LEU A 1 339 ? 6.314 -17.029 -13.881 1.00 91.25 339 LEU A C 1
ATOM 2686 O O . LEU A 1 339 ? 7.353 -17.490 -14.340 1.00 91.25 339 LEU A O 1
ATOM 2690 N N . LEU A 1 340 ? 5.179 -16.963 -14.583 1.00 93.12 340 LEU A N 1
ATOM 2691 C CA . LEU A 1 340 ? 5.059 -17.546 -15.923 1.00 93.12 340 LEU A CA 1
ATOM 2692 C C . LEU A 1 340 ? 5.625 -16.628 -17.008 1.00 93.12 340 LEU A C 1
ATOM 2694 O O . LEU A 1 340 ? 6.410 -17.088 -17.828 1.00 93.12 340 LEU A O 1
ATOM 2698 N N . MET A 1 341 ? 5.276 -15.339 -16.990 1.00 91.50 341 MET A N 1
ATOM 2699 C CA . MET A 1 341 ? 5.774 -14.354 -17.964 1.00 91.50 341 MET A CA 1
ATOM 2700 C C . MET A 1 341 ? 7.208 -13.899 -17.670 1.00 91.50 341 MET A C 1
ATOM 2702 O O . MET A 1 341 ? 7.973 -13.600 -18.584 1.00 91.50 341 MET A O 1
ATOM 2706 N N . TRP A 1 342 ? 7.594 -13.878 -16.393 1.00 92.31 342 TRP A N 1
ATOM 2707 C CA . TRP A 1 342 ? 8.866 -13.311 -15.946 1.00 92.31 342 TRP A CA 1
ATOM 2708 C C . TRP A 1 342 ? 10.121 -13.889 -16.637 1.00 92.31 342 TRP A C 1
ATOM 2710 O O . TRP A 1 342 ? 10.961 -13.093 -17.050 1.00 92.31 342 TRP A O 1
ATOM 2720 N N . PRO A 1 343 ? 10.276 -15.213 -16.856 1.00 92.94 343 PRO A N 1
ATOM 2721 C CA . PRO A 1 343 ? 11.435 -15.757 -17.570 1.00 92.94 343 PRO A CA 1
ATOM 2722 C C . PRO A 1 343 ? 11.574 -15.236 -19.005 1.00 92.94 343 PRO A C 1
ATOM 2724 O O . PRO A 1 343 ? 12.693 -15.001 -19.459 1.00 92.94 343 PRO A O 1
ATOM 2727 N N . PHE A 1 344 ? 10.452 -15.027 -19.701 1.00 93.50 344 PHE A N 1
ATOM 2728 C CA . PHE A 1 344 ? 10.446 -14.477 -21.058 1.00 93.50 344 PHE A CA 1
ATOM 2729 C C . PHE A 1 344 ? 10.866 -13.010 -21.049 1.00 93.50 344 PHE A C 1
ATOM 2731 O O . PHE A 1 344 ? 11.719 -12.617 -21.836 1.00 93.50 344 PHE A O 1
ATOM 2738 N N . ILE A 1 345 ? 10.354 -12.229 -20.096 1.00 90.88 345 ILE A N 1
ATOM 2739 C CA . ILE A 1 345 ? 10.738 -10.826 -19.910 1.00 90.88 345 ILE A CA 1
ATOM 2740 C C . ILE A 1 345 ? 12.226 -10.701 -19.586 1.00 90.88 345 ILE A C 1
ATOM 2742 O O . ILE A 1 345 ? 12.913 -9.864 -20.170 1.00 90.88 345 ILE A O 1
ATOM 2746 N N . VAL A 1 346 ? 12.746 -11.548 -18.692 1.00 91.44 346 VAL A N 1
ATOM 2747 C CA . VAL A 1 346 ? 14.177 -11.581 -18.362 1.00 91.44 346 VAL A CA 1
ATOM 2748 C C . VAL A 1 346 ? 14.996 -11.889 -19.610 1.00 91.44 346 VAL A C 1
ATOM 2750 O O . VAL A 1 346 ? 15.935 -11.158 -19.907 1.00 91.44 346 VAL A O 1
ATOM 2753 N N . TYR A 1 347 ? 14.631 -12.928 -20.363 1.00 93.62 347 TYR A N 1
ATOM 2754 C CA . TYR A 1 347 ? 15.326 -13.280 -21.598 1.00 93.62 347 TYR A CA 1
ATOM 2755 C C . TYR A 1 347 ? 15.329 -12.122 -22.606 1.00 93.62 347 TYR A C 1
ATOM 2757 O O . TYR A 1 347 ? 16.403 -11.703 -23.038 1.00 93.62 347 TYR A O 1
ATOM 2765 N N . SER A 1 348 ? 14.162 -11.553 -22.918 1.00 92.38 348 SER A N 1
ATOM 2766 C CA . SER A 1 348 ? 14.034 -10.437 -23.862 1.00 92.38 348 SER A CA 1
ATOM 2767 C C . SER A 1 348 ? 14.816 -9.203 -23.403 1.00 92.38 348 SER A C 1
ATOM 2769 O O . SER A 1 348 ? 15.508 -8.585 -24.205 1.00 92.38 348 SER A O 1
ATOM 2771 N N . SER A 1 349 ? 14.804 -8.895 -22.103 1.00 89.38 349 SER A N 1
ATOM 2772 C CA . SER A 1 349 ? 15.588 -7.793 -21.526 1.00 89.38 349 SER A CA 1
ATOM 2773 C C . SER A 1 349 ? 17.093 -8.007 -21.686 1.00 89.38 349 SER A C 1
ATOM 2775 O O . SER A 1 349 ? 17.831 -7.066 -21.975 1.00 89.38 349 SER A O 1
ATOM 2777 N N . LEU A 1 350 ? 17.574 -9.240 -21.511 1.00 90.88 350 LEU A N 1
ATOM 2778 C CA . LEU A 1 350 ? 18.989 -9.571 -21.686 1.00 90.88 350 LEU A CA 1
ATOM 2779 C C . LEU A 1 350 ? 19.410 -9.509 -23.158 1.00 90.88 350 LEU A C 1
ATOM 2781 O O . LEU A 1 350 ? 20.491 -9.008 -23.455 1.00 90.88 350 LEU A O 1
ATOM 2785 N N . VAL A 1 351 ? 18.559 -9.967 -24.079 1.00 91.50 351 VAL A N 1
ATOM 2786 C CA . VAL A 1 351 ? 18.806 -9.844 -25.525 1.00 91.50 351 VAL A CA 1
ATOM 2787 C C . VAL A 1 351 ? 18.862 -8.372 -25.938 1.00 91.50 351 VAL A C 1
ATOM 2789 O O . VAL A 1 351 ? 19.818 -7.965 -26.596 1.00 91.50 351 VAL A O 1
ATOM 2792 N N . GLU A 1 352 ? 17.898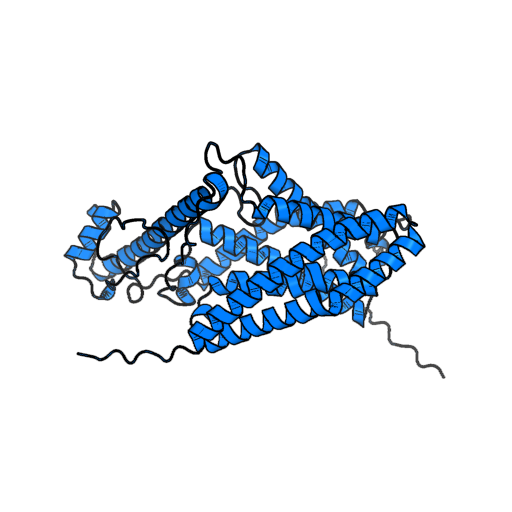 -7.564 -25.494 1.00 87.19 352 GLU A N 1
ATOM 2793 C CA . GLU A 1 352 ? 17.821 -6.131 -25.802 1.00 87.19 352 GLU A CA 1
ATOM 2794 C C . GLU A 1 352 ? 19.036 -5.367 -25.251 1.00 87.19 352 GLU A C 1
ATOM 2796 O O . GLU A 1 352 ? 19.688 -4.590 -25.953 1.00 87.19 352 GLU A O 1
ATOM 2801 N N . THR A 1 353 ? 19.403 -5.628 -23.995 1.00 85.88 353 THR A N 1
ATOM 2802 C CA . THR A 1 353 ? 20.565 -4.986 -23.358 1.00 85.88 353 THR A CA 1
ATOM 2803 C C . THR A 1 353 ? 21.885 -5.419 -23.990 1.00 85.88 353 THR A C 1
ATOM 2805 O O . THR A 1 353 ? 22.782 -4.585 -24.132 1.00 85.88 353 THR A O 1
ATOM 2808 N N . TYR A 1 354 ? 22.004 -6.672 -24.437 1.00 88.62 354 TYR A N 1
ATOM 2809 C CA . TYR A 1 354 ? 23.171 -7.140 -25.185 1.00 88.62 354 TYR A CA 1
ATOM 2810 C C . TYR A 1 354 ? 23.276 -6.471 -26.552 1.00 88.62 354 TYR A C 1
ATOM 2812 O O . TYR A 1 354 ? 24.348 -5.982 -26.908 1.00 88.62 354 TYR A O 1
ATOM 2820 N N . ALA A 1 355 ? 22.167 -6.399 -27.291 1.00 87.12 355 ALA A N 1
ATOM 2821 C CA . ALA A 1 355 ? 22.127 -5.798 -28.619 1.00 87.12 355 ALA A CA 1
ATOM 2822 C C . ALA A 1 355 ? 22.529 -4.315 -28.600 1.00 87.12 355 ALA A C 1
ATOM 2824 O O . ALA A 1 355 ? 23.207 -3.853 -29.516 1.00 87.12 355 ALA A O 1
ATOM 2825 N N . ARG A 1 356 ? 22.150 -3.576 -27.549 1.00 82.75 356 ARG A N 1
ATOM 2826 C CA . ARG A 1 356 ? 22.371 -2.122 -27.471 1.00 82.75 356 ARG A CA 1
ATOM 2827 C C . ARG A 1 356 ? 23.590 -1.695 -26.656 1.00 82.75 356 ARG A C 1
ATOM 2829 O O . ARG A 1 356 ? 24.186 -0.664 -26.950 1.00 82.75 356 ARG A O 1
ATOM 2836 N N . GLY A 1 357 ? 23.954 -2.448 -25.619 1.00 77.69 357 GLY A N 1
ATOM 2837 C CA . GLY A 1 357 ? 25.009 -2.080 -24.665 1.00 77.69 357 GLY A CA 1
ATOM 2838 C C . GLY A 1 357 ? 26.115 -3.125 -24.495 1.00 77.69 357 GLY A C 1
ATOM 2839 O O . GLY A 1 357 ? 27.034 -2.917 -23.701 1.00 77.69 357 GLY A O 1
ATOM 2840 N N . GLY A 1 358 ? 26.045 -4.244 -25.220 1.00 85.25 358 GLY A N 1
ATOM 2841 C CA . GLY A 1 358 ? 27.030 -5.319 -25.167 1.00 85.25 358 GLY A CA 1
ATOM 2842 C C . GLY A 1 358 ? 27.058 -6.079 -23.837 1.00 85.25 358 GLY A C 1
ATOM 2843 O O . GLY A 1 358 ? 26.157 -5.999 -22.996 1.00 85.25 358 GLY A O 1
ATOM 2844 N N . ALA A 1 359 ? 28.127 -6.853 -23.636 1.00 87.00 359 ALA A N 1
ATOM 2845 C CA . ALA A 1 359 ? 28.245 -7.775 -22.506 1.00 87.00 359 ALA A CA 1
ATOM 2846 C C . ALA A 1 359 ? 28.208 -7.077 -21.133 1.00 87.00 359 ALA A C 1
ATOM 2848 O O . ALA A 1 359 ? 27.597 -7.595 -20.201 1.00 87.00 359 ALA A O 1
ATOM 2849 N N . SER A 1 360 ? 28.816 -5.895 -20.997 1.00 79.69 360 SER A N 1
ATOM 2850 C CA . SER A 1 360 ? 28.853 -5.157 -19.727 1.00 79.69 360 SER A CA 1
ATOM 2851 C C . SER A 1 360 ? 27.467 -4.666 -19.294 1.00 79.69 360 SER A C 1
ATOM 2853 O O . SER A 1 360 ? 27.098 -4.850 -18.134 1.00 79.69 360 SER A O 1
ATOM 2855 N N . ALA A 1 361 ? 26.670 -4.113 -20.217 1.00 79.81 361 ALA A N 1
ATOM 2856 C CA . ALA A 1 361 ? 25.291 -3.704 -19.941 1.00 79.81 361 ALA A CA 1
ATOM 2857 C C . ALA A 1 361 ? 24.400 -4.906 -19.592 1.00 79.81 361 ALA A C 1
ATOM 2859 O O . ALA A 1 361 ? 23.604 -4.841 -18.656 1.00 79.81 361 ALA A O 1
ATOM 2860 N N . THR A 1 362 ? 24.601 -6.029 -20.288 1.00 86.31 362 THR A N 1
ATOM 2861 C CA . THR A 1 362 ? 23.867 -7.282 -20.047 1.00 86.31 362 THR A CA 1
ATOM 2862 C C . THR A 1 362 ? 24.133 -7.837 -18.649 1.00 86.31 362 THR A C 1
ATOM 2864 O O . THR A 1 362 ? 23.202 -8.243 -17.957 1.00 86.31 362 THR A O 1
ATOM 2867 N N . VAL A 1 363 ? 25.393 -7.829 -18.195 1.00 86.12 363 VAL A N 1
ATOM 2868 C CA . VAL A 1 363 ? 25.753 -8.262 -16.834 1.00 86.12 363 VAL A CA 1
ATOM 2869 C C . VAL A 1 363 ? 25.088 -7.367 -15.786 1.00 86.12 363 VAL A C 1
ATOM 2871 O O . VAL A 1 363 ? 24.550 -7.879 -14.806 1.00 86.12 363 VAL A O 1
ATOM 2874 N N . GLY A 1 364 ? 25.067 -6.048 -16.003 1.00 82.38 364 GLY A N 1
ATOM 2875 C CA . GLY A 1 364 ? 24.351 -5.115 -15.129 1.00 82.38 364 GLY A CA 1
ATOM 2876 C C . GLY A 1 364 ? 22.851 -5.417 -15.054 1.00 82.38 364 GLY A C 1
ATOM 2877 O O . GLY A 1 364 ? 22.309 -5.576 -13.961 1.00 82.38 364 GLY A O 1
ATOM 2878 N N . ALA A 1 365 ? 22.195 -5.572 -16.208 1.00 84.06 365 ALA A N 1
ATOM 2879 C CA . ALA A 1 365 ? 20.777 -5.921 -16.290 1.00 84.06 365 ALA A CA 1
ATOM 2880 C C . ALA A 1 365 ? 20.469 -7.258 -15.598 1.00 84.06 365 ALA A C 1
ATOM 2882 O O . ALA A 1 365 ? 19.508 -7.350 -14.836 1.00 84.06 365 ALA A O 1
ATOM 2883 N N . LEU A 1 366 ? 21.319 -8.273 -15.785 1.00 88.44 366 LEU A N 1
ATOM 2884 C CA . LEU A 1 366 ? 21.174 -9.579 -15.142 1.00 88.44 366 LEU A CA 1
ATOM 2885 C C . LEU A 1 366 ? 21.176 -9.477 -13.612 1.00 88.44 366 LEU A C 1
ATOM 2887 O O . LEU A 1 366 ? 20.361 -10.130 -12.964 1.00 88.44 366 LEU A O 1
ATOM 2891 N N . LEU A 1 367 ? 22.054 -8.656 -13.027 1.00 86.50 367 LEU A N 1
ATOM 2892 C CA . LEU A 1 367 ? 22.115 -8.472 -11.573 1.00 86.50 367 LEU A CA 1
ATOM 2893 C C . LEU A 1 367 ? 20.821 -7.854 -11.021 1.00 86.50 367 LEU A C 1
ATOM 2895 O O . LEU A 1 367 ? 20.292 -8.340 -10.018 1.00 86.50 367 LEU A O 1
ATOM 2899 N N . PHE A 1 368 ? 20.275 -6.833 -11.689 1.00 83.00 368 PHE A N 1
ATOM 2900 C CA . PHE A 1 368 ? 19.005 -6.223 -11.282 1.00 83.00 368 PHE A CA 1
ATOM 2901 C C . PHE A 1 368 ? 17.824 -7.178 -11.483 1.00 83.00 368 PHE A C 1
ATOM 2903 O O . PHE A 1 368 ? 17.019 -7.362 -10.571 1.00 83.00 368 PHE A O 1
ATOM 2910 N N . LEU A 1 369 ? 17.743 -7.864 -12.624 1.00 87.19 369 LEU A N 1
ATOM 2911 C CA . LEU A 1 369 ? 16.688 -8.846 -12.894 1.00 87.19 369 LEU A CA 1
ATOM 2912 C C . LEU A 1 369 ? 16.739 -10.034 -11.920 1.00 87.19 369 LEU A C 1
ATOM 2914 O O . LEU A 1 369 ? 15.694 -10.532 -11.495 1.00 87.19 369 LEU A O 1
ATOM 2918 N N . ALA A 1 370 ? 17.930 -10.466 -11.496 1.00 87.88 370 ALA A N 1
ATOM 2919 C CA . ALA A 1 370 ? 18.089 -11.482 -10.458 1.00 87.88 370 ALA A CA 1
ATOM 2920 C C . ALA A 1 370 ? 17.537 -11.002 -9.105 1.00 87.88 370 ALA A C 1
ATOM 2922 O O . ALA A 1 370 ? 16.816 -11.747 -8.437 1.00 87.88 370 ALA A O 1
ATOM 2923 N N . LEU A 1 371 ? 17.794 -9.746 -8.726 1.00 84.00 371 LEU A N 1
ATOM 2924 C CA . LEU A 1 371 ? 17.214 -9.144 -7.523 1.00 84.00 371 LEU A CA 1
ATOM 2925 C C . LEU A 1 371 ? 15.676 -9.103 -7.593 1.00 84.00 371 LEU A C 1
ATOM 2927 O O . LEU A 1 371 ? 15.008 -9.538 -6.653 1.00 84.00 371 LEU A O 1
ATOM 2931 N N . PHE A 1 372 ? 15.102 -8.656 -8.715 1.00 85.19 372 PHE A N 1
ATOM 2932 C CA . PHE A 1 372 ? 13.648 -8.671 -8.923 1.00 85.19 372 PHE A CA 1
ATOM 2933 C C . PHE A 1 372 ? 13.069 -10.092 -8.912 1.00 85.19 372 PHE A C 1
ATOM 2935 O O . PHE A 1 372 ? 11.969 -10.308 -8.409 1.00 85.19 372 PHE A O 1
ATOM 2942 N N . THR A 1 373 ? 13.823 -11.088 -9.380 1.00 89.12 373 THR A N 1
ATOM 2943 C CA . THR A 1 373 ? 13.418 -12.499 -9.303 1.00 89.12 373 THR A CA 1
ATOM 2944 C C . THR A 1 373 ? 13.281 -12.962 -7.851 1.00 89.12 373 THR A C 1
ATOM 2946 O O . THR A 1 373 ? 12.294 -13.610 -7.502 1.00 89.12 373 THR A O 1
ATOM 2949 N N . LEU A 1 374 ? 14.225 -12.594 -6.977 1.00 85.31 374 LEU A N 1
ATOM 2950 C CA . LEU A 1 374 ? 14.129 -12.893 -5.543 1.00 85.31 374 LEU A CA 1
ATOM 2951 C C . LEU A 1 374 ? 12.900 -12.222 -4.913 1.00 85.31 374 LEU A C 1
ATOM 2953 O O . LEU A 1 374 ? 12.154 -12.867 -4.174 1.00 85.31 374 LEU A O 1
ATOM 2957 N N . PHE A 1 375 ? 12.639 -10.965 -5.274 1.00 81.31 375 PHE A N 1
ATOM 2958 C CA . PHE A 1 375 ? 11.453 -10.231 -4.831 1.00 81.31 375 PHE A CA 1
ATOM 2959 C C . PHE A 1 375 ? 10.146 -10.900 -5.292 1.00 81.31 375 PHE A C 1
ATOM 2961 O O . PHE A 1 375 ? 9.215 -11.077 -4.503 1.00 81.31 375 PHE A O 1
ATOM 2968 N N . ASN A 1 376 ? 10.092 -11.357 -6.546 1.00 87.00 376 ASN A N 1
ATOM 2969 C CA . ASN A 1 376 ? 8.951 -12.077 -7.114 1.00 87.00 376 ASN A CA 1
ATOM 2970 C C . ASN A 1 376 ? 8.676 -13.393 -6.377 1.00 87.00 376 ASN A C 1
ATOM 2972 O O . ASN A 1 376 ? 7.523 -13.694 -6.062 1.00 87.00 376 ASN A O 1
ATOM 2976 N N . ILE A 1 377 ? 9.723 -14.149 -6.034 1.00 87.88 377 ILE A N 1
ATOM 2977 C CA . ILE A 1 377 ? 9.603 -15.382 -5.244 1.00 87.88 377 ILE A CA 1
ATOM 2978 C C . ILE A 1 377 ? 8.973 -15.093 -3.875 1.00 87.88 377 ILE A C 1
ATOM 2980 O O . ILE A 1 377 ? 8.077 -15.823 -3.439 1.00 87.88 377 ILE A O 1
ATOM 2984 N N . ASP A 1 378 ? 9.411 -14.038 -3.193 1.00 83.06 378 ASP A N 1
ATOM 2985 C CA . ASP A 1 378 ? 8.873 -13.691 -1.879 1.00 83.06 378 ASP A CA 1
ATOM 2986 C C . ASP A 1 378 ? 7.427 -13.184 -1.955 1.00 83.06 378 ASP A C 1
ATOM 2988 O O . ASP A 1 378 ? 6.599 -13.575 -1.124 1.00 83.06 378 ASP A O 1
ATOM 2992 N N . PHE A 1 379 ? 7.071 -12.436 -3.003 1.00 83.06 379 PHE A N 1
ATOM 2993 C CA . PHE A 1 379 ? 5.683 -12.059 -3.287 1.00 83.06 379 PHE A CA 1
ATOM 2994 C C . PHE A 1 379 ? 4.794 -13.285 -3.510 1.00 83.06 379 PHE A C 1
ATOM 2996 O O . PHE A 1 379 ? 3.724 -13.395 -2.908 1.00 83.06 379 PHE A O 1
ATOM 3003 N N . LEU A 1 380 ? 5.243 -14.248 -4.316 1.00 88.81 380 LEU A N 1
ATOM 3004 C CA . LEU A 1 380 ? 4.498 -15.483 -4.568 1.00 88.81 380 LEU A CA 1
ATOM 3005 C C . LEU A 1 380 ? 4.279 -16.282 -3.281 1.00 88.81 380 LEU A C 1
ATOM 3007 O O . LEU A 1 380 ? 3.161 -16.731 -3.020 1.00 88.81 380 LEU A O 1
ATOM 3011 N N . LYS A 1 381 ? 5.308 -16.417 -2.433 1.00 87.56 381 LYS A N 1
ATOM 3012 C CA . LYS A 1 381 ? 5.180 -17.072 -1.119 1.00 87.56 381 LYS A CA 1
ATOM 3013 C C . LYS A 1 381 ? 4.180 -16.344 -0.222 1.00 87.56 381 LYS A C 1
ATOM 3015 O O . LYS A 1 381 ? 3.340 -16.998 0.404 1.00 87.56 381 LYS A O 1
ATOM 3020 N N . PHE A 1 382 ? 4.256 -15.014 -0.164 1.00 84.44 382 PHE A N 1
ATOM 3021 C CA . PHE A 1 382 ? 3.334 -14.186 0.610 1.00 84.44 382 PHE A CA 1
ATOM 3022 C C . PHE A 1 382 ? 1.885 -14.406 0.161 1.00 84.44 382 PHE A C 1
ATOM 3024 O O . PHE A 1 382 ? 1.021 -14.721 0.982 1.00 84.44 382 PHE A O 1
ATOM 3031 N N . TYR A 1 383 ? 1.623 -14.324 -1.144 1.00 88.50 383 TYR A N 1
ATOM 3032 C CA . TYR A 1 383 ? 0.276 -14.458 -1.693 1.00 88.50 383 TYR A CA 1
ATOM 3033 C C . TYR A 1 383 ? -0.277 -15.875 -1.623 1.00 88.50 383 TYR A C 1
ATOM 3035 O O . TYR A 1 383 ? -1.465 -16.057 -1.346 1.00 88.50 383 TYR A O 1
ATOM 3043 N N . TRP A 1 384 ? 0.574 -16.885 -1.769 1.00 91.88 384 TRP A N 1
ATOM 3044 C CA . TRP A 1 384 ? 0.202 -18.269 -1.508 1.00 91.88 384 TRP A CA 1
ATOM 3045 C C . TRP A 1 384 ? -0.249 -18.469 -0.059 1.00 91.88 384 TRP A C 1
ATOM 3047 O O . TRP A 1 384 ? -1.301 -19.060 0.203 1.00 91.88 384 TRP A O 1
ATOM 3057 N N . HIS A 1 385 ? 0.521 -17.941 0.898 1.00 87.50 385 HIS A N 1
ATOM 3058 C CA . HIS A 1 385 ? 0.177 -18.014 2.314 1.00 87.50 385 HIS A CA 1
ATOM 3059 C C . HIS A 1 385 ? -1.130 -17.270 2.613 1.00 87.50 385 HIS A C 1
ATOM 3061 O O . HIS A 1 385 ? -2.031 -17.835 3.238 1.00 87.50 385 HIS A O 1
ATOM 3067 N N . LYS A 1 386 ? -1.270 -16.039 2.108 1.00 84.56 386 LYS A N 1
ATOM 3068 C CA . LYS A 1 386 ? -2.470 -15.214 2.289 1.00 84.56 386 LYS A CA 1
ATOM 3069 C C . LYS A 1 386 ? -3.716 -15.891 1.708 1.00 84.56 386 LYS A C 1
ATOM 3071 O O . LYS A 1 386 ? -4.731 -15.986 2.394 1.00 84.56 386 LYS A O 1
ATOM 3076 N N . THR A 1 387 ? -3.626 -16.449 0.500 1.00 90.94 387 THR A N 1
ATOM 3077 C CA . THR A 1 387 ? -4.731 -17.180 -0.149 1.00 90.94 387 THR A CA 1
ATOM 3078 C C . THR A 1 387 ? -5.141 -18.403 0.663 1.00 90.94 387 THR A C 1
ATOM 3080 O O . THR A 1 387 ? -6.327 -18.619 0.903 1.00 90.94 387 THR A O 1
ATOM 3083 N N . LYS A 1 388 ? -4.173 -19.176 1.173 1.00 91.12 388 LYS A N 1
ATOM 3084 C CA . LYS A 1 388 ? -4.448 -20.307 2.072 1.00 91.12 388 LYS A CA 1
ATOM 3085 C C . LYS A 1 388 ? -5.154 -19.877 3.354 1.00 91.12 388 LYS A C 1
ATOM 3087 O O . LYS A 1 388 ? -6.053 -20.581 3.815 1.00 91.12 388 LYS A O 1
ATOM 3092 N N . MET A 1 389 ? -4.751 -18.756 3.951 1.00 86.25 389 MET A N 1
ATOM 3093 C CA . MET A 1 389 ? -5.421 -18.213 5.135 1.00 86.25 389 MET A CA 1
ATOM 3094 C C . MET A 1 389 ? -6.861 -17.800 4.821 1.00 86.25 389 MET A C 1
ATOM 3096 O O . MET A 1 389 ? -7.772 -18.221 5.532 1.00 86.25 389 MET A O 1
ATOM 3100 N N . ALA A 1 390 ? -7.073 -17.053 3.736 1.00 87.06 390 ALA A N 1
ATOM 3101 C CA . ALA A 1 390 ? -8.399 -16.627 3.299 1.00 87.06 390 ALA A CA 1
ATOM 3102 C C . ALA A 1 390 ? -9.310 -17.828 2.989 1.00 87.06 390 ALA A C 1
ATOM 3104 O O . ALA A 1 390 ? -10.450 -17.873 3.447 1.00 87.06 390 ALA A O 1
ATOM 3105 N N . TYR A 1 391 ? -8.782 -18.860 2.321 1.00 91.19 391 TYR A N 1
ATOM 3106 C CA . TYR A 1 391 ? -9.502 -20.111 2.079 1.00 91.19 391 TYR A CA 1
ATOM 3107 C C . TYR A 1 391 ? -9.907 -20.801 3.383 1.00 91.19 391 TYR A C 1
ATOM 3109 O O . TYR A 1 391 ? -11.057 -21.193 3.537 1.00 91.19 391 TYR A O 1
ATOM 3117 N N . LYS A 1 392 ? -9.004 -20.906 4.367 1.00 88.56 392 LYS A N 1
ATOM 3118 C CA . LYS A 1 392 ? -9.344 -21.470 5.686 1.00 88.56 392 LYS A CA 1
ATOM 3119 C C . LYS A 1 392 ? -10.435 -20.661 6.393 1.00 88.56 392 LYS A C 1
ATOM 3121 O O . LYS A 1 392 ? -11.281 -21.248 7.059 1.00 88.56 392 LYS A O 1
ATOM 3126 N N . MET A 1 393 ? -10.428 -19.333 6.267 1.00 83.75 393 MET A N 1
ATOM 3127 C CA . MET A 1 393 ? -11.476 -18.473 6.831 1.00 83.75 393 MET A CA 1
ATOM 3128 C C . MET A 1 393 ? -12.832 -18.707 6.157 1.00 83.75 393 MET A C 1
ATOM 3130 O O . MET A 1 393 ? -13.844 -18.780 6.859 1.00 83.75 393 MET A O 1
ATOM 3134 N N . TYR A 1 394 ? -12.832 -18.844 4.828 1.00 87.12 394 TYR A N 1
ATOM 3135 C CA . TYR A 1 394 ? -13.999 -19.146 3.998 1.00 87.12 394 TYR A CA 1
ATOM 3136 C C . TYR A 1 394 ? -14.564 -20.550 4.268 1.00 87.12 394 TYR A C 1
ATOM 3138 O O . TYR A 1 394 ? -15.753 -20.691 4.534 1.00 87.12 394 TYR A O 1
ATOM 3146 N N . ALA A 1 395 ? -13.706 -21.574 4.279 1.00 87.31 395 ALA A N 1
ATOM 3147 C CA . ALA A 1 395 ? -14.083 -22.978 4.433 1.00 87.31 395 ALA A CA 1
ATOM 3148 C C . ALA A 1 395 ? -14.500 -23.357 5.864 1.00 87.31 395 ALA A C 1
ATOM 3150 O O . ALA A 1 395 ? -15.175 -24.369 6.062 1.00 87.31 395 ALA A O 1
ATOM 3151 N N . LYS A 1 396 ? -14.122 -22.565 6.880 1.00 80.69 396 LYS A N 1
ATOM 3152 C CA . LYS A 1 396 ? -14.663 -22.727 8.234 1.00 80.69 396 LYS A CA 1
ATOM 3153 C C . LYS A 1 396 ? -16.164 -22.445 8.209 1.00 80.69 396 LYS A C 1
ATOM 3155 O O . LYS A 1 396 ? -16.576 -21.280 8.165 1.00 80.69 396 LYS A O 1
ATOM 3160 N N . LYS A 1 397 ? -16.962 -23.518 8.288 1.00 59.00 397 LYS A N 1
ATOM 3161 C CA . LYS A 1 397 ? -18.395 -23.438 8.593 1.00 59.00 397 LYS A CA 1
ATOM 3162 C C . LYS A 1 397 ? -18.572 -22.573 9.847 1.00 59.00 397 LYS A C 1
ATOM 3164 O O . LYS A 1 397 ? -17.740 -22.680 10.752 1.00 59.00 397 LYS A O 1
ATOM 3169 N N . PRO A 1 398 ? -19.595 -21.704 9.910 1.00 56.50 398 PRO A N 1
ATOM 3170 C CA . PRO A 1 398 ? -19.934 -21.058 11.166 1.00 56.50 398 PRO A CA 1
ATOM 3171 C C . PRO A 1 398 ? -20.149 -22.173 12.187 1.00 56.50 398 PRO A C 1
ATOM 3173 O O . PRO A 1 398 ? -20.996 -23.043 11.985 1.00 56.50 398 PRO A O 1
ATOM 3176 N N . GLU A 1 399 ? -19.321 -22.208 13.231 1.00 49.84 399 GLU A N 1
ATOM 3177 C CA . GLU A 1 399 ? -19.634 -23.024 14.393 1.00 49.84 399 GLU A CA 1
ATOM 3178 C C . GLU A 1 399 ? -21.001 -22.536 14.853 1.00 49.84 399 GLU A C 1
ATOM 3180 O O . GLU A 1 399 ? -21.166 -21.359 15.184 1.00 49.84 399 GLU A O 1
ATOM 3185 N N . ALA A 1 400 ? -22.005 -23.409 14.763 1.00 41.09 400 ALA A N 1
ATOM 3186 C CA . ALA A 1 400 ? -23.280 -23.157 15.393 1.00 41.09 400 ALA A CA 1
ATOM 3187 C C . ALA A 1 400 ? -22.948 -22.908 16.862 1.00 41.09 400 ALA A C 1
ATOM 3189 O O . ALA A 1 400 ? -22.556 -23.840 17.568 1.00 41.09 400 ALA A O 1
ATOM 3190 N N . LYS A 1 401 ? -23.017 -21.643 17.299 1.00 40.81 401 LYS A N 1
ATOM 3191 C CA . LYS A 1 401 ? -23.022 -21.325 18.721 1.00 40.81 401 LYS A CA 1
ATOM 3192 C C . LYS A 1 401 ? -24.147 -22.177 19.288 1.00 40.81 401 LYS A C 1
ATOM 3194 O O . LYS A 1 401 ? -25.312 -21.922 18.991 1.00 40.81 401 LYS A O 1
ATOM 3199 N N . LYS A 1 402 ? -23.795 -23.228 20.031 1.00 36.66 402 LYS A N 1
ATOM 3200 C CA . LYS A 1 402 ? -24.742 -23.875 20.927 1.00 36.66 402 LYS A CA 1
ATOM 3201 C C . LYS A 1 402 ? -25.146 -22.774 21.898 1.00 36.66 402 LYS A C 1
ATOM 3203 O O . LYS A 1 402 ? -24.350 -22.383 22.746 1.00 36.66 402 LYS A O 1
ATOM 3208 N N . LEU A 1 403 ? -26.313 -22.189 21.651 1.00 37.88 403 LEU A N 1
ATOM 3209 C CA . LEU A 1 403 ? -27.048 -21.439 22.652 1.00 37.88 403 LEU A CA 1
ATOM 3210 C C . LEU A 1 403 ? -27.331 -22.458 23.757 1.00 37.88 403 LEU A C 1
ATOM 3212 O O . LEU A 1 403 ? -28.159 -23.346 23.561 1.00 37.88 403 LEU A O 1
ATOM 3216 N N . ASN A 1 404 ? -26.537 -22.399 24.823 1.00 35.38 404 ASN A N 1
ATOM 3217 C CA . ASN A 1 404 ? -26.862 -23.025 26.097 1.00 35.38 404 ASN A CA 1
ATOM 3218 C C . ASN A 1 404 ? -27.502 -21.964 26.977 1.00 35.38 404 ASN A C 1
ATOM 3220 O O . ASN A 1 404 ? -26.927 -20.849 27.020 1.00 35.38 404 ASN A O 1
#

pLDDT: mean 78.22, std 17.19, range [28.38, 95.62]

Radius of gyration: 25.45 Å; chains: 1; bounding box: 56×58×90 Å

Sequence (404 aa):
MEKSKPEMTIVKTLTFGAMHNETTTLEECVFDGSGCVSYKLILLSFLFWGIGLHVLKYLFIKVCEYLLGEVDADHAYLPDVFPVEEKAGKSEEWMNKVSTCGEKVLDGFLAFRGKGDEVSLSLEVKRELVAREAVAYNNEVYDRKLGWYITEKFTNKKRVAFPVKPRPWNGWRGWMAELGPEDRAGISGVFVYMLEHGLAGFLALYSLHYDDRFVRVVSYVDMGFNLADLVFMTASLFIGYDCSIYMGPKRMGKGDTNPSGIFKMLAFHHLGAAVLEFMQLKVDSDHTLCAEIAICLLGTTGLLHCASVLSNSLPIRDNKPVFFGFTAFTFAAMVWYRLLMWPFIVYSSLVETYARGGASATVGALLFLALFTLFNIDFLKFYWHKTKMAYKMYAKKPEAKKLN

Secondary structure (DSSP, 8-state):
---PPPP---------S--------HHHHHB-TTSSB-HHHHHHHHHIIIIIHHHHHHHHHHHHHHHH----TTT-EE-SSSSPP--SSBPPPP-EEGGGS-HHHHHHHHHHTT-GGGGGS-HHHHHHHHHHHHHHHHHHHHHHHHHHHHIIIIIS----PPPBPPPPTTTTTTTTTT--HHHHHHHHHHHHHHHHHHHHHHHHHHHHHT-THHHHHHHHHHHHHHHHHHHHHHHHHHHTEE-STTT-SEEPPTT--S--HHHHHHHHHHHHHHHHHHHHHHHT--HHHHHHHHHHHTSHHHHHHHHHHHHTTSGGGGSHHHHHHHHHHHHHHHHIIIIISHHHHHHHHHHHHHHHHHHHHHHHHHHHHHHHHHHHHHHHHHHHHHHHHHHHHHHS--------